Protein 5FSR (pdb70)

GO terms:
  GO:0008658 penicillin binding (F, IDA)
  GO:0008800 beta-lactamase activity (F, IDA)
  GO:0004180 carboxypeptidase activity (F, IDA)
  GO:0000270 peptidoglycan metabolic process (P, IDA)
  GO:0008360 regulation of cell shape (P, EXP)
  GO:0008360 regulation of cell shape (P, IGI)
  GO:0004180 carboxypeptidase activity (F, IMP)
  GO:0000270 peptidoglycan metabolic process (P, IMP)

CATH classification: 3.40.710.10

B-factor: mean 36.07, std 12.61, range [6.52, 103.17]

Organism: Escherichia coli (strain K12) (NCBI:txid83333)

Sequence (635 aa):
HHSENIPFSPQPPEIHAGSWVLMDYTTGQILTAGNEHQQRNPASLTKLMTGYVVDRAIDSHRITPDDIVTVGRDAWAKDNPVFVGSSLMFLKEGDRVSVRDLSRGLIVDSGNDACVALADYIAGGQRQFVEMMNNYAEKLHLKDTHFETVHGLDAPGQHSSAYDLAVLSRAIIHGEPEFYHMYSEKSLTWNGITQQNRNGLLWDKTMNVDGLKTGHTSGAGFNLIASAVDGQRRLIAVVMGADSAKGREEEARKLLRWGQQNFTTVQILHRGKKTEQEFWMVLPKAEIPHIKAKAHQRVGEIELYDRDKQVAHWPLVTHHSENIPFSPQPPEIHAGSWVLMDYTTGQILTAGNEHQQRNPASLTKLMTGYVVDRAIDSHRITPDDIVTVGRDAWAKDNPVFVGSSLMFLKEGDRVSVRDLSRGLIVDSGNDACVALADYIAGGQRQFVEMMNNYAEKLHLKDTHFETVHGLDAPGQHSSAYDLAVLSRAIIHGEPEFYHMYSEKSLTWNGITQQNRNGLLWDKTMNVDGLKTGHTSGAGFNLIASAVDGQRRLIAVVMGADSAKGREEEARKLLRWGQQNFTTVQILHGTEQEFWMVLPKAEIPHIKAKYTLDQRVGEIELYDRDKQVAHWPLVT

Solvent-accessible surface area: 28169 Å² total; per-residue (Å²): 118,54,97,220,125,12,25,72,47,56,159,66,36,133,13,98,24,24,0,47,0,0,5,0,33,6,27,22,39,53,12,17,34,12,77,41,97,80,103,38,48,0,20,30,0,0,6,0,0,0,1,13,0,0,3,50,0,17,68,54,162,126,14,61,35,94,37,88,4,78,3,36,164,58,0,42,18,99,99,36,120,55,2,85,64,29,36,12,0,32,4,31,89,47,44,162,3,20,0,79,26,0,1,72,0,1,11,2,6,9,0,2,1,0,0,1,4,0,0,44,90,27,27,61,10,65,195,84,0,15,110,37,0,37,73,25,3,138,134,41,132,8,182,21,17,79,2,74,26,0,6,11,48,121,7,121,34,4,48,0,0,0,66,2,2,0,35,0,0,37,15,6,17,94,16,48,101,124,13,16,113,12,5,28,49,102,51,11,80,57,53,51,26,38,37,17,10,119,2,24,2,19,80,21,111,82,31,86,10,27,0,5,18,17,8,86,13,108,88,43,19,54,2,1,0,0,0,0,33,56,76,161,21,30,1,0,0,0,0,0,17,0,131,43,12,94,15,21,28,90,10,0,46,71,0,0,87,25,0,18,104,53,0,39,15,39,82,44,13,105,200,43,220,58,23,108,78,70,63,36,14,2,1,5,96,71,3,72,99,75,35,121,60,135,154,92,74,54,108,38,73,3,55,2,49,0,117,112,106,91,27,37,107,27,62,68,33,147,120,52,96,152,138,16,21,70,45,55,159,64,38,132,12,101,24,23,0,47,0,0,5,0,34,9,20,22,39,57,11,18,34,12,76,40,100,80,101,35,50,0,20,29,0,0,5,0,0,0,1,13,0,0,2,49,3,23,63,61,162,164,14,60,35,94,36,89,4,78,3,37,182,61,0,68,21,85,33,46,76,66,2,51,28,18,14,11,1,38,4,118,86,48,30,160,3,20,0,83,32,0,0,64,0,0,10,1,1,6,0,2,1,0,0,2,4,0,0,44,90,24,27,60,11,71,210,80,0,15,108,23,0,37,72,29,2,137,135,40,133,7,180,22,17,79,2,81,31,0,5,11,46,118,7,121,33,4,47,0,0,0,64,2,2,0,35,0,0,38,16,5,18,93,14,47,100,129,8,15,111,11,4,35,41,85,56,17,82,51,88,74,60,94,23,109,13,62,2,43,7,31,70,38,130,73,31,85,11,27,0,6,17,20,10,48,9,77,52,42,20,17,2,2,0,0,0,0,32,55,64,174,21,32,2,0,0,0,0,0,17,0,66,16,6,142,11,10,76,88,1,0,90,67,0,0,94,25,0,29,105,53,0,25,16,40,87,43,20,172,67,34,114,88,77,60,52,16,2,0,5,99,72,4,72,99,77,33,119,72,108,139,62,77,120,143,168,63,8,42,12,26,2,50,0,114,112,101,87,24,42,106,26,42,19,8,158

Structure (mmCIF, N/CA/C/O backbone):
data_5FSR
#
_entry.id   5FSR
#
_cell.length_a   35.252
_cell.length_b   55.996
_cell.length_c   108.137
_cell.angle_alpha   104.88
_cell.angle_beta   95.24
_cell.angle_gamma   90.60
#
_symmetry.space_group_name_H-M   'P 1'
#
loop_
_entity.id
_entity.type
_entity.pdbx_description
1 polymer 'D-ALANYL-D-ALANINE CARBOXYPEPTIDASE DACD'
2 water water
#
loop_
_atom_site.group_PDB
_atom_site.id
_atom_site.type_symbol
_atom_site.label_atom_id
_atom_site.label_alt_id
_atom_site.label_comp_id
_atom_site.label_asym_id
_atom_site.label_entity_id
_atom_site.label_seq_id
_atom_site.pdbx_PDB_ins_code
_atom_site.Cartn_x
_atom_site.Cartn_y
_atom_site.Cartn_z
_atom_site.occupancy
_atom_site.B_iso_or_equiv
_atom_site.auth_seq_id
_atom_site.auth_comp_id
_atom_site.auth_asym_id
_atom_site.auth_atom_id
_atom_site.pdbx_PDB_model_num
ATOM 1 N N . HIS A 1 9 ? 5.590 55.842 77.563 1.00 47.13 -14 HIS A N 1
ATOM 2 C CA . HIS A 1 9 ? 4.597 55.609 78.657 1.00 46.95 -14 HIS A CA 1
ATOM 3 C C . HIS A 1 9 ? 3.268 55.172 78.047 1.00 44.69 -14 HIS A C 1
ATOM 4 O O . HIS A 1 9 ? 3.028 55.365 76.850 1.00 43.19 -14 HIS A O 1
ATOM 11 N N . HIS A 1 10 ? 2.437 54.557 78.883 1.00 44.09 -13 HIS A N 1
ATOM 12 C CA . HIS A 1 10 ? 1.069 54.215 78.545 1.00 42.22 -13 HIS A CA 1
ATOM 13 C C . HIS A 1 10 ? 0.190 54.515 79.759 1.00 43.20 -13 HIS A C 1
ATOM 14 O O . HIS A 1 10 ? 0.483 54.044 80.851 1.00 43.71 -13 HIS A O 1
ATOM 21 N N . SER A 1 11 ? -0.893 55.271 79.551 1.00 43.21 -12 SER A N 1
ATOM 22 C CA . SER A 1 11 ? -1.857 55.578 80.611 1.00 44.24 -12 SER A CA 1
ATOM 23 C C . SER A 1 11 ? -2.855 54.448 80.786 1.00 43.27 -12 SER A C 1
ATOM 24 O O . SER A 1 11 ? -3.208 54.091 81.911 1.00 44.81 -12 SER A O 1
ATOM 27 N N . GLU A 1 24 ? -10.643 64.965 79.129 1.00 51.16 2 GLU A N 1
ATOM 28 C CA . GLU A 1 24 ? -11.964 65.242 78.546 1.00 52.24 2 GLU A CA 1
ATOM 29 C C . GLU A 1 24 ? -11.905 66.017 77.221 1.00 51.61 2 GLU A C 1
ATOM 30 O O . GLU A 1 24 ? -12.575 65.661 76.238 1.00 50.58 2 GLU A O 1
ATOM 36 N N . ASN A 1 25 ? -11.112 67.090 77.220 1.00 52.12 3 ASN A N 1
ATOM 37 C CA . ASN A 1 25 ? -11.065 68.043 76.097 1.00 51.47 3 ASN A CA 1
ATOM 38 C C . ASN A 1 25 ? -9.786 68.901 76.083 1.00 49.64 3 ASN A C 1
ATOM 39 O O . ASN A 1 25 ? -9.314 69.345 77.138 1.00 50.66 3 ASN A O 1
ATOM 44 N N . ILE A 1 26 ? -9.257 69.141 74.880 1.00 47.10 4 ILE A N 1
ATOM 45 C CA . ILE A 1 26 ? -7.956 69.789 74.692 1.00 45.61 4 ILE A CA 1
ATOM 46 C C . ILE A 1 26 ? -8.146 71.298 74.600 1.00 46.42 4 ILE A C 1
ATOM 47 O O . ILE A 1 26 ? -8.846 71.784 73.698 1.00 46.63 4 ILE A O 1
ATOM 52 N N . PRO A 1 27 ? -7.495 72.057 75.510 1.00 46.86 5 PRO A N 1
ATOM 53 C CA . PRO A 1 27 ? -7.751 73.487 75.560 1.00 47.32 5 PRO A CA 1
ATOM 54 C C . PRO A 1 27 ? -7.050 74.175 74.407 1.00 46.58 5 PRO A C 1
ATOM 55 O O . PRO A 1 27 ? -5.955 73.741 74.004 1.00 45.55 5 PRO A O 1
ATOM 59 N N . PHE A 1 28 ? -7.670 75.232 73.872 1.00 46.40 6 PHE A N 1
ATOM 60 C CA . PHE A 1 28 ? -7.082 75.985 72.769 1.00 46.22 6 PHE A CA 1
ATOM 61 C C . PHE A 1 28 ? -6.669 75.112 71.544 1.00 44.24 6 PHE A C 1
ATOM 62 O O . PHE A 1 28 ? -5.678 75.383 70.852 1.00 44.27 6 PHE A O 1
ATOM 70 N N . SER A 1 29 ? -7.438 74.064 71.285 1.00 42.27 7 SER A N 1
ATOM 71 C CA . SER A 1 29 ? -7.144 73.182 70.166 1.00 40.79 7 SER A CA 1
ATOM 72 C C . SER A 1 29 ? -7.504 73.899 68.882 1.00 41.34 7 SER A C 1
ATOM 73 O O . SER A 1 29 ? -8.626 74.354 68.747 1.00 42.21 7 SER A O 1
ATOM 76 N N . PRO A 1 30 ? -6.569 73.987 67.925 1.00 41.11 8 PRO A N 1
ATOM 77 C CA . PRO A 1 30 ? -6.944 74.601 66.632 1.00 42.07 8 PRO A CA 1
ATOM 78 C C . PRO A 1 30 ? -8.105 73.863 65.906 1.00 41.26 8 PRO A C 1
ATOM 79 O O . PRO A 1 30 ? -8.511 72.776 66.305 1.00 39.64 8 PRO A O 1
ATOM 83 N N . GLN A 1 31 ? -8.645 74.492 64.875 1.00 42.51 9 GLN A N 1
ATOM 84 C CA . GLN A 1 31 ? -9.810 73.978 64.165 1.00 42.42 9 GLN A CA 1
ATOM 85 C C . GLN A 1 31 ? -9.441 72.711 63.419 1.00 40.95 9 GLN A C 1
ATOM 86 O O . GLN A 1 31 ? -8.417 72.707 62.758 1.00 41.06 9 GLN A O 1
ATOM 92 N N . PRO A 1 32 ? -10.274 71.654 63.502 1.00 39.91 10 PRO A N 1
ATOM 93 C CA . PRO A 1 32 ? -9.959 70.383 62.770 1.00 38.79 10 PRO A CA 1
ATOM 94 C C . PRO A 1 32 ? -10.153 70.522 61.276 1.00 40.11 10 PRO A C 1
ATOM 95 O O . PRO A 1 32 ? -10.979 71.324 60.849 1.00 41.78 10 PRO A O 1
ATOM 99 N N . PRO A 1 33 ? -9.374 69.785 60.481 1.00 39.83 11 PRO A N 1
ATOM 100 C CA . PRO A 1 33 ? -9.662 69.779 59.041 1.00 41.55 11 PRO A CA 1
ATOM 101 C C . PRO A 1 33 ? -10.983 69.054 58.751 1.00 41.75 11 PRO A C 1
ATOM 102 O O . PRO A 1 33 ? -11.409 68.210 59.539 1.00 40.27 11 PRO A O 1
ATOM 106 N N . GLU A 1 34 ? -11.650 69.438 57.668 1.00 44.15 12 GLU A N 1
ATOM 107 C CA . GLU A 1 34 ? -12.866 68.758 57.228 1.00 44.76 12 GLU A CA 1
ATOM 108 C C . GLU A 1 34 ? -12.444 67.367 56.775 1.00 43.23 12 GLU A C 1
ATOM 109 O O . GLU A 1 34 ? -11.377 67.206 56.175 1.00 43.57 12 GLU A O 1
ATOM 115 N N . ILE A 1 35 ? -13.254 66.363 57.087 1.00 41.95 13 ILE A N 1
ATOM 116 C CA . ILE A 1 35 ? -12.897 64.953 56.827 1.00 40.13 13 ILE A CA 1
ATOM 117 C C . ILE A 1 35 ? -13.985 64.328 55.982 1.00 40.99 13 ILE A C 1
ATOM 118 O O . ILE A 1 35 ? -15.146 64.267 56.408 1.00 41.11 13 ILE A O 1
ATOM 123 N N . HIS A 1 36 ? -13.601 63.877 54.786 1.00 41.65 14 HIS A N 1
ATOM 124 C CA . HIS A 1 36 ? -14.518 63.191 53.876 1.00 42.86 14 HIS A CA 1
ATOM 125 C C . HIS A 1 36 ? -14.566 61.702 54.209 1.00 40.65 14 HIS A C 1
ATOM 126 O O . HIS A 1 36 ? -13.806 60.903 53.654 1.00 40.41 14 HIS A O 1
ATOM 133 N N . ALA A 1 37 ? -15.443 61.340 55.144 1.00 39.50 15 ALA A N 1
ATOM 134 C CA . ALA A 1 37 ? -15.725 59.912 55.486 1.00 37.77 15 ALA A CA 1
ATOM 135 C C . ALA A 1 37 ? -16.945 59.799 56.391 1.00 37.50 15 ALA A C 1
ATOM 136 O O . ALA A 1 37 ? -17.444 60.781 56.909 1.00 38.10 15 ALA A O 1
ATOM 138 N N . GLY A 1 38 ? -17.439 58.587 56.561 1.00 36.77 16 GLY A N 1
ATOM 139 C CA . GLY A 1 38 ? -18.536 58.339 57.478 1.00 36.65 16 GLY A CA 1
ATOM 140 C C . GLY A 1 38 ? -18.184 58.683 58.928 1.00 34.91 16 GLY A C 1
ATOM 141 O O . GLY A 1 38 ? -18.955 59.319 59.602 1.00 35.71 16 GLY A O 1
ATOM 142 N N . SER A 1 39 ? -17.014 58.256 59.383 1.00 32.78 17 SER A N 1
ATOM 143 C CA . SER A 1 39 ? -16.593 58.334 60.770 1.00 31.21 17 SER A CA 1
ATOM 144 C C . SER A 1 39 ? -15.092 58.422 60.864 1.00 29.62 17 SER A C 1
ATOM 145 O O . SER A 1 39 ? -14.391 57.982 59.944 1.00 29.30 17 SER A O 1
ATOM 148 N N . TRP A 1 40 ? -14.599 59.021 61.961 1.00 28.69 18 TRP A N 1
ATOM 149 C CA . TRP A 1 40 ? -13.148 59.131 62.210 1.00 27.41 18 TRP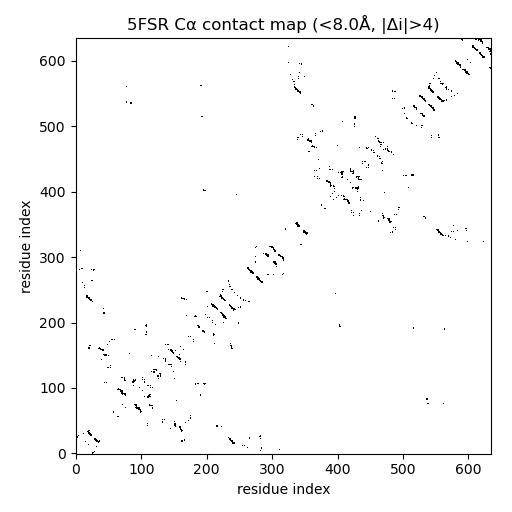 A CA 1
ATOM 150 C C . TRP A 1 40 ? -12.765 59.412 63.672 1.00 26.66 18 TRP A C 1
ATOM 151 O O . TRP A 1 40 ? -13.530 59.990 64.441 1.00 27.14 18 TRP A O 1
ATOM 162 N N . VAL A 1 41 ? -11.572 58.950 64.022 1.00 25.68 19 VAL A N 1
ATOM 163 C CA . VAL A 1 41 ? -10.961 59.134 65.311 1.00 25.17 19 VAL A CA 1
ATOM 164 C C . VAL A 1 41 ? -9.445 59.304 65.071 1.00 24.78 19 VAL A C 1
ATOM 165 O O . VAL A 1 41 ? -8.833 58.490 64.374 1.00 24.49 19 VAL A O 1
ATOM 169 N N . LEU A 1 42 ? -8.867 60.372 65.603 1.00 24.97 20 LEU A N 1
ATOM 170 C CA . LEU A 1 42 ? -7.412 60.511 65.706 1.00 24.53 20 LEU A CA 1
ATOM 171 C C . LEU A 1 42 ? -7.108 60.501 67.189 1.00 23.88 20 LEU A C 1
ATOM 172 O O . LEU A 1 42 ? -7.608 61.336 67.917 1.00 24.53 20 LEU A O 1
ATOM 177 N N . MET A 1 43 ? -6.330 59.524 67.642 1.00 22.84 21 MET A N 1
ATOM 178 C CA . MET A 1 43 ? -6.130 59.285 69.054 1.00 22.26 21 MET A CA 1
ATOM 179 C C . MET A 1 43 ? -4.647 59.304 69.393 1.00 22.09 21 MET A C 1
ATOM 180 O O . MET A 1 43 ? -3.826 58.869 68.606 1.00 21.87 21 MET A O 1
ATOM 185 N N . ASP A 1 44 ? -4.325 59.782 70.589 1.00 22.27 22 ASP A N 1
ATOM 186 C CA . ASP A 1 44 ? -2.961 59.704 71.105 1.00 22.49 22 ASP A CA 1
ATOM 187 C C . ASP A 1 44 ? -2.689 58.376 71.813 1.00 21.85 22 ASP A C 1
ATOM 188 O O . ASP A 1 44 ? -3.533 57.854 72.548 1.00 21.79 22 ASP A O 1
ATOM 193 N N . TYR A 1 45 ? -1.500 57.841 71.629 1.00 21.82 23 TYR A N 1
ATOM 194 C CA . TYR A 1 45 ? -1.217 56.492 72.113 1.00 21.37 23 TYR A CA 1
ATOM 195 C C . TYR A 1 45 ? -0.965 56.516 73.596 1.00 22.08 23 TYR A C 1
ATOM 196 O O . TYR A 1 45 ? -1.644 55.784 74.357 1.00 21.95 23 TYR A O 1
ATOM 205 N N . THR A 1 46 ? 0.018 57.326 73.993 1.00 23.03 24 THR A N 1
ATOM 206 C CA . THR A 1 46 ? 0.438 57.430 75.391 1.00 24.09 24 THR A CA 1
ATOM 207 C C . THR A 1 46 ? -0.759 57.593 76.335 1.00 24.20 24 THR A C 1
ATOM 208 O O . THR A 1 46 ? -0.786 56.952 77.361 1.00 24.68 24 THR A O 1
ATOM 212 N N . THR A 1 47 ? -1.738 58.423 75.961 1.00 24.04 25 THR A N 1
ATOM 213 C CA . THR A 1 47 ? -2.816 58.872 76.853 1.00 24.59 25 THR A CA 1
ATOM 214 C C . THR A 1 47 ? -4.199 58.356 76.516 1.00 23.90 25 THR A C 1
ATOM 215 O O . THR A 1 47 ? -5.098 58.413 77.363 1.00 24.42 25 THR A O 1
ATOM 219 N N . GLY A 1 48 ? -4.396 57.959 75.262 1.00 22.95 26 GLY A N 1
ATOM 220 C CA . GLY A 1 48 ? -5.716 57.608 74.782 1.00 22.52 26 GLY A CA 1
ATOM 221 C C . GLY A 1 48 ? -6.641 58.770 74.494 1.00 23.12 26 GLY A C 1
ATOM 222 O O . GLY A 1 48 ? -7.838 58.559 74.241 1.00 23.06 26 GLY A O 1
ATOM 223 N N . GLN A 1 49 ? -6.094 59.987 74.508 1.00 23.76 27 GLN A N 1
ATOM 224 C CA . GLN A 1 49 ? -6.839 61.191 74.250 1.00 24.59 27 GLN A CA 1
ATOM 225 C C . GLN A 1 49 ? -7.226 61.375 72.764 1.00 24.01 27 GLN A C 1
ATOM 226 O O . GLN A 1 49 ? -6.379 61.345 71.866 1.00 23.60 27 GLN A O 1
ATOM 232 N N . ILE A 1 50 ? -8.506 61.577 72.514 1.00 24.23 28 ILE A N 1
ATOM 233 C CA . ILE A 1 50 ? -9.003 61.923 71.189 1.00 24.38 28 ILE A CA 1
ATOM 234 C C . ILE A 1 50 ? -8.676 63.376 70.824 1.00 25.28 28 ILE A C 1
ATOM 235 O O . ILE A 1 50 ? -9.191 64.297 71.446 1.00 26.20 28 ILE A O 1
ATOM 240 N N . LEU A 1 51 ? -7.823 63.548 69.805 1.00 25.10 29 LEU A N 1
ATOM 241 C CA . LEU A 1 51 ? -7.480 64.842 69.234 1.00 26.04 29 LEU A CA 1
ATOM 242 C C . LEU A 1 51 ? -8.577 65.433 68.337 1.00 26.88 29 LEU A C 1
ATOM 243 O O . LEU A 1 51 ? -8.750 66.644 68.311 1.00 27.99 29 LEU A O 1
ATOM 248 N N . THR A 1 52 ? -9.248 64.599 67.537 1.00 26.51 30 THR A N 1
ATOM 249 C CA . THR A 1 52 ? -10.482 64.984 66.819 1.00 27.45 30 THR A CA 1
ATOM 250 C C . THR A 1 52 ? -11.271 63.730 66.417 1.00 27.00 30 THR A C 1
ATOM 251 O O . THR A 1 52 ? -10.728 62.618 66.412 1.00 25.89 30 THR A O 1
ATOM 255 N N . ALA A 1 53 ? -12.549 63.903 66.095 1.00 28.10 31 ALA A N 1
ATOM 256 C CA . ALA A 1 53 ? -13.435 62.773 65.846 1.00 28.04 31 ALA A CA 1
ATOM 257 C C . ALA A 1 53 ? -14.798 63.185 65.313 1.00 29.72 31 ALA A C 1
ATOM 258 O O . ALA A 1 53 ? -15.349 64.146 65.785 1.00 30.93 31 ALA A O 1
ATOM 260 N N . GLY A 1 54 ? -15.321 62.444 64.326 1.00 30.18 32 GLY A N 1
ATOM 261 C CA . GLY A 1 54 ? -16.678 62.632 63.803 1.00 31.90 32 GLY A CA 1
ATOM 262 C C . GLY A 1 54 ? -17.424 61.311 63.814 1.00 31.82 32 GLY A C 1
ATOM 263 O O . GLY A 1 54 ? -16.853 60.308 63.419 1.00 30.78 32 GLY A O 1
ATOM 264 N N . ASN A 1 55 ? -18.667 61.306 64.307 1.00 33.23 33 ASN A N 1
ATOM 265 C CA . ASN A 1 55 ? -19.573 60.157 64.236 1.00 33.87 33 ASN A CA 1
ATOM 266 C C . ASN A 1 55 ? -18.885 58.856 64.728 1.00 32.05 33 ASN A C 1
ATOM 267 O O . ASN A 1 55 ? -19.028 57.769 64.149 1.00 31.67 33 ASN A O 1
ATOM 272 N N . GLU A 1 56 ? -18.118 58.993 65.804 1.00 30.91 34 GLU A N 1
ATOM 273 C CA . GLU A 1 56 ? -17.182 57.951 66.200 1.00 29.30 34 GLU A CA 1
ATOM 274 C C . GLU A 1 56 ? -17.803 56.703 66.833 1.00 29.40 34 GLU A C 1
ATOM 275 O O . GLU A 1 56 ? -17.109 55.663 66.934 1.00 28.13 34 GLU A O 1
ATOM 281 N N . HIS A 1 57 ? -19.048 56.816 67.302 1.00 30.82 35 HIS A N 1
ATOM 282 C CA . HIS A 1 57 ? -19.728 55.734 67.996 1.00 31.33 35 HIS A CA 1
ATOM 283 C C . HIS A 1 57 ? -20.771 55.049 67.102 1.00 32.64 35 HIS A C 1
ATOM 284 O O . HIS A 1 57 ? -21.369 54.039 67.512 1.00 33.24 35 HIS A O 1
ATOM 291 N N . GLN A 1 58 ? -20.999 55.552 65.886 1.00 33.44 36 GLN A N 1
ATOM 292 C CA . GLN A 1 58 ? -21.927 54.884 64.987 1.00 34.67 36 GLN A CA 1
ATOM 293 C C . GLN A 1 58 ? -21.473 53.433 64.744 1.00 33.41 36 GLN A C 1
ATOM 294 O O . GLN A 1 58 ? -20.293 53.178 64.475 1.00 31.97 36 GLN A O 1
ATOM 300 N N . GLN A 1 59 ? -22.428 52.501 64.864 1.00 34.23 37 GLN A N 1
ATOM 301 C CA . GLN A 1 59 ? -22.210 51.088 64.588 1.00 33.28 37 GLN A CA 1
ATOM 302 C C . GLN A 1 59 ? -22.120 50.900 63.084 1.00 33.42 37 GLN A C 1
ATOM 303 O O . GLN A 1 59 ? -23.028 51.260 62.344 1.00 35.24 37 GLN A O 1
ATOM 309 N N . ARG A 1 60 ? -20.995 50.333 62.661 1.00 31.66 38 ARG A N 1
ATOM 310 C CA . ARG A 1 60 ? -20.667 50.084 61.259 1.00 31.67 38 ARG A CA 1
ATOM 311 C C . ARG A 1 60 ? -20.026 48.714 61.200 1.00 30.11 38 ARG A C 1
ATOM 312 O O . ARG A 1 60 ? -19.221 48.349 62.059 1.00 28.72 38 ARG A O 1
ATOM 320 N N . ASN A 1 61 ? -20.359 47.953 60.176 1.00 30.55 39 ASN A N 1
ATOM 321 C CA . ASN A 1 61 ? -19.709 46.674 59.943 1.00 29.24 39 ASN A CA 1
ATOM 322 C C . ASN A 1 61 ? -18.221 46.867 59.656 1.00 27.25 39 ASN A C 1
ATOM 323 O O . ASN A 1 61 ? -17.914 47.488 58.666 1.00 27.62 39 ASN A O 1
ATOM 328 N N . PRO A 1 62 ? -17.315 46.308 60.508 1.00 25.34 40 PRO A N 1
ATOM 329 C CA . PRO A 1 62 ? -15.868 46.429 60.291 1.00 23.94 40 PRO A CA 1
ATOM 330 C C . PRO A 1 62 ? -15.255 45.609 59.124 1.00 24.00 40 PRO A C 1
ATOM 331 O O . PRO A 1 62 ? -14.117 45.914 58.709 1.00 23.52 40 PRO A O 1
ATOM 335 N N . ALA A 1 63 ? -15.971 44.605 58.612 1.00 24.86 41 ALA A N 1
ATOM 336 C CA . ALA A 1 63 ? -15.462 43.672 57.580 1.00 25.20 41 ALA A CA 1
ATOM 337 C C . ALA A 1 63 ? -14.150 43.022 58.060 1.00 23.71 41 ALA A C 1
ATOM 338 O O . ALA A 1 63 ? -14.126 42.532 59.195 1.00 22.88 41 ALA A O 1
ATOM 340 N N . SER A 1 64 ? -13.082 43.008 57.250 1.00 23.60 42 SER A N 1
ATOM 341 C CA . SER A 1 64 ? -11.806 42.340 57.637 1.00 22.60 42 SER A CA 1
ATOM 342 C C . SER A 1 64 ? -11.156 42.886 58.919 1.00 21.30 42 SER A C 1
ATOM 343 O O . SER A 1 64 ? -10.369 42.174 59.557 1.00 20.73 42 SER A O 1
ATOM 346 N N . LEU A 1 65 ? -11.483 44.118 59.295 1.00 21.15 43 LEU A N 1
ATOM 347 C CA . LEU A 1 65 ? -10.951 44.731 60.509 1.00 20.06 43 LEU A CA 1
ATOM 348 C C . LEU A 1 65 ? -11.241 43.949 61.782 1.00 19.46 43 LEU A C 1
ATOM 349 O O . LEU A 1 65 ? -10.500 44.064 62.764 1.00 18.70 43 LEU A O 1
ATOM 354 N N . THR A 1 66 ? -12.297 43.161 61.779 1.00 19.94 44 THR A N 1
ATOM 355 C CA . THR A 1 66 ? -12.459 42.121 62.784 1.00 19.84 44 THR A CA 1
ATOM 356 C C . THR A 1 66 ? -11.137 41.338 63.079 1.00 19.17 44 THR A C 1
ATOM 357 O O . THR A 1 66 ? -10.882 40.973 64.210 1.00 18.85 44 THR A O 1
ATOM 361 N N . LYS A 1 67 ? -10.282 41.150 62.089 1.00 19.44 45 LYS A N 1
ATOM 362 C CA . LYS A 1 67 ? -8.981 40.473 62.285 1.00 19.34 45 LYS A CA 1
ATOM 363 C C . LYS A 1 67 ? -8.012 41.138 63.204 1.00 18.82 45 LYS A C 1
ATOM 364 O O . LYS A 1 67 ? -7.063 40.458 63.624 1.00 18.78 45 LYS A O 1
ATOM 370 N N . LEU A 1 68 ? -8.215 42.425 63.520 1.00 18.76 46 LEU A N 1
ATOM 371 C CA . LEU A 1 68 ? -7.418 43.048 64.583 1.00 18.41 46 LEU A CA 1
ATOM 372 C C . LEU A 1 68 ? -7.688 42.370 65.884 1.00 18.13 46 LEU A C 1
ATOM 373 O O . LEU A 1 68 ? -6.749 42.066 66.612 1.00 17.85 46 LEU A O 1
ATOM 378 N N . MET A 1 69 ? -8.972 42.152 66.183 1.00 18.64 47 MET A N 1
ATOM 379 C CA . MET A 1 69 ? -9.364 41.409 67.404 1.00 19.07 47 MET A CA 1
ATOM 380 C C . MET A 1 69 ? -8.843 39.988 67.414 1.00 19.28 47 MET A C 1
ATOM 381 O O . MET A 1 69 ? -8.391 39.486 68.448 1.00 19.43 47 MET A O 1
ATOM 386 N N . THR A 1 70 ? -8.850 39.351 66.244 1.00 19.74 48 THR A N 1
ATOM 387 C CA . THR A 1 70 ? -8.423 37.956 66.112 1.00 20.16 48 THR A CA 1
ATOM 388 C C . THR A 1 70 ? -6.950 37.905 66.506 1.00 19.94 48 THR A C 1
ATOM 389 O O . THR A 1 70 ? -6.563 37.079 67.346 1.00 20.34 48 THR A O 1
ATOM 393 N N . GLY A 1 71 ? -6.138 38.794 65.939 1.00 19.60 49 GLY A N 1
ATOM 394 C CA . GLY A 1 71 ? -4.718 38.884 66.353 1.00 19.75 49 GLY A CA 1
ATOM 395 C C . GLY A 1 71 ? -4.525 39.189 67.842 1.00 19.85 49 GLY A C 1
ATOM 396 O O . GLY A 1 71 ? -3.520 38.783 68.458 1.00 20.43 49 GLY A O 1
ATOM 397 N N . TYR A 1 72 ? -5.464 39.945 68.406 1.00 19.65 50 TYR A N 1
ATOM 398 C CA . TYR A 1 72 ? -5.373 40.373 69.788 1.00 19.64 50 TYR A CA 1
ATOM 399 C C . TYR A 1 72 ? -5.567 39.184 70.681 1.00 19.98 50 TYR A C 1
ATOM 400 O O . TYR A 1 72 ? -4.786 39.012 71.604 1.00 20.41 50 TYR A O 1
ATOM 409 N N . VAL A 1 73 ? -6.583 38.358 70.417 1.00 20.03 51 VAL A N 1
ATOM 410 C CA . VAL A 1 73 ? -6.719 37.081 71.183 1.00 20.77 51 VAL A CA 1
ATOM 411 C C . VAL A 1 73 ? -5.421 36.243 71.120 1.00 20.80 51 VAL A C 1
ATOM 412 O O . VAL A 1 73 ? -4.987 35.715 72.136 1.00 21.54 51 VAL A O 1
ATOM 416 N N . VAL A 1 74 ? -4.779 36.185 69.950 1.00 20.22 52 VAL A N 1
ATOM 417 C CA . VAL A 1 74 ? -3.513 35.444 69.793 1.00 20.67 52 VAL A CA 1
ATOM 418 C C . VAL A 1 74 ? -2.416 36.025 70.653 1.00 21.05 52 VAL A C 1
ATOM 419 O O . VAL A 1 74 ? -1.718 35.278 71.336 1.00 21.78 52 VAL A O 1
ATOM 423 N N . ASP A 1 75 ? -2.263 37.353 70.581 1.00 20.81 53 ASP A N 1
ATOM 424 C CA . ASP A 1 75 ? -1.358 38.099 71.465 1.00 21.35 53 ASP A CA 1
ATOM 425 C C . ASP A 1 75 ? -1.592 37.771 72.936 1.00 22.20 53 ASP A C 1
ATOM 426 O O . ASP A 1 75 ? -0.642 37.517 73.676 1.00 23.03 53 ASP A O 1
ATOM 431 N N . ARG A 1 76 ? -2.844 37.801 73.363 1.00 22.36 54 ARG A N 1
ATOM 432 C CA . ARG A 1 76 ? -3.172 37.587 74.794 1.00 23.79 54 ARG A CA 1
ATOM 433 C C . ARG A 1 76 ? -2.961 36.141 75.193 1.00 24.91 54 ARG A C 1
ATOM 434 O O . ARG A 1 76 ? -2.608 35.861 76.330 1.00 25.99 54 ARG A O 1
ATOM 442 N N . ALA A 1 77 ? -3.149 35.214 74.235 1.00 24.85 55 ALA A N 1
ATOM 443 C CA . ALA A 1 77 ? -2.818 33.805 74.467 1.00 25.83 55 ALA A CA 1
ATOM 444 C C . ALA A 1 77 ? -1.329 33.607 74.680 1.00 26.54 55 ALA A C 1
ATOM 445 O O . ALA A 1 77 ? -0.934 32.861 75.544 1.00 27.74 55 ALA A O 1
ATOM 447 N N . ILE A 1 78 ? -0.496 34.332 73.939 1.00 26.32 56 ILE A N 1
ATOM 448 C CA . ILE A 1 78 ? 0.975 34.301 74.173 1.00 27.49 56 ILE A CA 1
ATOM 449 C C . ILE A 1 78 ? 1.376 34.961 75.511 1.00 28.96 56 ILE A C 1
ATOM 450 O O . ILE A 1 78 ? 2.218 34.471 76.241 1.00 30.01 56 ILE A O 1
ATOM 455 N N . ASP A 1 79 ? 0.747 36.091 75.812 1.00 29.17 57 ASP A N 1
ATOM 456 C CA . ASP A 1 79 ? 1.085 36.892 76.972 1.00 30.67 57 ASP A CA 1
ATOM 457 C C . ASP A 1 79 ? 0.810 36.158 78.315 1.00 32.79 57 ASP A C 1
ATOM 458 O O . ASP A 1 79 ? 1.584 36.296 79.255 1.00 34.12 57 ASP A O 1
ATOM 463 N N . SER A 1 80 ? -0.260 35.357 78.363 1.00 33.39 58 SER A N 1
ATOM 464 C CA . SER A 1 80 ? -0.598 34.492 79.521 1.00 35.63 58 SER A CA 1
ATOM 465 C C . SER A 1 80 ? 0.060 33.074 79.525 1.00 37.29 58 SER A C 1
ATOM 466 O O . SER A 1 80 ? -0.197 32.278 80.432 1.00 38.81 58 SER A O 1
ATOM 469 N N . HIS A 1 81 ? 0.872 32.770 78.504 1.00 37.09 59 HIS A N 1
ATOM 470 C CA . HIS A 1 81 ? 1.722 31.560 78.421 1.00 38.71 59 HIS A CA 1
ATOM 471 C C . HIS A 1 81 ? 0.927 30.281 78.122 1.00 39.28 59 HIS A C 1
ATOM 472 O O . HIS A 1 81 ? 1.437 29.186 78.286 1.00 40.23 59 HIS A O 1
ATOM 479 N N . ARG A 1 82 ? -0.317 30.453 77.679 1.00 38.98 60 ARG A N 1
ATOM 480 C CA . ARG A 1 82 ? -1.189 29.362 77.263 1.00 39.58 60 ARG A CA 1
ATOM 481 C C . ARG A 1 82 ? -0.704 28.818 75.909 1.00 38.71 60 ARG A C 1
ATOM 482 O O . ARG A 1 82 ? -0.833 27.615 75.657 1.00 39.03 60 ARG A O 1
ATOM 490 N N . ILE A 1 83 ? -0.185 29.712 75.048 1.00 36.86 61 ILE A N 1
ATOM 491 C CA . ILE A 1 83 ? 0.599 29.328 73.858 1.00 36.34 61 ILE A CA 1
ATOM 492 C C . ILE A 1 83 ? 1.941 30.075 73.794 1.00 36.01 61 ILE A C 1
ATOM 493 O O . ILE A 1 83 ? 2.237 30.922 74.638 1.00 36.61 61 ILE A O 1
ATOM 498 N N . THR A 1 84 ? 2.738 29.721 72.789 1.00 35.51 62 THR A N 1
ATOM 499 C CA . THR A 1 84 ? 4.080 30.254 72.538 1.00 35.30 62 THR A CA 1
ATOM 500 C C . THR A 1 84 ? 4.143 30.400 71.022 1.00 33.53 62 THR A C 1
ATOM 501 O O . THR A 1 84 ? 3.440 29.660 70.347 1.00 32.83 62 THR A O 1
ATOM 505 N N . PRO A 1 85 ? 4.923 31.383 70.490 1.00 32.55 63 PRO A N 1
ATOM 506 C CA . PRO A 1 85 ? 4.958 31.566 69.028 1.00 31.26 63 PRO A CA 1
ATOM 507 C C . PRO A 1 85 ? 5.664 30.425 68.274 1.00 31.99 63 PRO A C 1
ATOM 508 O O . PRO A 1 85 ? 5.423 30.226 67.070 1.00 31.48 63 PRO A O 1
ATOM 512 N N . ASP A 1 86 ? 6.555 29.713 68.963 1.00 33.34 64 ASP A N 1
ATOM 513 C CA . ASP A 1 86 ? 7.205 28.471 68.435 1.00 34.34 64 ASP A CA 1
ATOM 514 C C . ASP A 1 86 ? 6.357 27.203 68.359 1.00 34.16 64 ASP A C 1
ATOM 515 O O . ASP A 1 86 ? 6.780 26.213 67.731 1.00 35.28 64 ASP A O 1
ATOM 520 N N . ASP A 1 87 ? 5.182 27.218 68.990 1.00 32.75 65 ASP A N 1
ATOM 521 C CA . ASP A 1 87 ? 4.288 26.078 68.977 1.00 32.52 65 ASP A CA 1
ATOM 522 C C . ASP A 1 87 ? 3.923 25.685 67.542 1.00 31.75 65 ASP A C 1
ATOM 523 O O . ASP A 1 87 ? 3.567 26.556 66.732 1.00 30.32 65 ASP A O 1
ATOM 528 N N . ILE A 1 88 ? 3.995 24.373 67.267 1.00 32.55 66 ILE A N 1
ATOM 529 C CA . ILE A 1 88 ? 3.784 23.776 65.934 1.00 32.34 66 ILE A CA 1
ATOM 530 C C . ILE A 1 88 ? 2.344 23.298 65.824 1.00 31.37 66 ILE A C 1
ATOM 531 O O . ILE A 1 88 ? 1.934 22.355 66.474 1.00 32.49 66 ILE A O 1
ATOM 536 N N . VAL A 1 89 ? 1.593 23.935 64.955 1.00 29.79 67 VAL A N 1
ATOM 537 C CA . VAL A 1 89 ? 0.178 23.758 64.857 1.00 29.02 67 VAL A CA 1
ATOM 538 C C . VAL A 1 89 ? -0.098 22.956 63.607 1.00 29.79 67 VAL A C 1
ATOM 539 O O . VAL A 1 89 ? 0.563 23.129 62.566 1.00 29.90 67 VAL A O 1
ATOM 543 N N . THR A 1 90 ? -1.093 22.086 63.690 1.00 30.47 68 THR A N 1
ATOM 544 C CA . THR A 1 90 ? -1.432 21.266 62.555 1.00 31.49 68 THR A CA 1
ATOM 545 C C . THR A 1 90 ? -2.724 21.798 61.981 1.00 31.03 68 THR A C 1
ATOM 546 O O . THR A 1 90 ? -3.663 22.090 62.721 1.00 30.63 68 THR A O 1
ATOM 550 N N . VAL A 1 91 ? -2.747 21.939 60.659 1.00 31.42 69 VAL A N 1
ATOM 551 C CA . VAL A 1 91 ? -3.837 22.576 59.943 1.00 31.19 69 VAL A CA 1
ATOM 552 C C . VAL A 1 91 ? -4.875 21.476 59.734 1.00 32.49 69 VAL A C 1
ATOM 553 O O . VAL A 1 91 ? -4.562 20.495 59.098 1.00 33.97 69 VAL A O 1
ATOM 557 N N . GLY A 1 92 ? -6.078 21.630 60.292 1.00 32.51 70 GLY A N 1
ATOM 558 C CA . GLY A 1 92 ? -7.237 20.792 59.982 1.00 33.74 70 GLY A CA 1
ATOM 559 C C . GLY A 1 92 ? -7.846 21.183 58.641 1.00 34.43 70 GLY A C 1
ATOM 560 O O . GLY A 1 92 ? -7.424 22.163 58.024 1.00 33.58 70 GLY A O 1
ATOM 561 N N . ARG A 1 93 ? -8.814 20.398 58.166 1.00 36.29 71 ARG A N 1
ATOM 562 C CA . ARG A 1 93 ? -9.501 20.685 56.893 1.00 37.34 71 ARG A CA 1
ATOM 563 C C . ARG A 1 93 ? -10.364 21.932 56.990 1.00 36.40 71 ARG A C 1
ATOM 564 O O . ARG A 1 93 ? -10.671 22.542 55.978 1.00 36.62 71 ARG A O 1
ATOM 572 N N . ASP A 1 94 ? -10.836 22.222 58.199 1.00 35.77 72 ASP A N 1
ATOM 573 C CA . ASP A 1 94 ? -11.245 23.584 58.641 1.00 34.68 72 ASP A CA 1
ATOM 574 C C . ASP A 1 94 ? -10.502 24.788 58.022 1.00 33.40 72 ASP A C 1
ATOM 575 O O . ASP A 1 94 ? -11.110 25.753 57.597 1.00 33.34 72 ASP A O 1
ATOM 580 N N . ALA A 1 95 ? -9.186 24.729 58.049 1.00 32.89 73 ALA A N 1
ATOM 581 C CA . ALA A 1 95 ? -8.318 25.843 57.670 1.00 32.17 73 ALA A CA 1
ATOM 582 C C . ALA A 1 95 ? -7.810 25.759 56.228 1.00 33.49 73 ALA A C 1
ATOM 583 O O . ALA A 1 95 ? -6.808 26.392 55.888 1.00 32.57 73 ALA A O 1
ATOM 585 N N . TRP A 1 96 ? -8.514 24.980 55.392 1.00 35.75 74 TRP A N 1
ATOM 586 C CA . TRP A 1 96 ? -8.113 24.696 54.024 1.00 37.54 74 TRP A CA 1
ATOM 587 C C . TRP A 1 96 ? -9.192 25.248 53.075 1.00 39.24 74 TRP A C 1
ATOM 588 O O . TRP A 1 96 ? -10.354 24.855 53.173 1.00 39.93 74 TRP A O 1
ATOM 599 N N . ALA A 1 97 ? -8.810 26.137 52.148 1.00 40.42 75 ALA A N 1
ATOM 600 C CA . ALA A 1 97 ? -9.790 26.854 51.287 1.00 42.10 75 ALA A CA 1
ATOM 601 C C . ALA A 1 97 ? -10.460 25.970 50.245 1.00 45.25 75 ALA A C 1
ATOM 602 O O . ALA A 1 97 ? -11.604 26.223 49.851 1.00 46.52 75 ALA A O 1
ATOM 604 N N . LYS A 1 98 ? -9.752 24.955 49.775 1.00 47.58 76 LYS A N 1
ATOM 605 C CA . LYS A 1 98 ? -10.379 23.919 48.945 1.00 51.13 76 LYS A CA 1
ATOM 606 C C . LYS A 1 98 ? -11.588 23.344 49.708 1.00 52.02 76 LYS A C 1
ATOM 607 O O . LYS A 1 98 ? -11.476 23.012 50.888 1.00 50.50 76 LYS A O 1
ATOM 613 N N . ASP A 1 99 ? -12.751 23.312 49.059 1.00 55.04 77 ASP A N 1
ATOM 614 C CA . ASP A 1 99 ? -13.985 22.721 49.634 1.00 57.19 77 ASP A CA 1
ATOM 615 C C . ASP A 1 99 ? -14.767 23.633 50.596 1.00 56.53 77 ASP A C 1
ATOM 616 O O . ASP A 1 99 ? -15.899 23.274 50.938 1.00 57.97 77 ASP A O 1
ATOM 621 N N . ASN A 1 100 ? -14.187 24.767 51.040 1.00 54.42 78 ASN A N 1
ATOM 622 C CA . ASN A 1 100 ? -14.873 25.732 51.915 1.00 53.12 78 ASN A CA 1
ATOM 623 C C . ASN A 1 100 ? -15.377 26.970 51.127 1.00 53.45 78 ASN A C 1
ATOM 624 O O . ASN A 1 100 ? -14.603 27.899 50.885 1.00 53.01 78 ASN A O 1
ATOM 629 N N . PRO A 1 101 ? -16.665 26.990 50.712 1.00 54.83 79 PRO A N 1
ATOM 630 C CA . PRO A 1 101 ? -17.189 28.181 50.034 1.00 54.90 79 PRO A CA 1
ATOM 631 C C . PRO A 1 101 ? -17.064 29.480 50.833 1.00 52.54 79 PRO A C 1
ATOM 632 O O . PRO A 1 101 ? -16.997 30.551 50.227 1.00 53.05 79 PRO A O 1
ATOM 636 N N . VAL A 1 102 ? -17.047 29.383 52.163 1.00 50.08 80 VAL A N 1
ATOM 637 C CA . VAL A 1 102 ? -16.800 30.544 53.028 1.00 47.91 80 VAL A CA 1
ATOM 638 C C . VAL A 1 102 ? -15.575 31.323 52.524 1.00 46.62 80 VAL A C 1
ATOM 639 O O . VAL A 1 102 ? -15.616 32.554 52.501 1.00 46.90 80 VAL A O 1
ATOM 643 N N . PHE A 1 103 ? -14.525 30.620 52.074 1.00 45.81 81 PHE A N 1
ATOM 644 C CA . PHE A 1 103 ? -13.233 31.257 51.722 1.00 44.23 81 PHE A CA 1
ATOM 645 C C . PHE A 1 103 ? -13.042 31.822 50.294 1.00 45.46 81 PHE A C 1
ATOM 646 O O . PHE A 1 103 ? -12.282 32.776 50.127 1.00 43.91 81 PHE A O 1
ATOM 654 N N . VAL A 1 104 ? -13.685 31.253 49.267 1.00 47.78 82 VAL A N 1
ATOM 655 C CA . VAL A 1 104 ? -13.268 31.558 47.871 1.00 49.25 82 VAL A CA 1
ATOM 656 C C . VAL A 1 104 ? -13.449 33.060 47.565 1.00 48.96 82 VAL A C 1
ATOM 657 O O . VAL A 1 104 ? -14.486 33.661 47.894 1.00 49.51 82 VAL A O 1
ATOM 661 N N . GLY A 1 105 ? -12.419 33.668 46.972 1.00 48.19 83 GLY A N 1
ATOM 662 C CA . GLY A 1 105 ? -12.413 35.117 46.712 1.00 47.60 83 GLY A CA 1
ATOM 663 C C . GLY A 1 105 ? -11.669 35.899 47.772 1.00 44.69 83 GLY A C 1
ATOM 664 O O . GLY A 1 105 ? -11.101 36.957 47.486 1.00 45.23 83 GLY A O 1
ATOM 665 N N . SER A 1 106 ? -11.652 35.362 48.992 1.00 41.95 84 SER A N 1
ATOM 666 C CA . SER A 1 106 ? -11.038 36.002 50.140 1.00 38.68 84 SER A CA 1
ATOM 667 C C . SER A 1 106 ? -9.538 35.787 50.131 1.00 37.24 84 SER A C 1
ATOM 668 O O . SER A 1 106 ? -9.012 34.986 49.341 1.00 38.15 84 SER A O 1
ATOM 671 N N . SER A 1 107 ? -8.869 36.499 51.039 1.00 34.66 85 SER A N 1
ATOM 672 C CA . SER A 1 107 ? -7.416 36.487 51.163 1.00 33.55 85 SER A CA 1
ATOM 673 C C . SER A 1 107 ? -6.957 35.297 52.008 1.00 32.04 85 SER A C 1
ATOM 674 O O . SER A 1 107 ? -7.584 34.959 53.021 1.00 30.86 85 SER A O 1
ATOM 677 N N . LEU A 1 108 ? -5.844 34.678 51.597 1.00 31.78 86 LEU A N 1
ATOM 678 C CA . LEU A 1 108 ? -5.407 33.402 52.164 1.00 30.78 86 LEU A CA 1
ATOM 679 C C . LEU A 1 108 ? -3.888 33.344 52.385 1.00 30.12 86 LEU A C 1
ATOM 680 O O . LEU A 1 108 ? -3.111 34.029 51.703 1.00 31.05 86 LEU A O 1
ATOM 685 N N . MET A 1 109 ? -3.476 32.558 53.375 1.00 28.57 87 MET A N 1
ATOM 686 C CA . MET A 1 109 ? -2.088 32.136 53.524 1.00 28.35 87 MET A CA 1
ATOM 687 C C . MET A 1 109 ? -1.783 30.933 52.622 1.00 29.72 87 MET A C 1
ATOM 688 O O . MET A 1 109 ? -0.609 30.626 52.357 1.00 30.38 87 MET A O 1
ATOM 693 N N . PHE A 1 110 ? -2.847 30.234 52.206 1.00 30.13 88 PHE A N 1
ATOM 694 C CA . PHE A 1 110 ? -2.781 29.036 51.347 1.00 31.66 88 PHE A CA 1
ATOM 695 C C . PHE A 1 110 ? -2.128 27.889 52.114 1.00 31.47 88 PHE A C 1
ATOM 696 O O . PHE A 1 110 ? -1.122 27.307 51.692 1.00 32.61 88 PHE A O 1
ATOM 704 N N . LEU A 1 111 ? -2.743 27.586 53.252 1.00 30.21 89 LEU A N 1
ATOM 705 C CA . LEU A 1 111 ? -2.393 26.437 54.072 1.00 30.19 89 LEU A CA 1
ATOM 706 C C . LEU A 1 111 ? -3.091 25.197 53.516 1.00 31.44 89 LEU A C 1
ATOM 707 O O . LEU A 1 111 ? -4.177 25.288 52.975 1.00 31.71 89 LEU A O 1
ATOM 712 N N . LYS A 1 112 ? -2.479 24.040 53.697 1.00 32.39 90 LYS A N 1
ATOM 713 C CA . LYS A 1 112 ? -3.078 22.763 53.300 1.00 33.80 90 LYS A CA 1
ATOM 714 C C . LYS A 1 112 ? -3.258 21.893 54.537 1.00 33.56 90 LYS A C 1
ATOM 715 O O . LYS A 1 112 ? -2.461 21.952 55.452 1.00 32.77 90 LYS A O 1
ATOM 718 N N . GLU A 1 113 ? -4.347 21.124 54.580 1.00 34.44 91 GLU A N 1
ATOM 719 C CA . GLU A 1 113 ? -4.528 20.107 55.624 1.00 34.86 91 GLU A CA 1
ATOM 720 C C . GLU A 1 113 ? -3.281 19.231 55.792 1.00 35.60 91 GLU A C 1
ATOM 721 O O . GLU A 1 113 ? -2.698 18.763 54.815 1.00 36.66 91 GLU A O 1
ATOM 727 N N . GLY A 1 114 ? -2.877 19.048 57.054 1.00 35.07 92 GLY A N 1
ATOM 728 C CA . GLY A 1 114 ? -1.656 18.315 57.397 1.00 35.84 92 GLY A CA 1
ATOM 729 C C . GLY A 1 114 ? -0.393 19.150 57.469 1.00 35.26 92 GLY A C 1
ATOM 730 O O . GLY A 1 114 ? 0.639 18.650 57.941 1.00 35.91 92 GLY A O 1
ATOM 731 N N . ASP A 1 115 ? -0.451 20.399 57.001 1.00 34.17 93 ASP A N 1
ATOM 732 C CA . ASP A 1 115 ? 0.649 21.329 57.211 1.00 33.72 93 ASP A CA 1
ATOM 733 C C . ASP A 1 115 ? 0.852 21.592 58.709 1.00 32.84 93 ASP A C 1
ATOM 734 O O . ASP A 1 115 ? -0.100 21.840 59.451 1.00 31.66 93 ASP A O 1
ATOM 739 N N . ARG A 1 116 ? 2.116 21.548 59.104 1.00 33.59 94 ARG A N 1
ATOM 740 C CA . ARG A 1 116 ? 2.550 21.797 60.449 1.00 33.33 94 ARG A CA 1
ATOM 741 C C . ARG A 1 116 ? 3.286 23.152 60.443 1.00 32.39 94 ARG A C 1
ATOM 742 O O . ARG A 1 116 ? 4.353 23.290 59.823 1.00 33.21 94 ARG A O 1
ATOM 750 N N . VAL A 1 117 ? 2.704 24.136 61.134 1.00 30.60 95 VAL A N 1
ATOM 751 C CA . VAL A 1 117 ? 3.112 25.553 61.030 1.00 29.49 95 VAL A CA 1
ATOM 752 C C . VAL A 1 117 ? 3.222 26.178 62.436 1.00 28.46 95 VAL A C 1
ATOM 753 O O . VAL A 1 117 ? 2.430 25.846 63.337 1.00 27.69 95 VAL A O 1
ATOM 757 N N . SER A 1 118 ? 4.200 27.077 62.613 1.00 28.24 96 SER A N 1
ATOM 758 C CA . SER A 1 118 ? 4.368 27.794 63.886 1.00 27.51 96 SER A CA 1
ATOM 759 C C . SER A 1 118 ? 3.181 28.725 64.123 1.00 25.66 96 SER A C 1
ATOM 760 O O . SER A 1 118 ? 2.502 29.109 63.167 1.00 25.01 96 SER A O 1
ATOM 763 N N . VAL A 1 119 ? 2.886 28.997 65.399 1.00 25.05 97 VAL A N 1
ATOM 764 C CA . VAL A 1 119 ? 2.035 30.123 65.803 1.00 23.68 97 VAL A CA 1
ATOM 765 C C . VAL A 1 119 ? 2.556 31.424 65.176 1.00 23.07 97 VAL A C 1
ATOM 766 O O . VAL A 1 119 ? 1.781 32.168 64.618 1.00 22.11 97 VAL A O 1
ATOM 770 N N . ARG A 1 120 ? 3.863 31.659 65.233 1.00 23.82 98 ARG A N 1
ATOM 771 C CA . ARG A 1 120 ? 4.485 32.813 64.586 1.00 23.86 98 ARG A CA 1
ATOM 772 C C . ARG A 1 120 ? 4.164 32.970 63.109 1.00 23.70 98 ARG A C 1
ATOM 773 O O . ARG A 1 120 ? 3.763 34.073 62.680 1.00 22.72 98 ARG A O 1
ATOM 781 N N . ASP A 1 121 ? 4.369 31.889 62.324 1.00 24.57 99 ASP A N 1
ATOM 782 C CA . ASP A 1 121 ? 4.087 31.946 60.881 1.00 24.87 99 ASP A CA 1
ATOM 783 C C . ASP A 1 121 ? 2.596 32.019 60.580 1.00 23.80 99 ASP A C 1
ATOM 784 O O . ASP A 1 121 ? 2.231 32.597 59.569 1.00 23.63 99 ASP A O 1
ATOM 789 N N . LEU A 1 122 ? 1.748 31.470 61.450 1.00 23.18 100 LEU A N 1
ATOM 790 C CA . LEU A 1 122 ? 0.309 31.665 61.321 1.00 22.52 100 LEU A CA 1
ATOM 791 C C . LEU A 1 122 ? -0.118 33.162 61.627 1.00 21.55 100 LEU A C 1
ATOM 792 O O . LEU A 1 122 ? -1.004 33.714 60.972 1.00 21.05 100 LEU A O 1
ATOM 797 N N . SER A 1 123 ? 0.489 33.753 62.656 1.00 21.39 101 SER A N 1
ATOM 798 C CA . SER A 1 123 ? 0.337 35.180 62.993 1.00 20.87 101 SER A CA 1
ATOM 799 C C . SER A 1 123 ? 0.781 36.075 61.826 1.00 21.50 101 SER A C 1
ATOM 800 O O . SER A 1 123 ? 0.135 37.033 61.504 1.00 20.83 101 SER A O 1
ATOM 803 N N . ARG A 1 124 ? 1.852 35.708 61.135 1.00 23.29 102 ARG A N 1
ATOM 804 C CA . ARG A 1 124 ? 2.240 36.466 59.927 1.00 24.42 102 ARG A CA 1
ATOM 805 C C . ARG A 1 124 ? 1.213 36.330 58.790 1.00 24.40 102 ARG A C 1
ATOM 806 O O . ARG A 1 124 ? 0.846 37.310 58.178 1.00 24.43 102 ARG A O 1
ATOM 814 N N . GLY A 1 125 ? 0.738 35.119 58.545 1.00 24.78 103 GLY A N 1
ATOM 815 C CA . GLY A 1 125 ? -0.336 34.904 57.566 1.00 24.98 103 GLY A CA 1
ATOM 816 C C . GLY A 1 125 ? -1.608 35.702 57.839 1.00 23.88 103 GLY A C 1
ATOM 817 O O . GLY A 1 125 ? -2.236 36.221 56.929 1.00 23.83 103 GLY A O 1
ATOM 818 N N . LEU A 1 126 ? -2.010 35.740 59.100 1.00 23.16 104 LEU A N 1
ATOM 819 C CA . LEU A 1 126 ? -3.123 36.597 59.589 1.00 22.65 104 LEU A CA 1
ATOM 820 C C . LEU A 1 126 ? -2.880 38.072 59.263 1.00 22.78 104 LEU A C 1
ATOM 821 O O . LEU A 1 126 ? -3.713 38.742 58.682 1.00 22.93 104 LEU A O 1
ATOM 826 N N . ILE A 1 127 ? -1.699 38.554 59.602 1.00 23.34 105 ILE A N 1
ATOM 827 C CA . ILE A 1 127 ? -1.427 39.982 59.634 1.00 23.70 105 ILE A CA 1
ATOM 828 C C . ILE A 1 127 ? -1.043 40.444 58.232 1.00 25.21 105 ILE A C 1
ATOM 829 O O . ILE A 1 127 ? -1.719 41.321 57.632 1.00 25.21 105 ILE A O 1
ATOM 834 N N . VAL A 1 128 ? 0.000 39.812 57.692 1.00 26.24 106 VAL A N 1
ATOM 835 C CA . VAL A 1 128 ? 0.567 40.246 56.427 1.00 27.56 106 VAL A CA 1
ATOM 836 C C . VAL A 1 128 ? -0.332 39.855 55.245 1.00 28.25 106 VAL A C 1
ATOM 837 O O . VAL A 1 128 ? -0.573 40.682 54.343 1.00 29.60 106 VAL A O 1
ATOM 841 N N . ASP A 1 129 ? -0.830 38.620 55.242 1.00 27.96 107 ASP A N 1
ATOM 842 C CA . ASP A 1 129 ? -1.745 38.170 54.163 1.00 28.64 107 ASP A CA 1
ATOM 843 C C . ASP A 1 129 ? -3.207 38.457 54.443 1.00 27.52 107 ASP A C 1
ATOM 844 O O . ASP A 1 129 ? -4.008 38.343 53.527 1.00 28.44 107 ASP A O 1
ATOM 849 N N . SER A 1 130 ? -3.558 38.759 55.689 1.00 25.76 108 SER A N 1
ATOM 850 C CA . SER A 1 130 ? -4.960 38.836 56.114 1.00 25.23 108 SER A CA 1
ATOM 851 C C . SER A 1 130 ? -5.646 37.489 55.874 1.00 25.15 108 SER A C 1
ATOM 852 O O . SER A 1 130 ? -6.737 37.438 55.332 1.00 25.73 108 SER A O 1
ATOM 855 N N . GLY A 1 131 ? -4.981 36.410 56.294 1.00 24.43 109 GLY A N 1
ATOM 856 C CA . GLY A 1 131 ? -5.326 35.043 55.879 1.00 24.67 109 GLY A CA 1
ATOM 857 C C . GLY A 1 131 ? -6.480 34.527 56.675 1.00 23.97 109 GLY A C 1
ATOM 858 O O . GLY A 1 131 ? -6.397 34.407 57.921 1.00 23.12 109 GLY A O 1
ATOM 859 N N . ASN A 1 132 ? -7.578 34.250 55.981 1.00 24.34 110 ASN A N 1
ATOM 860 C CA . ASN A 1 132 ? -8.783 33.751 56.635 1.00 24.11 110 ASN A CA 1
ATOM 861 C C . ASN A 1 132 ? -8.606 32.309 57.121 1.00 24.12 110 ASN A C 1
ATOM 862 O O . ASN A 1 132 ? -9.064 31.956 58.206 1.00 23.75 110 ASN A O 1
ATOM 867 N N . ASP A 1 133 ? -7.933 31.500 56.314 1.00 24.65 111 ASP A N 1
ATOM 868 C CA . ASP A 1 133 ? -7.489 30.172 56.705 1.00 24.80 111 ASP A CA 1
ATOM 869 C C . ASP A 1 133 ? -6.654 30.173 57.978 1.00 23.59 111 ASP A C 1
ATOM 870 O O . ASP A 1 133 ? -6.882 29.352 58.875 1.00 23.50 111 ASP A O 1
ATOM 875 N N . ALA A 1 134 ? -5.714 31.115 58.065 1.00 22.83 112 ALA A N 1
ATOM 876 C CA . ALA A 1 134 ? -4.862 31.261 59.250 1.00 21.96 112 ALA A CA 1
ATOM 877 C C . ALA A 1 134 ? -5.646 31.552 60.539 1.00 21.26 112 ALA A C 1
ATOM 878 O O . ALA A 1 134 ? -5.281 31.089 61.620 1.00 21.05 112 ALA A O 1
ATOM 880 N N . CYS A 1 135 ? -6.737 32.307 60.415 1.00 21.24 113 CYS A N 1
ATOM 881 C CA . CYS A 1 135 ? -7.619 32.640 61.550 1.00 20.93 113 CYS A CA 1
ATOM 882 C C . CYS A 1 135 ? -8.243 31.359 62.087 1.00 21.48 113 CYS A C 1
ATOM 883 O O . CYS A 1 135 ? -8.234 31.093 63.282 1.00 21.01 113 CYS A O 1
ATOM 886 N N . VAL A 1 136 ? -8.787 30.569 61.178 1.00 22.48 114 VAL A N 1
ATOM 887 C CA . VAL A 1 136 ? -9.420 29.314 61.598 1.00 23.47 114 VAL A CA 1
ATOM 888 C C . VAL A 1 136 ? -8.424 28.393 62.329 1.00 23.45 114 VAL A C 1
ATOM 889 O O . VAL A 1 136 ? -8.766 27.825 63.365 1.00 23.76 114 VAL A O 1
ATOM 893 N N . ALA A 1 137 ? -7.206 28.285 61.801 1.00 23.24 115 ALA A N 1
ATOM 894 C CA . ALA A 1 137 ? -6.213 27.371 62.362 1.00 23.62 115 ALA A CA 1
ATOM 895 C C . ALA A 1 137 ? -5.735 27.840 63.732 1.00 23.08 115 ALA A C 1
ATOM 896 O O . ALA A 1 137 ? -5.529 27.004 64.645 1.00 23.62 115 ALA A O 1
ATOM 898 N N . LEU A 1 138 ? -5.561 29.162 63.876 1.00 22.05 116 LEU A N 1
ATOM 899 C CA . LEU A 1 138 ? -5.219 29.737 65.153 1.00 21.72 116 LEU A CA 1
ATOM 900 C C . LEU A 1 138 ? -6.383 29.575 66.139 1.00 22.00 116 LEU A C 1
ATOM 901 O O . LEU A 1 138 ? -6.173 29.272 67.298 1.00 22.32 116 LEU A O 1
ATOM 906 N N . ALA A 1 139 ? -7.603 29.819 65.679 1.00 22.20 117 ALA A N 1
ATOM 907 C CA . ALA A 1 139 ? -8.790 29.647 66.514 1.00 22.92 117 ALA A CA 1
ATOM 908 C C . ALA A 1 139 ? -8.901 28.238 67.071 1.00 24.23 117 ALA A C 1
ATOM 909 O O . ALA A 1 139 ? -8.987 28.058 68.304 1.00 24.75 117 ALA A O 1
ATOM 911 N N . ASP A 1 140 ? -8.858 27.233 66.198 1.00 25.08 118 ASP A N 1
ATOM 912 C CA . ASP A 1 140 ? -8.915 25.810 66.674 1.00 26.58 118 ASP A CA 1
ATOM 913 C C . ASP A 1 140 ? -7.814 25.529 67.658 1.00 26.58 118 ASP A C 1
ATOM 914 O O . ASP A 1 140 ? -8.062 24.936 68.698 1.00 27.53 118 ASP A O 1
ATOM 919 N N . TYR A 1 141 ? -6.603 25.990 67.368 1.00 25.86 119 TYR A N 1
ATOM 920 C CA . TYR A 1 141 ? -5.502 25.747 68.312 1.00 26.40 119 TYR A CA 1
ATOM 921 C C . TYR A 1 141 ? -5.748 26.437 69.671 1.00 26.41 119 TYR A C 1
ATOM 922 O O . TYR A 1 141 ? -5.563 25.799 70.718 1.00 27.59 119 TYR A O 1
ATOM 931 N N . ILE A 1 142 ? -6.199 27.694 69.642 1.00 25.34 120 ILE A N 1
ATOM 932 C CA . ILE A 1 142 ? -6.328 28.511 70.866 1.00 25.37 120 ILE A CA 1
ATOM 933 C C . ILE A 1 142 ? -7.536 28.177 71.760 1.00 26.37 120 ILE A C 1
ATOM 934 O O . ILE A 1 142 ? -7.397 28.047 72.963 1.00 27.28 120 ILE A O 1
ATOM 939 N N . ALA A 1 143 ? -8.712 28.055 71.178 1.00 26.56 121 ALA A N 1
ATOM 940 C CA . ALA A 1 143 ? -9.917 27.766 71.954 1.00 27.89 121 ALA A CA 1
ATOM 941 C C . ALA A 1 143 ? -10.480 26.341 71.808 1.00 29.37 121 ALA A C 1
ATOM 942 O O . ALA A 1 143 ? -11.396 25.965 72.511 1.00 30.64 121 ALA A O 1
ATOM 944 N N . GLY A 1 144 ? -9.936 25.547 70.891 1.00 29.53 122 GLY A N 1
ATOM 945 C CA . GLY A 1 144 ? -10.499 24.238 70.576 1.00 31.03 122 GLY A CA 1
ATOM 946 C C . GLY A 1 144 ? -11.516 24.322 69.451 1.00 31.04 122 GLY A C 1
ATOM 947 O O . GLY A 1 144 ? -11.911 23.283 68.916 1.00 32.22 122 GLY A O 1
ATOM 948 N N . GLY A 1 145 ? -11.931 25.536 69.077 1.00 30.06 123 GLY A N 1
ATOM 949 C CA . GLY A 1 145 ? -12.919 25.724 68.030 1.00 30.37 123 GLY A CA 1
ATOM 950 C C . GLY A 1 145 ? -13.350 27.154 67.704 1.00 29.62 123 GLY A C 1
ATOM 951 O O . GLY A 1 145 ? -13.149 28.105 68.496 1.00 28.75 123 GLY A O 1
ATOM 952 N N . GLN A 1 146 ? -13.978 27.289 66.535 1.00 30.05 124 GLN A N 1
ATOM 953 C CA . GLN A 1 146 ? -14.390 28.587 66.012 1.00 29.58 124 GLN A CA 1
ATOM 954 C C . GLN A 1 146 ? -15.280 29.361 66.997 1.00 30.52 124 GLN A C 1
ATOM 955 O O . GLN A 1 146 ? -14.917 30.459 67.416 1.00 29.48 124 GLN A O 1
ATOM 961 N N . ARG A 1 147 ? -16.387 28.766 67.428 1.00 32.68 125 ARG A N 1
ATOM 962 C CA . ARG A 1 147 ? -17.350 29.479 68.290 1.00 33.79 125 ARG A CA 1
ATOM 963 C C . ARG A 1 147 ? -16.825 29.868 69.689 1.00 33.22 125 ARG A C 1
ATOM 964 O O . ARG A 1 147 ? -17.350 30.803 70.289 1.00 33.15 125 ARG A O 1
ATOM 972 N N . GLN A 1 148 ? -15.839 29.125 70.206 1.00 32.79 126 GLN A N 1
ATOM 973 C CA . GLN A 1 148 ? -15.250 29.398 71.518 1.00 32.43 126 GLN A CA 1
ATOM 974 C C . GLN A 1 148 ? -14.260 30.519 71.385 1.00 30.39 126 GLN A C 1
ATOM 975 O O . GLN A 1 148 ? -13.924 31.140 72.354 1.00 30.09 126 GLN A O 1
ATOM 981 N N . PHE A 1 149 ? -13.727 30.692 70.188 1.00 29.11 127 PHE A N 1
ATOM 982 C CA . PHE A 1 149 ? -12.779 31.746 69.903 1.00 27.38 127 PHE A CA 1
ATOM 983 C C . PHE A 1 149 ? -13.518 33.087 69.839 1.00 27.33 127 PHE A C 1
ATOM 984 O O . PHE A 1 149 ? -13.022 34.096 70.328 1.00 26.44 127 PHE A O 1
ATOM 992 N N . VAL A 1 150 ? -14.719 33.050 69.260 1.00 28.49 128 VAL A N 1
ATOM 993 C CA . VAL A 1 150 ? -15.618 34.201 69.161 1.00 28.92 128 VAL A CA 1
ATOM 994 C C . VAL A 1 150 ? -16.127 34.569 70.569 1.00 30.27 128 VAL A C 1
ATOM 995 O O . VAL A 1 150 ? -16.458 35.742 70.849 1.00 30.16 128 VAL A O 1
ATOM 999 N N . GLU A 1 151 ? -16.202 33.570 71.441 1.00 31.64 129 GLU A N 1
ATOM 1000 C CA . GLU A 1 151 ? -16.552 33.809 72.826 1.00 33.17 129 GLU A CA 1
ATOM 1001 C C . GLU A 1 151 ? -15.442 34.629 73.452 1.00 32.13 129 GLU A C 1
ATOM 1002 O O . GLU A 1 151 ? -15.748 35.590 74.130 1.00 32.54 129 GLU A O 1
ATOM 1008 N N . MET A 1 152 ? -14.187 34.245 73.201 1.00 30.80 130 MET A N 1
ATOM 1009 C CA . MET A 1 152 ? -13.016 34.991 73.660 1.00 30.03 130 MET A CA 1
ATOM 1010 C C . MET A 1 152 ? -12.886 36.364 73.018 1.00 28.38 130 MET A C 1
ATOM 1011 O O . MET A 1 152 ? -12.443 37.295 73.667 1.00 28.43 130 MET A O 1
ATOM 1016 N N . MET A 1 153 ? -13.214 36.478 71.732 1.00 27.25 131 MET A N 1
ATOM 1017 C CA . MET A 1 153 ? -13.218 37.770 71.044 1.00 25.79 131 MET A CA 1
ATOM 1018 C C . MET A 1 153 ? -14.204 38.768 71.666 1.00 26.14 131 MET A C 1
ATOM 1019 O O . MET A 1 153 ? -13.954 39.956 71.689 1.00 25.05 131 MET A O 1
ATOM 1024 N N . ASN A 1 154 ? -15.348 38.254 72.104 1.00 27.74 132 ASN A N 1
ATOM 1025 C CA . ASN A 1 154 ? -16.395 39.035 72.759 1.00 28.75 132 ASN A CA 1
ATOM 1026 C C . ASN A 1 154 ? -16.068 39.329 74.201 1.00 29.20 132 ASN A C 1
ATOM 1027 O O . ASN A 1 154 ? -16.382 40.437 74.677 1.00 29.76 132 ASN A O 1
ATOM 1032 N N . ASN A 1 155 ? -15.392 38.400 74.872 1.00 29.30 133 ASN A N 1
ATOM 1033 C CA . ASN A 1 155 ? -14.846 38.660 76.212 1.00 29.95 133 ASN A CA 1
ATOM 1034 C C . ASN A 1 155 ? -13.766 39.774 76.229 1.00 28.81 133 ASN A C 1
ATOM 1035 O O . ASN A 1 155 ? -13.678 40.526 77.195 1.00 29.29 133 ASN A O 1
ATOM 1044 N N . TYR A 1 156 ? -12.984 39.898 75.163 1.00 27.44 134 TYR A N 1
ATOM 1045 C CA . TYR A 1 156 ? -11.904 40.888 75.125 1.00 26.45 134 TYR A CA 1
ATOM 1046 C C . TYR A 1 156 ? -12.429 42.221 74.604 1.00 26.27 134 TYR A C 1
ATOM 1047 O O . TYR A 1 156 ? -11.883 43.247 74.941 1.00 26.01 134 TYR A O 1
ATOM 1056 N N . ALA A 1 157 ? -13.487 42.223 73.810 1.00 26.60 135 ALA A N 1
ATOM 1057 C CA . ALA A 1 157 ? -14.187 43.478 73.545 1.00 26.92 135 ALA A CA 1
ATOM 1058 C C . ALA A 1 157 ? -14.839 44.003 74.834 1.00 28.43 135 ALA A C 1
ATOM 1059 O O . ALA A 1 157 ? -14.795 45.180 75.088 1.00 28.49 135 ALA A O 1
ATOM 1061 N N . GLU A 1 158 ? -15.415 43.122 75.644 1.00 30.17 136 GLU A N 1
ATOM 1062 C CA . GLU A 1 158 ? -16.080 43.539 76.889 1.00 32.29 136 GLU A CA 1
ATOM 1063 C C . GLU A 1 158 ? -15.081 44.019 77.957 1.00 32.32 136 GLU A C 1
ATOM 1064 O O . GLU A 1 158 ? -15.331 45.041 78.577 1.00 32.73 136 GLU A O 1
ATOM 1070 N N . LYS A 1 159 ? -13.951 43.326 78.135 1.00 32.04 137 LYS A N 1
ATOM 1071 C CA . LYS A 1 159 ? -12.875 43.797 79.047 1.00 32.32 137 LYS A CA 1
ATOM 1072 C C . LYS A 1 159 ? -12.320 45.180 78.673 1.00 31.26 137 LYS A C 1
ATOM 1073 O O . LYS A 1 159 ? -12.039 45.990 79.537 1.00 31.92 137 LYS A O 1
ATOM 1079 N N . LEU A 1 160 ? -12.158 45.408 77.369 1.00 29.87 138 LEU A N 1
ATOM 1080 C CA . LEU A 1 160 ? -11.594 46.621 76.826 1.00 28.82 138 LEU A CA 1
ATOM 1081 C C . LEU A 1 160 ? -12.636 47.744 76.704 1.00 29.49 138 LEU A C 1
ATOM 1082 O O . LEU A 1 160 ? -12.286 48.850 76.271 1.00 28.71 138 LEU A O 1
ATOM 1087 N N . HIS A 1 161 ? -13.898 47.454 77.074 1.00 30.61 139 HIS A N 1
ATOM 1088 C CA . HIS A 1 161 ? -15.023 48.380 77.016 1.00 31.30 139 HIS A CA 1
ATOM 1089 C C . HIS A 1 161 ? -15.343 48.823 75.596 1.00 30.08 139 HIS A C 1
ATOM 1090 O O . HIS A 1 161 ? -15.547 50.005 75.335 1.00 29.83 139 HIS A O 1
ATOM 1097 N N . LEU A 1 162 ? -15.391 47.855 74.678 1.00 29.35 140 LEU A N 1
ATOM 1098 C CA . LEU A 1 162 ? -15.809 48.112 73.298 1.00 28.73 140 LEU A CA 1
ATOM 1099 C C . LEU A 1 162 ? -17.351 47.965 73.248 1.00 30.42 140 LEU A C 1
ATOM 1100 O O . LEU A 1 162 ? -17.927 46.945 72.802 1.00 30.86 140 LEU A O 1
ATOM 1105 N N . LYS A 1 163 ? -18.015 49.037 73.709 1.00 31.34 141 LYS A N 1
ATOM 1106 C CA . LYS A 1 163 ? -19.455 49.042 73.982 1.00 33.01 141 LYS A CA 1
ATOM 1107 C C . LYS A 1 163 ? -20.316 48.967 72.725 1.00 32.87 141 LYS A C 1
ATOM 1108 O O . LYS A 1 163 ? -21.470 48.586 72.806 1.00 34.24 141 LYS A O 1
ATOM 1114 N N . ASP A 1 164 ? -19.746 49.320 71.580 1.00 31.33 142 ASP A N 1
ATOM 1115 C CA . ASP A 1 164 ? -20.433 49.289 70.298 1.00 31.69 142 ASP A CA 1
ATOM 1116 C C . ASP A 1 164 ? -20.085 48.043 69.498 1.00 30.73 142 ASP A C 1
ATOM 1117 O O . ASP A 1 164 ? -20.437 47.968 68.334 1.00 30.76 142 ASP A O 1
ATOM 1122 N N . THR A 1 165 ? -19.392 47.076 70.108 1.00 29.98 143 THR A N 1
ATOM 1123 C CA . THR A 1 165 ? -18.699 46.005 69.354 1.00 29.04 143 THR A CA 1
ATOM 1124 C C . THR A 1 165 ? -19.242 44.582 69.654 1.00 29.54 143 THR A C 1
ATOM 1125 O O . THR A 1 165 ? -19.455 44.184 70.797 1.00 29.74 143 THR A O 1
ATOM 1129 N N . HIS A 1 166 ? -19.469 43.825 68.595 1.00 29.82 144 HIS A N 1
ATOM 1130 C CA . HIS A 1 166 ? -19.862 42.405 68.708 1.00 30.46 144 HIS A CA 1
ATOM 1131 C C . HIS A 1 166 ? -19.364 41.618 67.499 1.00 29.73 144 HIS A C 1
ATOM 1132 O O . HIS A 1 166 ? -19.434 42.074 66.359 1.00 29.55 144 HIS A O 1
ATOM 1139 N N . PHE A 1 167 ? -18.838 40.428 67.759 1.00 29.37 145 PHE A N 1
ATOM 1140 C CA . PHE A 1 167 ? -18.293 39.579 66.704 1.00 28.60 145 PHE A CA 1
ATOM 1141 C C . PHE A 1 167 ? -19.167 38.331 66.564 1.00 30.04 145 PHE A C 1
ATOM 1142 O O . PHE A 1 167 ? -19.862 37.959 67.500 1.00 31.07 145 PHE A O 1
ATOM 1150 N N . GLU A 1 168 ? -19.161 37.746 65.368 1.00 30.28 146 GLU A N 1
ATOM 1151 C CA . GLU A 1 168 ? -19.756 36.420 65.100 1.00 31.61 146 GLU A CA 1
ATOM 1152 C C . GLU A 1 168 ? -18.789 35.377 64.546 1.00 30.53 146 GLU A C 1
ATOM 1153 O O . GLU A 1 168 ? -18.946 34.225 64.850 1.00 31.28 146 GLU A O 1
ATOM 1159 N N . THR A 1 169 ? -17.812 35.756 63.723 1.00 29.08 147 THR A N 1
ATOM 1160 C CA . THR A 1 169 ? -16.906 34.768 63.102 1.00 28.37 147 THR A CA 1
ATOM 1161 C C . THR A 1 169 ? -15.477 35.169 63.353 1.00 26.53 147 THR A C 1
ATOM 1162 O O . THR A 1 169 ? -15.247 36.323 63.619 1.00 25.51 147 THR A O 1
ATOM 1166 N N . VAL A 1 170 ? -14.538 34.212 63.221 1.00 26.02 148 VAL A N 1
ATOM 1167 C CA . VAL A 1 170 ? -13.094 34.427 63.544 1.00 24.57 148 VAL A CA 1
ATOM 116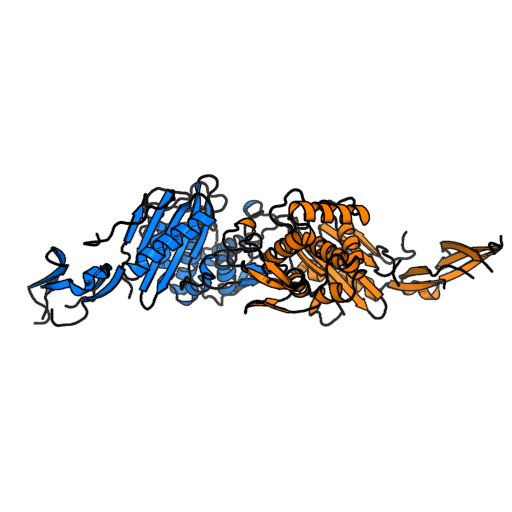8 C C . VAL A 1 170 ? -12.291 35.273 62.524 1.00 23.78 148 VAL A C 1
ATOM 1169 O O . VAL A 1 170 ? -11.122 35.571 62.750 1.00 23.11 148 VAL A O 1
ATOM 1173 N N . HIS A 1 171 ? -12.890 35.565 61.385 1.00 24.06 149 HIS A N 1
ATOM 1174 C CA . HIS A 1 171 ? -12.248 36.274 60.297 1.00 23.63 149 HIS A CA 1
ATOM 1175 C C . HIS A 1 171 ? -13.084 37.436 59.708 1.00 24.09 149 HIS A C 1
ATOM 1176 O O . HIS A 1 171 ? -12.610 38.102 58.804 1.00 23.95 149 HIS A O 1
ATOM 1183 N N . GLY A 1 172 ? -14.326 37.635 60.164 1.00 24.82 150 GLY A N 1
ATOM 1184 C CA . GLY A 1 172 ? -15.201 38.697 59.659 1.00 25.68 150 GLY A CA 1
ATOM 1185 C C . GLY A 1 172 ? -16.033 38.346 58.450 1.00 27.51 150 GLY A C 1
ATOM 1186 O O . GLY A 1 172 ? -16.997 39.048 58.108 1.00 28.68 150 GLY A O 1
ATOM 1187 N N . LEU A 1 173 ? -15.655 37.282 57.759 1.00 28.10 151 LEU A N 1
ATOM 1188 C CA . LEU A 1 173 ? -16.497 36.700 56.710 1.00 30.09 151 LEU A CA 1
ATOM 1189 C C . LEU A 1 173 ? -17.809 36.116 57.240 1.00 31.39 151 LEU A C 1
ATOM 1190 O O . LEU A 1 173 ? -17.903 35.767 58.418 1.00 30.98 151 LEU A O 1
ATOM 1195 N N . ASP A 1 174 ? -18.803 36.025 56.357 1.00 33.42 152 ASP A N 1
ATOM 1196 C CA . ASP A 1 174 ? -20.130 35.478 56.661 1.00 35.37 152 ASP A CA 1
ATOM 1197 C C . ASP A 1 174 ? -20.577 35.811 58.076 1.00 34.86 152 ASP A C 1
ATOM 1198 O O . ASP A 1 174 ? -20.922 34.905 58.871 1.00 35.25 152 ASP A O 1
ATOM 1203 N N . ALA A 1 175 ? -20.568 37.123 58.374 1.00 34.07 153 ALA A N 1
ATOM 1204 C CA . ALA A 1 175 ? -20.917 37.659 59.684 1.00 33.26 153 ALA A CA 1
ATOM 1205 C C . ALA A 1 175 ? -21.710 38.995 59.588 1.00 33.91 153 ALA A C 1
ATOM 1206 O O . ALA A 1 175 ? -21.197 40.063 59.924 1.00 32.48 153 ALA A O 1
ATOM 1208 N N . PRO A 1 176 ? -22.990 38.923 59.173 1.00 35.84 154 PRO A N 1
ATOM 1209 C CA . PRO A 1 176 ? -23.824 40.138 59.084 1.00 36.83 154 PRO A CA 1
ATOM 1210 C C . PRO A 1 176 ? -24.224 40.754 60.442 1.00 36.35 154 PRO A C 1
ATOM 1211 O O . PRO A 1 176 ? -24.619 41.924 60.504 1.00 36.79 154 PRO A O 1
ATOM 1215 N N . GLY A 1 177 ? -24.121 39.972 61.512 1.00 35.53 155 GLY A N 1
ATOM 1216 C CA . GLY A 1 177 ? -24.367 40.468 62.849 1.00 35.12 155 GLY A CA 1
ATOM 1217 C C . GLY A 1 177 ? -23.231 41.289 63.406 1.00 32.68 155 GLY A C 1
ATOM 1218 O O . GLY A 1 177 ? -23.468 42.160 64.216 1.00 32.64 155 GLY A O 1
ATOM 1219 N N . GLN A 1 178 ? -21.989 41.000 63.021 1.00 30.68 156 GLN A N 1
ATOM 1220 C CA . GLN A 1 178 ? -20.849 41.721 63.608 1.00 28.67 156 GLN A CA 1
ATOM 1221 C C . GLN A 1 178 ? -20.932 43.255 63.419 1.00 28.61 156 GLN A C 1
ATOM 1222 O O . GLN A 1 178 ? -21.459 43.743 62.430 1.00 29.71 156 GLN A O 1
ATOM 1228 N N . HIS A 1 179 ? -20.382 43.997 64.367 1.00 27.54 157 HIS A N 1
ATOM 1229 C CA . HIS A 1 179 ? -20.352 45.464 64.296 1.00 27.42 157 HIS A CA 1
ATOM 1230 C C . HIS A 1 179 ? -19.275 46.033 65.217 1.00 25.84 157 HIS A C 1
ATOM 1231 O O . HIS A 1 179 ? -18.868 45.379 66.172 1.00 25.26 157 HIS A O 1
ATOM 1238 N N . SER A 1 180 ? -18.802 47.234 64.880 1.00 25.36 158 SER A N 1
ATOM 1239 C CA . SER A 1 180 ? -17.943 48.027 65.743 1.00 24.29 158 SER A CA 1
ATOM 1240 C C . SER A 1 180 ? -18.160 49.509 65.445 1.00 24.80 158 SER A C 1
ATOM 1241 O O . SER A 1 180 ? -19.149 49.874 64.794 1.00 26.11 158 SER A O 1
ATOM 1244 N N . SER A 1 181 ? -17.239 50.334 65.944 1.00 23.80 159 SER A N 1
ATOM 1245 C CA . SER A 1 181 ? -17.286 51.797 65.793 1.00 24.23 159 SER A CA 1
ATOM 1246 C C . SER A 1 181 ? -15.868 52.279 65.575 1.00 23.10 159 SER A C 1
ATOM 1247 O O . SER A 1 181 ? -14.902 51.583 65.964 1.00 22.00 159 SER A O 1
ATOM 1250 N N . ALA A 1 182 ? -15.740 53.443 64.958 1.00 23.55 160 ALA A N 1
ATOM 1251 C CA . ALA A 1 182 ? -14.437 54.068 64.776 1.00 22.92 160 ALA A CA 1
ATOM 1252 C C . ALA A 1 182 ? -13.703 54.164 66.098 1.00 22.23 160 ALA A C 1
ATOM 1253 O O . ALA A 1 182 ? -12.581 53.721 66.211 1.00 21.34 160 ALA A O 1
ATOM 1255 N N . TYR A 1 183 ? -14.376 54.707 67.108 1.00 23.16 161 TYR A N 1
ATOM 1256 C CA . TYR A 1 183 ? -13.849 54.784 68.467 1.00 22.95 161 TYR A CA 1
ATOM 1257 C C . TYR A 1 183 ? -13.410 53.457 69.057 1.00 22.19 161 TYR A C 1
ATOM 1258 O O . TYR A 1 183 ? -12.286 53.351 69.524 1.00 21.45 161 TYR A O 1
ATOM 1267 N N . ASP A 1 184 ? -14.293 52.457 69.068 1.00 22.80 162 ASP A N 1
ATOM 1268 C CA . ASP A 1 184 ? -13.914 51.100 69.555 1.00 22.36 162 ASP A CA 1
ATOM 1269 C C . ASP A 1 184 ? -12.674 50.510 68.884 1.00 21.19 162 ASP A C 1
ATOM 1270 O O . ASP A 1 184 ? -11.893 49.878 69.535 1.00 20.54 162 ASP A O 1
ATOM 1275 N N . LEU A 1 185 ? -12.474 50.779 67.603 1.00 21.31 163 LEU A N 1
ATOM 1276 C CA . LEU A 1 185 ? -11.334 50.222 66.842 1.00 20.67 163 LEU A CA 1
ATOM 1277 C C . LEU A 1 185 ? -10.064 51.018 67.148 1.00 20.39 163 LEU A C 1
ATOM 1278 O O . LEU A 1 185 ? -8.941 50.462 67.133 1.00 20.13 163 LEU A O 1
ATOM 1283 N N . ALA A 1 186 ? -10.223 52.316 67.369 1.00 20.76 164 ALA A N 1
ATOM 1284 C CA . ALA A 1 186 ? -9.134 53.126 67.958 1.00 20.65 164 ALA A CA 1
ATOM 1285 C C . ALA A 1 186 ? -8.665 52.560 69.302 1.00 20.26 164 ALA A C 1
ATOM 1286 O O . ALA A 1 186 ? -7.459 52.370 69.518 1.00 19.95 164 ALA A O 1
ATOM 1288 N N . VAL A 1 187 ? -9.620 52.236 70.169 1.00 20.48 165 VAL A N 1
ATOM 1289 C CA . VAL A 1 187 ? -9.302 51.663 71.475 1.00 20.55 165 VAL A CA 1
ATOM 1290 C C . VAL A 1 187 ? -8.663 50.264 71.367 1.00 19.83 165 VAL A C 1
ATOM 1291 O O . VAL A 1 187 ? -7.691 49.941 72.100 1.00 19.75 165 VAL A O 1
ATOM 1295 N N . LEU A 1 188 ? -9.164 49.462 70.425 1.00 19.45 166 LEU A N 1
ATOM 1296 C CA . LEU A 1 188 ? -8.658 48.118 70.243 1.00 18.85 166 LEU A CA 1
ATOM 1297 C C . LEU A 1 188 ? -7.281 48.255 69.658 1.00 18.30 166 LEU A C 1
ATOM 1298 O O . LEU A 1 188 ? -6.374 47.481 70.026 1.00 18.25 166 LEU A O 1
ATOM 1303 N N . SER A 1 189 ? -7.099 49.204 68.749 1.00 18.16 167 SER A N 1
ATOM 1304 C CA . SER A 1 189 ? -5.762 49.368 68.146 1.00 18.05 167 SER A CA 1
ATOM 1305 C C . SER A 1 189 ? -4.724 49.791 69.178 1.00 18.26 167 SER A C 1
ATOM 1306 O O . SER A 1 189 ? -3.603 49.274 69.168 1.00 18.28 167 SER A O 1
ATOM 1309 N N . ARG A 1 190 ? -5.092 50.708 70.086 1.00 18.68 168 ARG A N 1
ATOM 1310 C CA . ARG A 1 190 ? -4.184 51.090 71.168 1.00 19.07 168 ARG A CA 1
ATOM 1311 C C . ARG A 1 190 ? -3.809 49.904 72.054 1.00 19.05 168 ARG A C 1
ATOM 1312 O O . ARG A 1 190 ? -2.673 49.808 72.487 1.00 19.58 168 ARG A O 1
ATOM 1320 N N . ALA A 1 191 ? -4.735 48.986 72.300 1.00 18.77 169 ALA A N 1
ATOM 1321 C CA . ALA A 1 191 ? -4.460 47.782 73.121 1.00 18.93 169 ALA A CA 1
ATOM 1322 C C . ALA A 1 191 ? -3.491 46.794 72.428 1.00 18.69 169 ALA A C 1
ATOM 1323 O O . ALA A 1 191 ? -2.583 46.293 73.061 1.00 19.17 169 ALA A O 1
ATOM 1325 N N . ILE A 1 192 ? -3.706 46.569 71.123 1.00 18.09 170 ILE A N 1
ATOM 1326 C CA . ILE A 1 192 ? -2.782 45.887 70.209 1.00 17.87 170 ILE A CA 1
ATOM 1327 C C . ILE A 1 192 ? -1.363 46.462 70.199 1.00 18.26 170 ILE A C 1
ATOM 1328 O O . ILE A 1 192 ? -0.402 45.704 70.401 1.00 18.47 170 ILE A O 1
ATOM 1333 N N . ILE A 1 193 ? -1.206 47.777 69.947 1.00 18.49 171 ILE A N 1
ATOM 1334 C CA . ILE A 1 193 ? 0.114 48.396 70.022 1.00 19.18 171 ILE A CA 1
ATOM 1335 C C . ILE A 1 193 ? 0.733 48.171 71.409 1.00 19.95 171 ILE A C 1
ATOM 1336 O O . ILE A 1 193 ? 1.938 48.027 71.516 1.00 20.72 171 ILE A O 1
ATOM 1341 N N . HIS A 1 194 ? -0.078 48.148 72.470 1.00 20.23 172 HIS A N 1
ATOM 1342 C CA . HIS A 1 194 ? 0.409 48.005 73.869 1.00 21.56 172 HIS A CA 1
ATOM 1343 C C . HIS A 1 194 ? 0.603 46.550 74.392 1.00 22.61 172 HIS A C 1
ATOM 1344 O O . HIS A 1 194 ? 0.919 46.327 75.577 1.00 23.62 172 HIS A O 1
ATOM 1351 N N . GLY A 1 195 ? 0.452 45.560 73.523 1.00 22.66 173 GLY A N 1
ATOM 1352 C CA . GLY A 1 195 ? 0.533 44.188 73.952 1.00 23.76 173 GLY A CA 1
ATOM 1353 C C . GLY A 1 195 ? 1.941 43.706 73.745 1.00 24.99 173 GLY A C 1
ATOM 1354 O O . GLY A 1 195 ? 2.887 44.455 73.924 1.00 25.39 173 GLY A O 1
ATOM 1355 N N . GLU A 1 196 ? 2.062 42.464 73.284 1.00 25.81 174 GLU A N 1
ATOM 1356 C CA . GLU A 1 196 ? 3.364 41.854 73.121 1.00 27.53 174 GLU A CA 1
ATOM 1357 C C . GLU A 1 196 ? 4.228 42.581 72.047 1.00 27.59 174 GLU A C 1
ATOM 1358 O O . GLU A 1 196 ? 3.779 42.809 70.922 1.00 26.55 174 GLU A O 1
ATOM 1364 N N . PRO A 1 197 ? 5.463 42.953 72.387 1.00 28.98 175 PRO A N 1
ATOM 1365 C CA . PRO A 1 197 ? 6.180 43.859 71.446 1.00 29.41 175 PRO A CA 1
ATOM 1366 C C . PRO A 1 197 ? 6.383 43.313 70.021 1.00 29.02 175 PRO A C 1
ATOM 1367 O O . PRO A 1 197 ? 6.126 44.036 69.036 1.00 28.84 175 PRO A O 1
ATOM 1371 N N . GLU A 1 198 ? 6.802 42.047 69.930 1.00 29.40 176 GLU A N 1
ATOM 1372 C CA . GLU A 1 198 ? 7.080 41.404 68.645 1.00 29.03 176 GLU A CA 1
ATOM 1373 C C . GLU A 1 198 ? 5.826 40.964 67.936 1.00 27.12 176 GLU A C 1
ATOM 1374 O O . GLU A 1 198 ? 5.893 40.537 66.793 1.00 27.19 176 GLU A O 1
ATOM 1380 N N . PHE A 1 199 ? 4.675 41.035 68.585 1.00 25.51 177 PHE A N 1
ATOM 1381 C CA . PHE A 1 199 ? 3.466 40.758 67.866 1.00 23.89 177 PHE A CA 1
ATOM 1382 C C . PHE A 1 199 ? 3.161 41.969 67.014 1.00 23.31 177 PHE A C 1
ATOM 1383 O O . PHE A 1 199 ? 3.071 41.851 65.767 1.00 23.55 177 PHE A O 1
ATOM 1391 N N . TYR A 1 200 ? 3.083 43.135 67.653 1.00 22.47 178 TYR A N 1
ATOM 1392 C CA . TYR A 1 200 ? 2.705 44.348 66.945 1.00 21.65 178 TYR A CA 1
ATOM 1393 C C . TYR A 1 200 ? 3.633 44.562 65.749 1.00 22.17 178 TYR A C 1
ATOM 1394 O O . TYR A 1 200 ? 3.153 44.975 64.704 1.00 21.92 178 TYR A O 1
ATOM 1403 N N . HIS A 1 201 ? 4.942 44.303 65.915 1.00 22.99 179 HIS A N 1
ATOM 1404 C CA . HIS A 1 201 ? 5.936 44.500 64.843 1.00 23.93 179 HIS A CA 1
ATOM 1405 C C . HIS A 1 201 ? 5.581 43.809 63.517 1.00 23.69 179 HIS A C 1
ATOM 1406 O O . HIS A 1 201 ? 5.892 44.327 62.457 1.00 24.37 179 HIS A O 1
ATOM 1413 N N . MET A 1 202 ? 4.870 42.688 63.577 1.00 22.78 180 MET A N 1
ATOM 1414 C CA . MET A 1 202 ? 4.430 41.982 62.373 1.00 22.57 180 MET A CA 1
ATOM 1415 C C . MET A 1 202 ? 3.485 42.810 61.509 1.00 21.84 180 MET A C 1
ATOM 1416 O O . MET A 1 202 ? 3.309 42.479 60.317 1.00 22.18 180 MET A O 1
ATOM 1421 N N . TYR A 1 203 ? 2.872 43.872 62.068 1.00 20.73 181 TYR A N 1
ATOM 1422 C CA . TYR A 1 203 ? 2.060 44.793 61.252 1.00 20.41 181 TYR A CA 1
ATOM 1423 C C . TYR A 1 203 ? 2.891 45.600 60.307 1.00 21.41 181 TYR A C 1
ATOM 1424 O O . TYR A 1 203 ? 2.393 45.991 59.283 1.00 21.83 181 TYR A O 1
ATOM 1433 N N . SER A 1 204 ? 4.162 45.786 60.612 1.00 22.22 182 SER A N 1
ATOM 1434 C CA . SER A 1 204 ? 5.070 46.464 59.714 1.00 23.88 182 SER A CA 1
ATOM 1435 C C . SER A 1 204 ? 5.794 45.583 58.674 1.00 25.46 182 SER A C 1
ATOM 1436 O O . SER A 1 204 ? 6.524 46.135 57.840 1.00 26.99 182 SER A O 1
ATOM 1439 N N . GLU A 1 205 ? 5.665 44.253 58.713 1.00 25.53 183 GLU A N 1
ATOM 1440 C CA . GLU A 1 205 ? 6.411 43.417 57.732 1.00 27.40 183 GLU A CA 1
ATOM 1441 C C . GLU A 1 205 ? 5.773 43.572 56.364 1.00 28.16 183 GLU A C 1
ATOM 1442 O O . GLU A 1 205 ? 4.570 43.499 56.216 1.00 27.04 183 GLU A O 1
ATOM 1448 N N . LYS A 1 206 ? 6.576 43.823 55.359 1.00 30.72 184 LYS A N 1
ATOM 1449 C CA . LYS A 1 206 ? 6.024 44.146 54.028 1.00 32.30 184 LYS A CA 1
ATOM 1450 C C . LYS A 1 206 ? 5.586 42.946 53.198 1.00 33.12 184 LYS A C 1
ATOM 1451 O O . LYS A 1 206 ? 4.722 43.121 52.342 1.00 33.71 184 LYS A O 1
ATOM 1457 N N . SER A 1 207 ? 6.119 41.744 53.482 1.00 33.52 185 SER A N 1
ATOM 1458 C CA . SER A 1 207 ? 5.821 40.536 52.693 1.00 34.43 185 SER A CA 1
ATOM 1459 C C . SER A 1 207 ? 5.896 39.235 53.479 1.00 33.79 185 SER A C 1
ATOM 1460 O O . SER A 1 207 ? 6.614 39.134 54.489 1.00 33.67 185 SER A O 1
ATOM 1463 N N . LEU A 1 208 ? 5.157 38.240 53.001 1.00 33.78 186 LEU A N 1
ATOM 1464 C CA . LEU A 1 208 ? 5.289 36.896 53.507 1.00 33.77 186 LEU A CA 1
ATOM 1465 C C . LEU A 1 208 ? 5.337 35.899 52.327 1.00 36.11 186 LEU A C 1
ATOM 1466 O O . LEU A 1 208 ? 4.512 35.952 51.408 1.00 36.47 186 LEU A 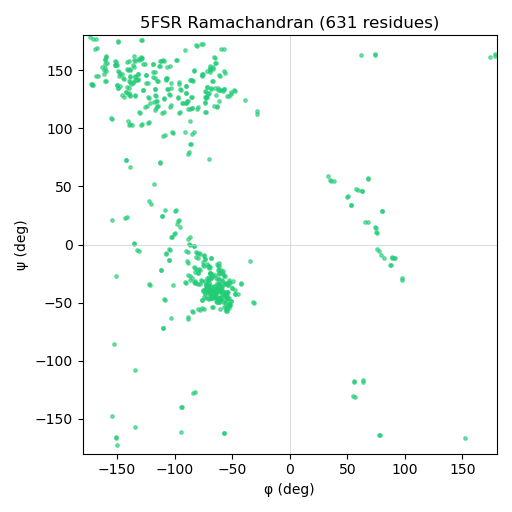O 1
ATOM 1471 N N . THR A 1 209 ? 6.357 35.044 52.342 1.00 37.95 187 THR A N 1
ATOM 1472 C CA . THR A 1 209 ? 6.402 33.873 51.493 1.00 40.04 187 THR A CA 1
ATOM 1473 C C . THR A 1 209 ? 5.904 32.710 52.336 1.00 39.27 187 THR A C 1
ATOM 1474 O O . THR A 1 209 ? 6.398 32.510 53.444 1.00 38.93 187 THR A O 1
ATOM 1478 N N . TRP A 1 210 ? 4.890 32.001 51.833 1.00 39.49 188 TRP A N 1
ATOM 1479 C CA . TRP A 1 210 ? 4.450 30.747 52.422 1.00 39.04 188 TRP A CA 1
ATOM 1480 C C . TRP A 1 210 ? 4.097 29.711 51.365 1.00 40.59 188 TRP A C 1
ATOM 1481 O O . TRP A 1 210 ? 3.375 30.013 50.412 1.00 40.96 188 TRP A O 1
ATOM 1492 N N . ASN A 1 211 ? 4.579 28.479 51.579 1.00 41.80 189 ASN A N 1
ATOM 1493 C CA . ASN A 1 211 ? 4.425 27.362 50.648 1.00 43.53 189 ASN A CA 1
ATOM 1494 C C . ASN A 1 211 ? 4.566 27.827 49.184 1.00 44.71 189 ASN A C 1
ATOM 1495 O O . ASN A 1 211 ? 3.672 27.662 48.346 1.00 44.96 189 ASN A O 1
ATOM 1500 N N . GLY A 1 212 ? 5.699 28.484 48.915 1.00 45.26 190 GLY A N 1
ATOM 1501 C CA . GLY A 1 212 ? 6.056 28.940 47.554 1.00 46.79 190 GLY A CA 1
ATOM 1502 C C . GLY A 1 212 ? 5.355 30.193 47.028 1.00 45.82 190 GLY A C 1
ATOM 1503 O O . GLY A 1 212 ? 5.681 30.647 45.940 1.00 47.69 190 GLY A O 1
ATOM 1504 N N . ILE A 1 213 ? 4.387 30.737 47.764 1.00 42.88 191 ILE A N 1
ATOM 1505 C CA . ILE A 1 213 ? 3.639 31.929 47.326 1.00 42.23 191 ILE A CA 1
ATOM 1506 C C . ILE A 1 213 ? 4.020 33.136 48.183 1.00 40.36 191 ILE A C 1
ATOM 1507 O O . ILE A 1 213 ? 3.928 33.065 49.402 1.00 38.20 191 ILE A O 1
ATOM 1512 N N . THR A 1 214 ? 4.421 34.219 47.525 1.00 41.12 192 THR A N 1
ATOM 1513 C CA . THR A 1 214 ? 4.731 35.495 48.162 1.00 40.02 192 THR A CA 1
ATOM 1514 C C . THR A 1 214 ? 3.578 36.467 47.939 1.00 39.27 192 THR A C 1
ATOM 1515 O O . THR A 1 214 ? 3.084 36.589 46.824 1.00 40.42 192 THR A O 1
ATOM 1519 N N . GLN A 1 215 ? 3.186 37.167 49.013 1.00 37.17 193 GLN A N 1
ATOM 1520 C CA . GLN A 1 215 ? 2.107 38.151 48.990 1.00 36.44 193 GLN A CA 1
ATOM 1521 C C . GLN A 1 215 ? 2.496 39.446 49.739 1.00 35.63 193 GLN A C 1
ATOM 1522 O O . GLN A 1 215 ? 3.329 39.435 50.633 1.00 34.71 193 GLN A O 1
ATOM 1528 N N . GLN A 1 216 ? 1.891 40.558 49.338 1.00 36.25 194 GLN A N 1
ATOM 1529 C CA . GLN A 1 216 ? 2.216 41.888 49.905 1.00 35.98 194 GLN A CA 1
ATOM 1530 C C . GLN A 1 216 ? 1.263 42.300 51.005 1.00 34.17 194 GLN A C 1
ATOM 1531 O O . GLN A 1 216 ? 0.047 42.137 50.869 1.00 33.50 194 GLN A O 1
ATOM 1537 N N . ASN A 1 217 ? 1.812 42.876 52.076 1.00 33.79 195 ASN A N 1
ATOM 1538 C CA . ASN A 1 217 ? 0.986 43.578 53.065 1.00 32.72 195 ASN A CA 1
ATOM 1539 C C . ASN A 1 217 ? 0.093 44.582 52.317 1.00 34.10 195 ASN A C 1
ATOM 1540 O O . ASN A 1 217 ? 0.567 45.314 51.458 1.00 35.51 195 ASN A O 1
ATOM 1545 N N . ARG A 1 218 ? -1.203 44.545 52.611 1.00 34.38 196 ARG A N 1
ATOM 1546 C CA . ARG A 1 218 ? -2.209 45.338 51.889 1.00 36.26 196 ARG A CA 1
ATOM 1547 C C . ARG A 1 218 ? -2.276 46.791 52.396 1.00 35.86 196 ARG A C 1
ATOM 1548 O O . ARG A 1 218 ? -2.981 47.608 51.806 1.00 36.62 196 ARG A O 1
ATOM 1556 N N . ASN A 1 219 ? -1.543 47.107 53.463 1.00 34.50 197 ASN A N 1
ATOM 1557 C CA . ASN A 1 219 ? -1.502 48.470 53.986 1.00 34.32 197 ASN A CA 1
ATOM 1558 C C . ASN A 1 219 ? -0.505 49.316 53.217 1.00 35.83 197 ASN A C 1
ATOM 1559 O O . ASN A 1 219 ? 0.691 49.319 53.532 1.00 36.04 197 ASN A O 1
ATOM 1564 N N . GLY A 1 220 ? -1.016 50.062 52.238 1.00 37.07 198 GLY A N 1
ATOM 1565 C CA . GLY A 1 220 ? -0.201 50.954 51.428 1.00 38.88 198 GLY A CA 1
ATOM 1566 C C . GLY A 1 220 ? 0.608 51.991 52.184 1.00 38.77 198 GLY A C 1
ATOM 1567 O O . GLY A 1 220 ? 1.704 52.338 51.765 1.00 40.14 198 GLY A O 1
ATOM 1568 N N . LEU A 1 221 ? 0.080 52.494 53.295 1.00 37.28 199 LEU A N 1
ATOM 1569 C CA . LEU A 1 221 ? 0.760 53.547 54.039 1.00 37.40 199 LEU A CA 1
ATOM 1570 C C . LEU A 1 221 ? 2.144 53.162 54.597 1.00 37.28 199 LEU A C 1
ATOM 1571 O O . LEU A 1 221 ? 2.961 54.055 54.865 1.00 38.57 199 LEU A O 1
ATOM 1576 N N . LEU A 1 222 ? 2.413 51.869 54.756 1.00 36.26 200 LEU A N 1
ATOM 1577 C CA . LEU A 1 222 ? 3.751 51.376 55.155 1.00 36.56 200 LEU A CA 1
ATOM 1578 C C . LEU A 1 222 ? 4.928 51.885 54.294 1.00 39.33 200 LEU A C 1
ATOM 1579 O O . LEU A 1 222 ? 6.039 52.014 54.819 1.00 39.60 200 LEU A O 1
ATOM 1584 N N . TRP A 1 223 ? 4.682 52.122 52.992 1.00 41.45 201 TRP A N 1
ATOM 1585 C CA . TRP A 1 223 ? 5.693 52.600 52.035 1.00 44.90 201 TRP A CA 1
ATOM 1586 C C . TRP A 1 223 ? 5.677 54.121 51.856 1.00 46.67 201 TRP A C 1
ATOM 1587 O O . TRP A 1 223 ? 6.256 54.617 50.907 1.00 48.69 201 TRP A O 1
ATOM 1598 N N . ASP A 1 224 ? 5.023 54.851 52.756 1.00 46.66 202 ASP A N 1
ATOM 1599 C CA . ASP A 1 224 ? 4.966 56.310 52.671 1.00 48.55 202 ASP A CA 1
ATOM 1600 C C . ASP A 1 224 ? 6.336 56.863 52.993 1.00 50.07 202 ASP A C 1
ATOM 1601 O O . ASP A 1 224 ? 6.923 56.514 54.006 1.00 48.96 202 ASP A O 1
ATOM 1606 N N . LYS A 1 225 ? 6.831 57.735 52.120 1.00 53.33 203 LYS A N 1
ATOM 1607 C CA . LYS A 1 225 ? 8.173 58.316 52.243 1.00 55.65 203 LYS A CA 1
ATOM 1608 C C . LYS A 1 225 ? 8.121 59.728 52.863 1.00 56.09 203 LYS A C 1
ATOM 1609 O O . LYS A 1 225 ? 8.973 60.587 52.548 1.00 59.82 203 LYS A O 1
ATOM 1611 N N . THR A 1 226 ? 7.124 59.982 53.705 1.00 53.42 204 THR A N 1
ATOM 1612 C CA . THR A 1 226 ? 7.043 61.220 54.461 1.00 53.64 204 THR A CA 1
ATOM 1613 C C . THR A 1 226 ? 6.681 61.054 55.955 1.00 51.27 204 THR A C 1
ATOM 1614 O O . THR A 1 226 ? 6.574 62.064 56.661 1.00 51.70 204 THR A O 1
ATOM 1618 N N . MET A 1 227 ? 6.504 59.809 56.425 1.00 48.95 205 MET A N 1
ATOM 1619 C CA . MET A 1 227 ? 6.185 59.486 57.839 1.00 46.46 205 MET A CA 1
ATOM 1620 C C . MET A 1 227 ? 6.781 58.111 58.228 1.00 44.42 205 MET A C 1
ATOM 1621 O O . MET A 1 227 ? 7.344 57.402 57.374 1.00 45.30 205 MET A O 1
ATOM 1626 N N . ASN A 1 228 ? 6.646 57.761 59.505 1.00 41.04 206 ASN A N 1
ATOM 1627 C CA . ASN A 1 228 ? 7.062 56.476 60.062 1.00 39.38 206 ASN A CA 1
ATOM 1628 C C . ASN A 1 228 ? 5.790 55.744 60.459 1.00 36.17 206 ASN A C 1
ATOM 1629 O O . ASN A 1 228 ? 5.485 55.628 61.662 1.00 34.91 206 ASN A O 1
ATOM 1634 N N . VAL A 1 229 ? 5.026 55.307 59.450 1.00 34.57 207 VAL A N 1
ATOM 1635 C CA . VAL A 1 229 ? 3.773 54.560 59.654 1.00 32.05 207 VAL A CA 1
ATOM 1636 C C . VAL A 1 229 ? 4.096 53.064 59.724 1.00 31.06 207 VAL A C 1
ATOM 1637 O O . VAL A 1 229 ? 4.704 52.516 58.807 1.00 32.20 207 VAL A O 1
ATOM 1641 N N . ASP A 1 230 ? 3.711 52.418 60.819 1.00 28.94 208 ASP A N 1
ATOM 1642 C CA . ASP A 1 230 ? 3.939 50.993 60.986 1.00 27.92 208 ASP A CA 1
ATOM 1643 C C . ASP A 1 230 ? 2.554 50.332 61.166 1.00 26.37 208 ASP A C 1
ATOM 1644 O O . ASP A 1 230 ? 2.432 49.298 61.819 1.00 25.09 208 ASP A O 1
ATOM 1649 N N . GLY A 1 231 ? 1.589 50.925 60.433 1.00 26.50 209 GLY A N 1
ATOM 1650 C CA . GLY A 1 231 ? 0.145 51.047 60.699 1.00 25.62 209 GLY A CA 1
ATOM 1651 C C . GLY A 1 231 ? -0.525 49.740 60.892 1.00 25.35 209 GLY A C 1
ATOM 1652 O O . GLY A 1 231 ? 0.163 48.768 61.211 1.00 25.41 209 GLY A O 1
ATOM 1653 N N . LEU A 1 232 ? -1.861 49.692 60.780 1.00 25.07 210 LEU A N 1
ATOM 1654 C CA . LEU A 1 232 ? -2.562 48.448 61.080 1.00 24.44 210 LEU A CA 1
ATOM 1655 C C . LEU A 1 232 ? -3.175 47.748 59.837 1.00 25.43 210 LEU A C 1
ATOM 1656 O O . LEU A 1 232 ? -2.678 46.728 59.425 1.00 25.27 210 LEU A O 1
ATOM 1661 N N . LYS A 1 233 ? -4.240 48.289 59.266 1.00 26.09 211 LYS A N 1
ATOM 1662 C CA . LYS A 1 233 ? -5.030 47.554 58.319 1.00 26.94 211 LYS A CA 1
ATOM 1663 C C . LYS A 1 233 ? -6.031 48.451 57.566 1.00 27.72 211 LYS A C 1
ATOM 1664 O O . LYS A 1 233 ? -6.597 49.408 58.118 1.00 27.34 211 LYS A O 1
ATOM 1670 N N . THR A 1 234 ? -6.234 48.099 56.295 1.00 28.55 212 THR A N 1
ATOM 1671 C CA . THR A 1 234 ? -7.181 48.736 55.412 1.00 29.66 212 THR A CA 1
ATOM 1672 C C . THR A 1 234 ? -8.314 47.746 55.088 1.00 29.90 212 THR A C 1
ATOM 1673 O O . THR A 1 234 ? -8.174 46.551 55.255 1.00 29.31 212 THR A O 1
ATOM 1677 N N . GLY A 1 235 ? -9.468 48.249 54.677 1.00 30.81 213 GLY A N 1
ATOM 1678 C CA . GLY A 1 235 ? -10.569 47.367 54.389 1.00 31.18 213 GLY A CA 1
ATOM 1679 C C . GLY A 1 235 ? -11.755 48.031 53.729 1.00 33.02 213 GLY A C 1
ATOM 1680 O O . GLY A 1 235 ? -11.780 49.255 53.462 1.00 33.25 213 GLY A O 1
ATOM 1681 N N . HIS A 1 236 ? -12.724 47.176 53.410 1.00 33.68 214 HIS A N 1
ATOM 1682 C CA . HIS A 1 236 ? -13.919 47.592 52.738 1.00 35.70 214 HIS A CA 1
ATOM 1683 C C . HIS A 1 236 ? -15.138 46.793 53.211 1.00 35.96 214 HIS A C 1
ATOM 1684 O O . HIS A 1 236 ? -15.065 45.579 53.451 1.00 35.45 214 HIS A O 1
ATOM 1691 N N . THR A 1 237 ? -16.260 47.506 53.286 1.00 36.96 215 THR A N 1
ATOM 1692 C CA . THR A 1 237 ? -17.509 47.012 53.808 1.00 37.23 215 THR A CA 1
ATOM 1693 C C . THR A 1 237 ? -18.493 47.196 52.676 1.00 39.45 215 THR A C 1
ATOM 1694 O O . THR A 1 237 ? -18.897 48.329 52.401 1.00 40.39 215 THR A O 1
ATOM 1698 N N . SER A 1 238 ? -18.858 46.097 52.014 1.00 40.35 216 SER A N 1
ATOM 1699 C CA . SER A 1 238 ? -19.923 46.058 51.008 1.00 42.81 216 SER A CA 1
ATOM 1700 C C . SER A 1 238 ? -21.017 47.121 51.245 1.00 44.11 216 SER A C 1
ATOM 1701 O O . SER A 1 238 ? -21.724 47.087 52.263 1.00 43.85 216 SER A O 1
ATOM 1704 N N . GLY A 1 239 ? -21.085 48.107 50.342 1.00 45.61 217 GLY A N 1
ATOM 1705 C CA . GLY A 1 239 ? -22.103 49.178 50.371 1.00 47.20 217 GLY A CA 1
ATOM 1706 C C . GLY A 1 239 ? -22.054 50.190 51.508 1.00 45.61 217 GLY A C 1
ATOM 1707 O O . GLY A 1 239 ? -23.052 50.848 51.795 1.00 46.79 217 GLY A O 1
ATOM 1708 N N . ALA A 1 240 ? -20.904 50.290 52.167 1.00 42.93 218 ALA A N 1
ATOM 1709 C CA . ALA A 1 240 ? -20.685 51.229 53.275 1.00 41.32 218 ALA A CA 1
ATOM 1710 C C . ALA A 1 240 ? -19.268 51.813 53.259 1.00 39.50 218 ALA A C 1
ATOM 1711 O O . ALA A 1 240 ? -18.768 52.245 54.294 1.00 37.74 218 ALA A O 1
ATOM 1713 N N . GLY A 1 241 ? -18.624 51.808 52.092 1.00 40.09 219 GLY A N 1
ATOM 1714 C CA . GLY A 1 241 ? -17.343 52.469 51.904 1.00 39.11 219 GLY A CA 1
ATOM 1715 C C . GLY A 1 241 ? -16.094 51.770 52.409 1.00 36.74 219 GLY A C 1
ATOM 1716 O O . GLY A 1 241 ? -16.095 50.551 52.712 1.00 35.80 219 GLY A O 1
ATOM 1717 N N . PHE A 1 242 ? -15.035 52.581 52.495 1.00 35.85 220 PHE A N 1
ATOM 1718 C CA . PHE A 1 242 ? -13.676 52.142 52.643 1.00 34.30 220 PHE A CA 1
ATOM 1719 C C . PHE A 1 242 ? -13.141 52.612 54.006 1.00 32.49 220 PHE A C 1
ATOM 1720 O O . PHE A 1 242 ? -13.433 53.710 54.471 1.00 32.52 220 PHE A O 1
ATOM 1728 N N . ASN A 1 243 ? -12.361 51.748 54.644 1.00 30.89 221 ASN A N 1
ATOM 1729 C CA . ASN A 1 243 ? -11.972 51.890 56.023 1.00 29.17 221 ASN A CA 1
ATOM 1730 C C . ASN A 1 243 ? -10.459 51.752 56.166 1.00 28.38 221 ASN A C 1
ATOM 1731 O O . ASN A 1 243 ? -9.801 51.201 55.299 1.00 28.75 221 ASN A O 1
ATOM 1736 N N . LEU A 1 244 ? -9.923 52.257 57.285 1.00 27.54 222 LEU A N 1
ATOM 1737 C CA . LEU A 1 244 ? -8.478 52.239 57.538 1.00 26.95 222 LEU A CA 1
ATOM 1738 C C . LEU A 1 244 ? -8.138 52.399 59.029 1.00 25.57 222 LEU A C 1
ATOM 1739 O O . LEU A 1 244 ? -8.893 52.993 59.783 1.00 25.18 222 LEU A O 1
ATOM 1744 N N . ILE A 1 245 ? -7.014 51.786 59.434 1.00 24.91 223 ILE A N 1
ATOM 1745 C CA . ILE A 1 245 ? -6.405 51.965 60.748 1.00 23.76 223 ILE A CA 1
ATOM 1746 C C . ILE A 1 245 ? -4.893 52.102 60.515 1.00 23.95 223 ILE A C 1
ATOM 1747 O O . ILE A 1 245 ? -4.220 51.117 60.228 1.00 23.33 223 ILE A O 1
ATOM 1752 N N . ALA A 1 246 ? -4.395 53.358 60.591 1.00 24.26 224 ALA A N 1
ATOM 1753 C CA . ALA A 1 246 ? -2.984 53.660 60.569 1.00 24.64 224 ALA A CA 1
ATOM 1754 C C . ALA A 1 246 ? -2.476 54.157 61.937 1.00 24.42 224 ALA A C 1
ATOM 1755 O O . ALA A 1 246 ? -3.235 54.616 62.808 1.00 24.70 224 ALA A O 1
ATOM 1757 N N . SER A 1 247 ? -1.178 54.040 62.140 1.00 24.71 225 SER A N 1
ATOM 1758 C CA . SER A 1 247 ? -0.546 54.522 63.350 1.00 24.76 225 SER A CA 1
ATOM 1759 C C . SER A 1 247 ? 0.872 54.938 62.969 1.00 25.85 225 SER A C 1
ATOM 1760 O O . SER A 1 247 ? 1.533 54.245 62.202 1.00 26.51 225 SER A O 1
ATOM 1763 N N . ALA A 1 248 ? 1.278 56.099 63.454 1.00 26.26 226 ALA A N 1
ATOM 1764 C CA . ALA A 1 248 ? 2.523 56.744 63.041 1.00 27.48 226 ALA A CA 1
ATOM 1765 C C . ALA A 1 248 ? 3.289 57.189 64.271 1.00 27.41 226 ALA A C 1
ATOM 1766 O O . ALA A 1 248 ? 2.695 57.579 65.270 1.00 26.60 226 ALA A O 1
ATOM 1768 N N . VAL A 1 249 ? 4.602 57.037 64.198 1.00 28.27 227 VAL A N 1
ATOM 1769 C CA . VAL A 1 249 ? 5.499 57.484 65.214 1.00 29.27 227 VAL A CA 1
ATOM 1770 C C . VAL A 1 249 ? 6.160 58.769 64.699 1.00 30.83 227 VAL A C 1
ATOM 1771 O O . VAL A 1 249 ? 6.277 59.001 63.502 1.00 31.98 227 VAL A O 1
ATOM 1775 N N . ASP A 1 250 ? 6.573 59.607 65.618 1.00 31.43 228 ASP A N 1
ATOM 1776 C CA . ASP A 1 250 ? 7.484 60.722 65.323 1.00 33.21 228 ASP A CA 1
ATOM 1777 C C . ASP A 1 250 ? 8.170 61.001 66.656 1.00 34.03 228 ASP A C 1
ATOM 1778 O O . ASP A 1 250 ? 7.539 61.457 67.618 1.00 33.17 228 ASP A O 1
ATOM 1783 N N . GLY A 1 251 ? 9.444 60.645 66.725 1.00 35.81 229 GLY A N 1
ATOM 1784 C CA . GLY A 1 251 ? 10.201 60.723 67.967 1.00 37.21 229 GLY A CA 1
ATOM 1785 C C . GLY A 1 251 ? 9.613 59.778 68.986 1.00 36.12 229 GLY A C 1
ATOM 1786 O O . GLY A 1 251 ? 9.541 58.572 68.741 1.00 35.24 229 GLY A O 1
ATOM 1787 N N . GLN A 1 252 ? 9.139 60.345 70.097 1.00 36.46 230 GLN A N 1
ATOM 1788 C CA . GLN A 1 252 ? 8.749 59.590 71.293 1.00 35.91 230 GLN A CA 1
ATOM 1789 C C . GLN A 1 252 ? 7.200 59.571 71.484 1.00 33.96 230 GLN A C 1
ATOM 1790 O O . GLN A 1 252 ? 6.684 59.502 72.636 1.00 33.96 230 GLN A O 1
ATOM 1796 N N . ARG A 1 253 ? 6.468 59.634 70.366 1.00 32.36 231 ARG A N 1
ATOM 1797 C CA . ARG A 1 253 ? 5.019 59.868 70.360 1.00 30.65 231 ARG A CA 1
ATOM 1798 C C . ARG A 1 253 ? 4.363 59.144 69.167 1.00 28.62 231 ARG A C 1
ATOM 1799 O O . ARG A 1 253 ? 4.900 59.118 68.054 1.00 28.83 231 ARG A O 1
ATOM 1807 N N . ARG A 1 254 ? 3.153 58.666 69.406 1.00 26.60 232 ARG A N 1
ATOM 1808 C CA . ARG A 1 254 ? 2.442 57.849 68.473 1.00 25.30 232 ARG A CA 1
ATOM 1809 C C . ARG A 1 254 ? 0.996 58.271 68.412 1.00 24.58 232 ARG A C 1
ATOM 1810 O O . ARG A 1 254 ? 0.377 58.481 69.449 1.00 24.36 232 ARG A O 1
ATOM 1818 N N . LEU A 1 255 ? 0.467 58.316 67.182 1.00 24.51 233 LEU A N 1
ATOM 1819 C CA . LEU A 1 255 ? -0.930 58.623 66.893 1.00 24.09 233 LEU A CA 1
ATOM 1820 C C . LEU A 1 255 ? -1.596 57.460 66.206 1.00 23.39 233 LEU A C 1
ATOM 1821 O O . LEU A 1 255 ? -0.955 56.648 65.571 1.00 23.74 233 LEU A O 1
ATOM 1826 N N . ILE A 1 256 ? -2.904 57.387 66.342 1.00 22.98 234 ILE A N 1
ATOM 1827 C CA . ILE A 1 256 ? -3.684 56.346 65.784 1.00 22.41 234 ILE A CA 1
ATOM 1828 C C . ILE A 1 256 ? -4.833 57.036 65.042 1.00 23.03 234 ILE A C 1
ATOM 1829 O O . ILE A 1 256 ? -5.650 57.665 65.679 1.00 23.08 234 ILE A O 1
ATOM 1834 N N . ALA A 1 257 ? -4.861 56.926 63.705 1.00 23.66 235 ALA A N 1
ATOM 1835 C CA . ALA A 1 257 ? -5.963 57.411 62.890 1.00 24.57 235 ALA A CA 1
ATOM 1836 C C . ALA A 1 257 ? -6.871 56.274 62.395 1.00 24.69 235 ALA A C 1
ATOM 1837 O O . ALA A 1 257 ? -6.412 55.376 61.696 1.00 24.59 235 ALA A O 1
ATOM 1839 N N . VAL A 1 258 ? -8.148 56.300 62.788 1.00 25.20 236 VAL A N 1
ATOM 1840 C CA . VAL A 1 258 ? -9.168 55.415 62.243 1.00 25.53 236 VAL A CA 1
ATOM 1841 C C . VAL A 1 258 ? -10.001 56.230 61.284 1.00 27.26 236 VAL A C 1
ATOM 1842 O O . VAL A 1 258 ? -10.466 57.332 61.650 1.00 27.73 236 VAL A O 1
ATOM 1846 N N . VAL A 1 259 ? -10.173 55.724 60.056 1.00 28.05 237 VAL A N 1
ATOM 1847 C CA . VAL A 1 259 ? -11.094 56.324 59.100 1.00 30.09 237 VAL A CA 1
ATOM 1848 C C . VAL A 1 259 ? -12.087 55.247 58.684 1.00 30.82 237 VAL A C 1
ATOM 1849 O O . VAL A 1 259 ? -11.696 54.116 58.488 1.00 30.69 237 VAL A O 1
ATOM 1853 N N . MET A 1 260 ? -13.367 55.593 58.557 1.00 32.51 238 MET A N 1
ATOM 1854 C CA . MET A 1 260 ? -14.407 54.641 58.167 1.00 33.42 238 MET A CA 1
ATOM 1855 C C . MET A 1 260 ? -15.458 55.256 57.239 1.00 35.59 238 MET A C 1
ATOM 1856 O O . MET A 1 260 ? -16.006 56.327 57.517 1.00 35.92 238 MET A O 1
ATOM 1861 N N . GLY A 1 261 ? -15.742 54.557 56.140 1.00 36.41 239 GLY A N 1
ATOM 1862 C CA . GLY A 1 261 ? -16.729 55.006 55.170 1.00 38.45 239 GLY A CA 1
ATOM 1863 C C . GLY A 1 261 ? -16.251 56.067 54.204 1.00 39.64 239 GLY A C 1
ATOM 1864 O O . GLY A 1 261 ? -17.065 56.852 53.730 1.00 41.42 239 GLY A O 1
ATOM 1865 N N . ALA A 1 262 ? -14.954 56.098 53.892 1.00 39.02 240 ALA A N 1
ATOM 1866 C CA . ALA A 1 262 ? -14.428 57.012 52.862 1.00 41.11 240 ALA A CA 1
ATOM 1867 C C . ALA A 1 262 ? -14.918 56.567 51.477 1.00 43.41 240 ALA A C 1
ATOM 1868 O O . ALA A 1 262 ? -15.170 55.372 51.285 1.00 42.80 240 ALA A O 1
ATOM 1870 N N . ASP A 1 263 ? -15.072 57.535 50.553 1.00 46.04 241 ASP A N 1
ATOM 1871 C CA . ASP A 1 263 ? -15.597 57.315 49.162 1.00 49.13 241 ASP A CA 1
ATOM 1872 C C . ASP A 1 263 ? -14.924 56.177 48.371 1.00 49.36 241 ASP A C 1
ATOM 1873 O O . ASP A 1 263 ? -15.550 55.486 47.554 1.00 51.00 241 ASP A O 1
ATOM 1878 N N . SER A 1 264 ? -13.621 56.071 48.580 1.00 48.17 242 SER A N 1
ATOM 1879 C CA . SER A 1 264 ? -12.728 55.394 47.683 1.00 49.01 242 SER A CA 1
ATOM 1880 C C . SER A 1 264 ? -11.486 55.063 48.461 1.00 46.93 242 SER A C 1
ATOM 1881 O O . SER A 1 264 ? -11.194 55.709 49.488 1.00 45.88 242 SER A O 1
ATOM 1884 N N . ALA A 1 265 ? -10.741 54.093 47.952 1.00 46.83 243 ALA A N 1
ATOM 1885 C CA . ALA A 1 265 ? -9.504 53.648 48.577 1.00 45.08 243 ALA A CA 1
ATOM 1886 C C . ALA A 1 265 ? -8.480 54.775 48.647 1.00 45.49 243 ALA A C 1
ATOM 1887 O O . ALA A 1 265 ? -7.695 54.833 49.589 1.00 43.58 243 ALA A O 1
ATOM 1889 N N . LYS A 1 266 ? -8.478 55.644 47.637 1.00 48.18 244 LYS A N 1
ATOM 1890 C CA . LYS A 1 266 ? -7.553 56.778 47.609 1.00 49.29 244 LYS A CA 1
ATOM 1891 C C . LYS A 1 266 ? -7.926 57.825 48.647 1.00 48.55 244 LYS A C 1
ATOM 1892 O O . LYS A 1 266 ? -7.044 58.453 49.233 1.00 47.78 244 LYS A O 1
ATOM 1898 N N . GLY A 1 267 ? -9.231 58.006 48.850 1.00 49.27 245 GLY A N 1
ATOM 1899 C CA . GLY A 1 267 ? -9.762 58.889 49.885 1.00 48.99 245 GLY A CA 1
ATOM 1900 C C . GLY A 1 267 ? -9.227 58.559 51.262 1.00 46.64 245 GLY A C 1
ATOM 1901 O O . GLY A 1 267 ? -8.595 59.395 51.882 1.00 46.58 245 GLY A O 1
ATOM 1902 N N . ARG A 1 268 ? -9.432 57.321 51.704 1.00 45.54 246 ARG A N 1
ATOM 1903 C CA . ARG A 1 268 ? -9.046 56.887 53.047 1.00 43.51 246 ARG A CA 1
ATOM 1904 C C . ARG A 1 268 ? -7.551 56.964 53.284 1.00 42.69 246 ARG A C 1
ATOM 1905 O O . ARG A 1 268 ? -7.131 57.106 54.423 1.00 40.83 246 ARG A O 1
ATOM 1913 N N . GLU A 1 269 ? -6.745 56.800 52.238 1.00 43.90 247 GLU A N 1
ATOM 1914 C CA . GLU A 1 269 ? -5.300 57.015 52.374 1.00 44.12 247 GLU A CA 1
ATOM 1915 C C . GLU A 1 269 ? -5.031 58.515 52.628 1.00 43.96 247 GLU A C 1
ATOM 1916 O O . GLU A 1 269 ? -4.268 58.874 53.526 1.00 42.49 247 GLU A O 1
ATOM 1922 N N . GLU A 1 270 ? -5.680 59.378 51.849 1.00 45.17 248 GLU A N 1
ATOM 1923 C CA . GLU A 1 270 ? -5.476 60.838 51.950 1.00 46.14 248 GLU A CA 1
ATOM 1924 C C . GLU A 1 270 ? -6.118 61.451 53.209 1.00 44.72 248 GLU A C 1
ATOM 1925 O O . GLU A 1 270 ? -5.565 62.397 53.765 1.00 44.83 248 GLU A O 1
ATOM 1931 N N . GLU A 1 271 ? -7.271 60.912 53.632 1.00 43.20 249 GLU A N 1
ATOM 1932 C CA . GLU A 1 271 ? -7.962 61.383 54.815 1.00 41.88 249 GLU A CA 1
ATOM 1933 C C . GLU A 1 271 ? -7.218 60.933 56.058 1.00 39.84 249 GLU A C 1
ATOM 1934 O O . GLU A 1 271 ? -7.066 61.732 56.981 1.00 39.54 249 GLU A O 1
ATOM 1940 N N . ALA A 1 272 ? -6.729 59.680 56.067 1.00 38.37 250 ALA A N 1
ATOM 1941 C CA . ALA A 1 272 ? -5.944 59.143 57.192 1.00 36.44 250 ALA A CA 1
ATOM 1942 C C . ALA A 1 272 ? -4.607 59.836 57.423 1.00 36.81 250 ALA A C 1
ATOM 1943 O O . ALA A 1 272 ? -4.219 60.059 58.588 1.00 35.77 250 ALA A O 1
ATOM 1945 N N . ARG A 1 273 ? -3.901 60.126 56.327 1.00 38.22 251 ARG A N 1
ATOM 1946 C CA . ARG A 1 273 ? -2.648 60.890 56.359 1.00 39.27 251 ARG A CA 1
ATOM 1947 C C . ARG A 1 273 ? -2.881 62.414 56.502 1.00 39.79 251 ARG A C 1
ATOM 1948 O O . ARG A 1 273 ? -1.969 63.127 56.880 1.00 40.16 251 ARG A O 1
ATOM 1956 N N . LYS A 1 274 ? -4.067 62.917 56.161 1.00 39.72 252 LYS A N 1
ATOM 1957 C CA . LYS A 1 274 ? -4.459 64.302 56.500 1.00 40.11 252 LYS A CA 1
ATOM 1958 C C . LYS A 1 274 ? -4.687 64.424 58.026 1.00 38.12 252 LYS A C 1
ATOM 1959 O O . LYS A 1 274 ? -4.341 65.433 58.618 1.00 38.36 252 LYS A O 1
ATOM 1965 N N . LEU A 1 275 ? -5.274 63.399 58.642 1.00 35.63 253 LEU A N 1
ATOM 1966 C CA . LEU A 1 275 ? -5.526 63.408 60.077 1.00 34.00 253 LEU A CA 1
ATOM 1967 C C . LEU A 1 275 ? -4.234 63.352 60.876 1.00 33.28 253 LEU A C 1
ATOM 1968 O O . LEU A 1 275 ? -4.001 64.229 61.727 1.00 34.20 253 LEU A O 1
ATOM 1973 N N . LEU A 1 276 ? -3.410 62.351 60.572 1.00 32.24 254 LEU A N 1
ATOM 1974 C CA . LEU A 1 276 ? -2.088 62.144 61.177 1.00 31.54 254 LEU A CA 1
ATOM 1975 C C . LEU A 1 276 ? -1.085 63.276 60.948 1.00 32.65 254 LEU A C 1
ATOM 1976 O O . LEU A 1 276 ? -0.228 63.536 61.781 1.00 32.05 254 LEU A O 1
ATOM 1981 N N . ARG A 1 277 ? -1.148 63.894 59.788 1.00 34.08 255 ARG A N 1
ATOM 1982 C CA . ARG A 1 277 ? -0.308 65.054 59.547 1.00 36.19 255 ARG A CA 1
ATOM 1983 C C . ARG A 1 277 ? -0.724 66.250 60.419 1.00 36.09 255 ARG A C 1
ATOM 1984 O O . ARG A 1 277 ? 0.133 66.961 60.927 1.00 36.89 255 ARG A O 1
ATOM 1992 N N . TRP A 1 278 ? -2.033 66.462 60.567 1.00 35.28 256 TRP A N 1
ATOM 1993 C CA . TRP A 1 278 ? -2.576 67.559 61.391 1.00 35.33 256 TRP A CA 1
ATOM 1994 C C . TRP A 1 278 ? -2.297 67.250 62.856 1.00 33.83 256 TRP A C 1
ATOM 1995 O O . TRP A 1 278 ? -2.013 68.143 63.628 1.00 34.12 256 TRP A O 1
ATOM 2006 N N . GLY A 1 279 ? -2.347 65.972 63.219 1.00 32.06 257 GLY A N 1
ATOM 2007 C CA . GLY A 1 279 ? -1.943 65.566 64.539 1.00 30.94 257 GLY A CA 1
ATOM 2008 C C . GLY A 1 279 ? -0.497 65.898 64.812 1.00 31.65 257 GLY A C 1
ATOM 2009 O O . GLY A 1 279 ? -0.180 66.476 65.857 1.00 32.23 257 GLY A O 1
ATOM 2010 N N . GLN A 1 280 ? 0.371 65.565 63.859 1.00 32.18 258 GLN A N 1
ATOM 2011 C CA . GLN A 1 280 ? 1.836 65.592 64.059 1.00 32.92 258 GLN A CA 1
ATOM 2012 C C . GLN A 1 280 ? 2.412 66.992 64.151 1.00 34.40 258 GLN A C 1
ATOM 2013 O O . GLN A 1 280 ? 3.332 67.215 64.927 1.00 34.89 258 GLN A O 1
ATOM 2019 N N . GLN A 1 281 ? 1.872 67.906 63.346 1.00 35.19 259 GLN A N 1
ATOM 2020 C CA . GLN A 1 281 ? 2.379 69.267 63.228 1.00 37.01 259 GLN A CA 1
ATOM 2021 C C . GLN A 1 281 ? 1.881 70.238 64.308 1.00 36.78 259 GLN A C 1
ATOM 2022 O O . GLN A 1 281 ? 2.609 71.146 64.691 1.00 38.02 259 GLN A O 1
ATOM 2028 N N . ASN A 1 282 ? 0.652 70.016 64.782 1.00 35.07 260 ASN A N 1
ATOM 2029 C CA . ASN A 1 282 ? -0.072 70.958 65.639 1.00 35.18 260 ASN A CA 1
ATOM 2030 C C . ASN A 1 282 ? -0.182 70.633 67.145 1.00 33.88 260 ASN A C 1
ATOM 2031 O O . ASN A 1 282 ? -0.568 71.500 67.931 1.00 34.42 260 ASN A O 1
ATOM 2036 N N . PHE A 1 283 ? 0.149 69.398 67.513 1.00 32.28 261 PHE A N 1
ATOM 2037 C CA . PHE A 1 283 ? 0.093 68.902 68.872 1.00 31.28 261 PHE A CA 1
ATOM 2038 C C . PHE A 1 283 ? 1.400 68.187 69.261 1.00 31.39 261 PHE A C 1
ATOM 2039 O O . PHE A 1 283 ? 2.189 67.751 68.405 1.00 31.49 261 PHE A O 1
ATOM 2047 N N . THR A 1 284 ? 1.600 68.099 70.570 1.00 31.68 262 THR A N 1
ATOM 2048 C CA . THR A 1 284 ? 2.685 67.388 71.211 1.00 32.21 262 THR A CA 1
ATOM 2049 C C . THR A 1 284 ? 2.024 66.602 72.346 1.00 31.48 262 THR A C 1
ATOM 2050 O O . THR A 1 284 ? 0.929 66.951 72.766 1.00 31.39 262 THR A O 1
ATOM 2054 N N . THR A 1 285 ? 2.681 65.541 72.808 1.00 31.37 263 THR A N 1
ATOM 2055 C CA . THR A 1 285 ? 2.311 64.815 74.028 1.00 31.12 263 THR A CA 1
ATOM 2056 C C . THR A 1 285 ? 3.467 65.003 75.013 1.00 33.04 263 THR A C 1
ATOM 2057 O O . THR A 1 285 ? 4.599 64.621 74.702 1.00 33.82 263 THR A O 1
ATOM 2061 N N . VAL A 1 286 ? 3.188 65.534 76.199 1.00 34.46 264 VAL A N 1
ATOM 2062 C CA . VAL A 1 286 ? 4.254 65.966 77.130 1.00 36.91 264 VAL A CA 1
ATOM 2063 C C . VAL A 1 286 ? 4.093 65.337 78.482 1.00 37.81 264 VAL A C 1
ATOM 2064 O O . VAL A 1 286 ? 2.985 64.981 78.880 1.00 36.94 264 VAL A O 1
ATOM 2068 N N . GLN A 1 287 ? 5.208 65.231 79.193 1.00 40.08 265 GLN A N 1
ATOM 2069 C CA . GLN A 1 287 ? 5.179 64.829 80.581 1.00 41.93 265 GLN A CA 1
ATOM 2070 C C . GLN A 1 287 ? 4.963 66.102 81.417 1.00 44.01 265 GLN A C 1
ATOM 2071 O O . GLN A 1 287 ? 5.773 67.025 81.385 1.00 44.94 265 GLN A O 1
ATOM 2077 N N . ILE A 1 288 ? 3.838 66.144 82.122 1.00 44.79 266 ILE A N 1
ATOM 2078 C CA . ILE A 1 288 ? 3.515 67.254 82.996 1.00 47.43 266 ILE A CA 1
ATOM 2079 C C . ILE A 1 288 ? 4.146 66.883 84.338 1.00 49.99 266 ILE A C 1
ATOM 2080 O O . ILE A 1 288 ? 5.100 67.549 84.769 1.00 51.64 266 ILE A O 1
ATOM 2085 N N . LEU A 1 289 ? 3.664 65.789 84.952 1.00 50.46 267 LEU A N 1
ATOM 2086 C CA . LEU A 1 289 ? 4.121 65.363 86.299 1.00 53.26 267 LEU A CA 1
ATOM 2087 C C . LEU A 1 289 ? 5.203 64.249 86.283 1.00 54.09 267 LEU A C 1
ATOM 2088 O O . LEU A 1 289 ? 5.360 63.515 85.289 1.00 52.59 267 LEU A O 1
ATOM 2093 N N . HIS A 1 290 ? 5.950 64.157 87.392 1.00 56.97 268 HIS A N 1
ATOM 2094 C CA . HIS A 1 290 ? 6.976 63.122 87.606 1.00 57.80 268 HIS A CA 1
ATOM 2095 C C . HIS A 1 290 ? 7.194 62.801 89.115 1.00 59.92 268 HIS A C 1
ATOM 2096 O O . HIS A 1 290 ? 6.564 61.882 89.639 1.00 59.74 268 HIS A O 1
ATOM 2103 N N . ARG A 1 291 ? 8.054 63.564 89.800 1.00 61.76 269 ARG A N 1
ATOM 2104 C CA . ARG A 1 291 ? 8.553 63.223 91.152 1.00 64.17 269 ARG A CA 1
ATOM 2105 C C . ARG A 1 291 ? 8.992 64.462 91.970 1.00 66.29 269 ARG A C 1
ATOM 2106 O O . ARG A 1 291 ? 9.775 64.310 92.910 1.00 68.90 269 ARG A O 1
ATOM 2114 N N . GLY A 1 292 ? 8.532 65.671 91.640 1.00 64.98 270 GLY A N 1
ATOM 2115 C CA . GLY A 1 292 ? 9.222 66.852 92.151 1.00 67.38 270 GLY A CA 1
ATOM 2116 C C . GLY A 1 292 ? 8.466 68.142 92.408 1.00 67.43 270 GLY A C 1
ATOM 2117 O O . GLY A 1 292 ? 7.237 68.207 92.342 1.00 65.69 270 GLY A O 1
ATOM 2118 N N . LYS A 1 293 ? 9.263 69.165 92.710 1.00 69.49 271 LYS A N 1
ATOM 2119 C CA . LYS A 1 293 ? 8.814 70.528 93.063 1.00 70.47 271 LYS A CA 1
ATOM 2120 C C . LYS A 1 293 ? 7.614 70.958 92.217 1.00 67.69 271 LYS A C 1
ATOM 2121 O O . LYS A 1 293 ? 7.690 70.897 91.000 1.00 65.95 271 LYS A O 1
ATOM 2127 N N . LYS A 1 294 ? 6.507 71.357 92.840 1.00 67.85 272 LYS A N 1
ATOM 2128 C CA . LYS A 1 294 ? 5.222 71.498 92.125 1.00 65.08 272 LYS A CA 1
ATOM 2129 C C . LYS A 1 294 ? 4.461 72.783 92.441 1.00 66.29 272 LYS A C 1
ATOM 2130 O O . LYS A 1 294 ? 3.385 73.013 91.879 1.00 64.50 272 LYS A O 1
ATOM 2132 N N . THR A 1 312 ? 4.655 65.792 93.349 1.00 67.99 290 THR A N 1
ATOM 2133 C CA . THR A 1 312 ? 3.657 64.745 93.207 1.00 66.17 290 THR A CA 1
ATOM 2134 C C . THR A 1 312 ? 4.216 63.357 93.376 1.00 66.67 290 THR A C 1
ATOM 2135 O O . THR A 1 312 ? 5.423 63.121 93.270 1.00 67.35 290 THR A O 1
ATOM 2139 N N . GLU A 1 313 ? 3.278 62.449 93.632 1.00 66.66 291 GLU A N 1
ATOM 2140 C CA . GLU A 1 313 ? 3.479 61.009 93.598 1.00 66.56 291 GLU A CA 1
ATOM 2141 C C . GLU A 1 313 ? 3.188 60.466 92.184 1.00 62.20 291 GLU A C 1
ATOM 2142 O O . GLU A 1 313 ? 3.853 59.532 91.720 1.00 61.50 291 GLU A O 1
ATOM 2148 N N . GLN A 1 314 ? 2.236 61.091 91.484 1.00 59.51 292 GLN A N 1
ATOM 2149 C CA . GLN A 1 314 ? 1.849 60.673 90.116 1.00 55.57 292 GLN A CA 1
ATOM 2150 C C . GLN A 1 314 ? 2.845 61.097 89.023 1.00 53.93 292 GLN A C 1
ATOM 2151 O O . GLN A 1 314 ? 3.488 62.146 89.097 1.00 54.94 292 GLN A O 1
ATOM 2157 N N . GLU A 1 315 ? 2.972 60.260 88.006 1.00 51.52 293 GLU A N 1
ATOM 2158 C CA . GLU A 1 315 ? 3.480 60.682 86.699 1.00 49.66 293 GLU A CA 1
ATOM 2159 C C . GLU A 1 315 ? 2.234 61.015 85.863 1.00 46.89 293 GLU A C 1
ATOM 2160 O O . GLU A 1 315 ? 1.268 60.223 85.858 1.00 45.99 293 GLU A O 1
ATOM 2166 N N . PHE A 1 316 ? 2.236 62.165 85.177 1.00 45.33 294 PHE A N 1
ATOM 2167 C CA . PHE A 1 316 ? 1.085 62.551 84.330 1.00 43.15 294 PHE A CA 1
ATOM 2168 C C . PHE A 1 316 ? 1.449 63.197 82.986 1.00 41.05 294 PHE A C 1
ATOM 2169 O O . PHE A 1 316 ? 2.223 64.139 82.926 1.00 42.40 294 PHE A O 1
ATOM 2177 N N . TRP A 1 317 ? 0.833 62.677 81.927 1.00 38.38 295 TRP A N 1
ATOM 2178 C CA . TRP A 1 317 ? 1.089 63.047 80.535 1.00 36.36 295 TRP A CA 1
ATOM 2179 C C . TRP A 1 317 ? -0.158 63.608 79.923 1.00 34.95 295 TRP A C 1
ATOM 2180 O O . TRP A 1 317 ? -1.257 63.186 80.256 1.00 34.38 295 TRP A O 1
ATOM 2191 N N . MET A 1 318 ? 0.030 64.530 78.984 1.00 34.50 296 MET A N 1
ATOM 2192 C CA . MET A 1 318 ? -1.071 65.301 78.426 1.00 33.80 296 MET A CA 1
ATOM 2193 C C . MET A 1 318 ? -0.842 65.654 76.953 1.00 32.28 296 MET A C 1
ATOM 2194 O O . MET A 1 318 ? 0.294 65.827 76.517 1.00 32.63 296 MET A O 1
ATOM 2199 N N . VAL A 1 319 ? -1.925 65.710 76.187 1.00 30.67 297 VAL A N 1
ATOM 2200 C CA . VAL A 1 319 ? -1.866 66.167 74.800 1.00 29.94 297 VAL A CA 1
ATOM 2201 C C . VAL A 1 319 ? -2.170 67.681 74.766 1.00 30.75 297 VAL A C 1
ATOM 2202 O O . VAL A 1 319 ? -3.240 68.109 75.214 1.00 30.90 297 VAL A O 1
ATOM 2206 N N . LEU A 1 320 ? -1.226 68.464 74.241 1.00 31.30 298 LEU A N 1
ATOM 2207 C CA . LEU A 1 320 ? -1.362 69.944 74.138 1.00 32.57 298 LEU A CA 1
ATOM 2208 C C . LEU A 1 320 ? -1.004 70.448 72.748 1.00 32.84 298 LEU A C 1
ATOM 2209 O O . LEU A 1 320 ? -0.137 69.868 72.098 1.00 32.65 298 LEU A O 1
ATOM 2214 N N . PRO A 1 321 ? -1.670 71.525 72.271 1.00 33.60 299 PRO A N 1
ATOM 2215 C CA . PRO A 1 321 ? -1.152 72.181 71.069 1.00 34.42 299 PRO A CA 1
ATOM 2216 C C . PRO A 1 321 ? 0.246 72.723 71.294 1.00 35.63 299 PRO A C 1
ATOM 2217 O O . PRO A 1 321 ? 0.573 73.145 72.404 1.00 36.31 299 PRO A O 1
ATOM 2221 N N . LYS A 1 322 ? 1.063 72.688 70.250 1.00 36.02 300 LYS A N 1
ATOM 2222 C CA . LYS A 1 322 ? 2.449 73.130 70.350 1.00 37.45 300 LYS A CA 1
ATOM 2223 C C . LYS A 1 322 ? 2.541 74.616 70.714 1.00 39.38 300 LYS A C 1
ATOM 2224 O O . LYS A 1 322 ? 3.440 75.026 71.457 1.00 40.63 300 LYS A O 1
ATOM 2230 N N . ALA A 1 323 ? 1.624 75.419 70.171 1.00 39.71 301 ALA A N 1
ATOM 2231 C CA . ALA A 1 323 ? 1.576 76.823 70.498 1.00 41.56 301 ALA A CA 1
ATOM 2232 C C . ALA A 1 323 ? 1.315 77.054 71.987 1.00 41.61 301 ALA A C 1
ATOM 2233 O O . ALA A 1 323 ? 1.696 78.100 72.506 1.00 43.33 301 ALA A O 1
ATOM 2235 N N . GLU A 1 324 ? 0.680 76.081 72.660 1.00 39.80 302 GLU A N 1
ATOM 2236 C CA . GLU A 1 324 ? 0.411 76.169 74.099 1.00 40.05 302 GLU A CA 1
ATOM 2237 C C . GLU A 1 324 ? 1.559 75.804 75.092 1.00 40.60 302 GLU A C 1
ATOM 2238 O O . GLU A 1 324 ? 1.480 76.162 76.289 1.00 41.39 302 GLU A O 1
ATOM 2244 N N . ILE A 1 325 ? 2.649 75.220 74.592 1.00 40.43 303 ILE A N 1
ATOM 2245 C CA . ILE A 1 325 ? 3.747 74.788 75.448 1.00 41.11 303 ILE A CA 1
ATOM 2246 C C . ILE A 1 325 ? 4.365 75.942 76.241 1.00 43.44 303 ILE A C 1
ATOM 2247 O O . ILE A 1 325 ? 4.572 75.806 77.444 1.00 44.03 303 ILE A O 1
ATOM 2252 N N . PRO A 1 326 ? 4.649 77.085 75.590 1.00 45.02 304 PRO A N 1
ATOM 2253 C CA . PRO A 1 326 ? 5.160 78.210 76.387 1.00 47.43 304 PRO A CA 1
ATOM 2254 C C . PRO A 1 326 ? 4.162 78.850 77.379 1.00 47.89 304 PRO A C 1
ATOM 2255 O O . PRO A 1 326 ? 4.570 79.621 78.219 1.00 49.81 304 PRO A O 1
ATOM 2259 N N . HIS A 1 327 ? 2.881 78.521 77.278 1.00 46.43 305 HIS A N 1
ATOM 2260 C CA . HIS A 1 327 ? 1.838 79.061 78.138 1.00 47.01 305 HIS A CA 1
ATOM 2261 C C . HIS A 1 327 ? 1.333 78.154 79.264 1.00 46.27 305 HIS A C 1
ATOM 2262 O O . HIS A 1 327 ? 0.373 78.548 79.931 1.00 46.80 305 HIS A O 1
ATOM 2269 N N . ILE A 1 328 ? 1.948 76.979 79.486 1.00 45.40 306 ILE A N 1
ATOM 2270 C CA . ILE A 1 328 ? 1.523 76.044 80.543 1.00 44.88 306 ILE A CA 1
ATOM 2271 C C . ILE A 1 328 ? 2.254 76.348 81.838 1.00 47.04 306 ILE A C 1
ATOM 2272 O O . ILE A 1 328 ? 3.469 76.458 81.840 1.00 48.29 306 ILE A O 1
ATOM 2277 N N . LYS A 1 329 ? 1.520 76.463 82.936 1.00 47.92 307 LYS A N 1
ATOM 2278 C CA . LYS A 1 329 ? 2.099 76.801 84.238 1.00 50.34 307 LYS A CA 1
ATOM 2279 C C . LYS A 1 329 ? 1.441 75.958 85.300 1.00 50.15 307 LYS A C 1
ATOM 2280 O O . LYS A 1 329 ? 0.233 75.696 85.220 1.00 49.12 307 LYS A O 1
ATOM 2286 N N . ALA A 1 330 ? 2.218 75.563 86.304 1.00 51.57 308 ALA A N 1
ATOM 2287 C CA . ALA A 1 330 ? 1.740 74.708 87.391 1.00 51.85 308 ALA A CA 1
ATOM 2288 C C . ALA A 1 330 ? 1.624 75.515 88.692 1.00 54.66 308 ALA A C 1
ATOM 2289 O O . ALA A 1 330 ? 2.587 75.654 89.437 1.00 56.68 308 ALA A O 1
ATOM 2291 N N . LYS A 1 331 ? 0.431 76.036 88.955 1.00 55.04 309 LYS A N 1
ATOM 2292 C CA . LYS A 1 331 ? 0.149 76.740 90.215 1.00 57.94 309 LYS A CA 1
ATOM 2293 C C . LYS A 1 331 ? -0.373 75.741 91.246 1.00 58.41 309 LYS A C 1
ATOM 2294 O O . LYS A 1 331 ? -0.695 74.586 90.901 1.00 56.40 309 LYS A O 1
ATOM 2300 N N . ALA A 1 345 ? 5.884 63.243 108.129 1.00 103.17 323 ALA A N 1
ATOM 2301 C CA . ALA A 1 345 ? 4.855 62.592 107.320 1.00 99.30 323 ALA A CA 1
ATOM 2302 C C . ALA A 1 345 ? 5.315 62.345 105.861 1.00 94.94 323 ALA A C 1
ATOM 2303 O O . ALA A 1 345 ? 6.295 62.941 105.385 1.00 94.56 323 ALA A O 1
ATOM 2305 N N . HIS A 1 346 ? 4.601 61.455 105.169 1.00 92.02 324 HIS A N 1
ATOM 2306 C CA . HIS A 1 346 ? 4.911 61.063 103.775 1.00 87.88 324 HIS A CA 1
ATOM 2307 C C . HIS A 1 346 ? 4.016 61.740 102.731 1.00 84.44 324 HIS A C 1
ATOM 2308 O O . HIS A 1 346 ? 4.473 62.031 101.618 1.00 81.78 324 HIS A O 1
ATOM 2310 N N . GLN A 1 347 ? 2.745 61.967 103.073 1.00 84.89 325 GLN A N 1
ATOM 2311 C CA . GLN A 1 347 ? 1.776 62.601 102.174 1.00 82.04 325 GLN A CA 1
ATOM 2312 C C . GLN A 1 347 ? 1.688 64.112 102.402 1.00 83.44 325 GLN A C 1
ATOM 2313 O O . GLN A 1 347 ? 2.606 64.705 102.958 1.00 86.26 325 GLN A O 1
ATOM 2315 N N . ARG A 1 348 ? 0.601 64.737 101.946 1.00 81.94 326 ARG A N 1
ATOM 2316 C CA . ARG A 1 348 ? 0.385 66.168 102.178 1.00 83.37 326 ARG A CA 1
ATOM 2317 C C . ARG A 1 348 ? -0.994 66.651 101.710 1.00 81.74 326 ARG A C 1
ATOM 2318 O O . ARG A 1 348 ? -1.766 65.884 101.108 1.00 79.58 326 ARG A O 1
ATOM 2320 N N . VAL A 1 349 ? -1.240 67.945 101.935 1.00 83.06 327 VAL A N 1
ATOM 2321 C CA . VAL A 1 349 ? -2.543 68.571 101.865 1.00 82.77 327 VAL A CA 1
ATOM 2322 C C . VAL A 1 349 ? -2.532 69.950 101.186 1.00 81.73 327 VAL A C 1
ATOM 2323 O O . VAL A 1 349 ? -2.749 70.979 101.829 1.00 84.20 327 VAL A O 1
ATOM 2325 N N . GLY A 1 350 ? -2.243 69.970 99.889 1.00 78.15 328 GLY A N 1
ATOM 2326 C CA . GLY A 1 350 ? -2.757 71.031 99.007 1.00 76.38 328 GLY A CA 1
ATOM 2327 C C . GLY A 1 350 ? -3.295 70.416 97.731 1.00 72.49 328 GLY A C 1
ATOM 2328 O O . GLY A 1 350 ? -3.666 69.239 97.721 1.00 71.75 328 GLY A O 1
ATOM 2329 N N . GLU A 1 351 ? -3.350 71.207 96.660 1.00 70.36 329 GLU A N 1
ATOM 2330 C CA . GLU A 1 351 ? -3.493 70.661 95.301 1.00 66.69 329 GLU A CA 1
ATOM 2331 C C . GLU A 1 351 ? -2.813 71.532 94.227 1.00 65.08 329 GLU A C 1
ATOM 2332 O O . GLU A 1 351 ? -2.716 72.772 94.354 1.00 66.35 329 GLU A O 1
ATOM 2338 N N . ILE A 1 352 ? -2.359 70.839 93.179 1.00 62.22 330 ILE A N 1
ATOM 2339 C CA . ILE A 1 352 ? -1.697 71.423 92.016 1.00 60.47 330 ILE A CA 1
ATOM 2340 C C . ILE A 1 352 ? -2.766 71.754 90.984 1.00 58.63 330 ILE A C 1
ATOM 2341 O O . ILE A 1 352 ? -3.666 70.954 90.724 1.00 57.23 330 ILE A O 1
ATOM 2346 N N . GLU A 1 353 ? -2.640 72.940 90.390 1.00 58.73 331 GLU A N 1
ATOM 2347 C CA . GLU A 1 353 ? -3.656 73.492 89.497 1.00 57.21 331 GLU A CA 1
ATOM 2348 C C . GLU A 1 353 ? -2.934 73.905 88.212 1.00 55.20 331 GLU A C 1
ATOM 2349 O O . GLU A 1 353 ? -2.213 74.894 88.187 1.00 56.09 331 GLU A O 1
ATOM 2355 N N . LEU A 1 354 ? -3.079 73.097 87.160 1.00 52.28 332 LEU A N 1
ATOM 2356 C CA . LEU A 1 354 ? -2.319 73.312 85.933 1.00 50.56 332 LEU A CA 1
ATOM 2357 C C . LEU A 1 354 ? -3.033 74.321 85.066 1.00 50.01 332 LEU A C 1
ATOM 2358 O O . LEU A 1 354 ? -4.203 74.135 84.779 1.00 49.23 332 LEU A O 1
ATOM 2363 N N . TYR A 1 355 ? -2.319 75.373 84.657 1.00 50.68 333 TYR A N 1
ATOM 2364 C CA . TYR A 1 355 ? -2.850 76.434 83.797 1.00 50.65 333 TYR A CA 1
ATOM 2365 C C . TYR A 1 355 ? -2.280 76.349 82.378 1.00 48.95 333 TYR A C 1
ATOM 2366 O O . TYR A 1 355 ? -1.105 75.997 82.182 1.00 48.51 333 TYR A O 1
ATOM 2375 N N . ASP A 1 356 ? -3.153 76.624 81.404 1.00 47.86 334 ASP A N 1
ATOM 2376 C CA . ASP A 1 356 ? -2.779 76.978 80.046 1.00 47.02 334 ASP A CA 1
ATOM 2377 C C . ASP A 1 356 ? -3.288 78.420 79.811 1.00 48.75 334 ASP A C 1
ATOM 2378 O O . ASP A 1 356 ? -4.485 78.664 79.823 1.00 48.55 334 ASP A O 1
ATOM 2383 N N . ARG A 1 357 ? -2.360 79.351 79.602 1.00 50.56 335 ARG A N 1
ATOM 2384 C CA . ARG A 1 357 ? -2.636 80.803 79.619 1.00 53.25 335 ARG A CA 1
ATOM 2385 C C . ARG A 1 357 ? -3.282 81.170 80.982 1.00 55.33 335 ARG A C 1
ATOM 2386 O O . ARG A 1 357 ? -2.669 80.932 82.029 1.00 56.02 335 ARG A O 1
ATOM 2394 N N . ASP A 1 358 ? -4.526 81.653 80.956 1.00 56.73 336 ASP A N 1
ATOM 2395 C CA . ASP A 1 358 ? -5.287 82.033 82.143 1.00 59.05 336 ASP A CA 1
ATOM 2396 C C . ASP A 1 358 ? -6.466 81.062 82.372 1.00 58.22 336 ASP A C 1
ATOM 2397 O O . ASP A 1 358 ? -7.464 81.429 82.975 1.00 59.33 336 ASP A O 1
ATOM 2402 N N . LYS A 1 359 ? -6.367 79.832 81.869 1.00 56.83 337 LYS A N 1
ATOM 2403 C CA . LYS A 1 359 ? -7.423 78.834 82.060 1.00 56.32 337 LYS A CA 1
ATOM 2404 C C . LYS A 1 359 ? -6.848 77.586 82.720 1.00 55.71 337 LYS A C 1
ATOM 2405 O O . LYS A 1 359 ? -5.852 77.035 82.261 1.00 54.35 337 LYS A O 1
ATOM 2411 N N . GLN A 1 360 ? -7.474 77.182 83.824 1.00 57.09 338 GLN A N 1
ATOM 2412 C CA . GLN A 1 360 ? -7.109 75.974 84.548 1.00 56.69 338 GLN A CA 1
ATOM 2413 C C . GLN A 1 360 ? -7.552 74.783 83.721 1.00 55.05 338 GLN A C 1
ATOM 2414 O O . GLN A 1 360 ? -8.653 74.799 83.192 1.00 55.08 338 GLN A O 1
ATOM 2420 N N . VAL A 1 361 ? -6.687 73.780 83.596 1.00 54.12 339 VAL A N 1
ATOM 2421 C CA . VAL A 1 361 ? -7.028 72.528 82.907 1.00 52.81 339 VAL A CA 1
ATOM 2422 C C . VAL A 1 361 ? -6.399 71.370 83.712 1.00 53.04 339 VAL A C 1
ATOM 2423 O O . VAL A 1 361 ? -5.181 71.182 83.730 1.00 52.95 339 VAL A O 1
ATOM 2427 N N . ALA A 1 362 ? -7.248 70.631 84.417 1.00 53.57 340 ALA A N 1
ATOM 2428 C CA . ALA A 1 362 ? -6.815 69.575 85.329 1.00 53.89 340 ALA A CA 1
ATOM 2429 C C . ALA A 1 362 ? -6.202 70.079 86.626 1.00 56.11 340 ALA A C 1
ATOM 2430 O O . ALA A 1 362 ? -5.801 71.244 86.772 1.00 57.19 340 ALA A O 1
ATOM 2432 N N . HIS A 1 363 ? -6.133 69.152 87.570 1.00 57.34 341 HIS A N 1
ATOM 2433 C CA . HIS A 1 363 ? -5.877 69.455 88.977 1.00 60.09 341 HIS A CA 1
ATOM 2434 C C . HIS A 1 363 ? -5.657 68.118 89.732 1.00 60.09 341 HIS A C 1
ATOM 2435 O O . HIS A 1 363 ? -6.351 67.124 89.464 1.00 58.96 341 HIS A O 1
ATOM 2442 N N . TRP A 1 364 ? -4.660 68.082 90.620 1.00 61.15 342 TRP A N 1
ATOM 2443 C CA . TRP A 1 364 ? -4.267 66.845 91.334 1.00 61.08 342 TRP A CA 1
ATOM 2444 C C . TRP A 1 364 ? -3.688 67.240 92.683 1.00 63.20 342 TRP A C 1
ATOM 2445 O O . TRP A 1 364 ? -3.199 68.346 92.816 1.00 64.18 342 TRP A O 1
ATOM 2456 N N . PRO A 1 365 ? -3.692 66.327 93.665 1.00 63.88 343 PRO A N 1
ATOM 2457 C CA . PRO A 1 365 ? -3.228 66.689 95.004 1.00 66.82 343 PRO A CA 1
ATOM 2458 C C . PRO A 1 365 ? -1.741 67.062 95.108 1.00 67.56 343 PRO A C 1
ATOM 2459 O O . PRO A 1 365 ? -0.951 66.698 94.240 1.00 65.68 343 PRO A O 1
ATOM 2463 N N . LEU A 1 366 ? -1.395 67.774 96.187 1.00 70.39 344 LEU A N 1
ATOM 2464 C CA . LEU A 1 366 ? -0.043 68.273 96.451 1.00 71.89 344 LEU A CA 1
ATOM 2465 C C . LEU A 1 366 ? 0.544 67.619 97.724 1.00 74.97 344 LEU A C 1
ATOM 2466 O O . LEU A 1 366 ? -0.057 67.671 98.805 1.00 77.59 344 LEU A O 1
ATOM 2471 N N . VAL A 1 367 ? 1.747 67.063 97.582 1.00 74.82 345 VAL A N 1
ATOM 2472 C CA . VAL A 1 367 ? 2.326 66.086 98.511 1.00 76.64 345 VAL A CA 1
ATOM 2473 C C . VAL A 1 367 ? 3.781 66.483 98.825 1.00 78.27 345 VAL A C 1
ATOM 2474 O O . VAL A 1 367 ? 4.484 66.917 97.922 1.00 76.99 345 VAL A O 1
ATOM 2478 N N . THR A 1 368 ? 4.240 66.320 100.068 1.00 81.33 346 THR A N 1
ATOM 2479 C CA . THR A 1 368 ? 5.631 66.647 100.441 1.00 83.37 346 THR A CA 1
ATOM 2480 C C . THR A 1 368 ? 6.069 68.055 99.964 1.00 83.41 346 THR A C 1
ATOM 2481 O O . THR A 1 368 ? 7.033 68.652 100.467 1.00 85.85 346 THR A O 1
ATOM 2485 N N . HIS B 1 9 ? 16.328 22.733 16.467 1.00 51.06 -14 HIS B N 1
ATOM 2486 C CA . HIS B 1 9 ? 15.319 22.951 15.387 1.00 50.77 -14 HIS B CA 1
ATOM 2487 C C . HIS B 1 9 ? 13.984 23.357 16.005 1.00 48.70 -14 HIS B C 1
ATOM 2488 O O . HIS B 1 9 ? 13.758 23.161 17.205 1.00 46.72 -14 HIS B O 1
ATOM 2495 N N . HIS B 1 10 ? 13.136 23.966 15.177 1.00 48.31 -13 HIS B N 1
ATOM 2496 C CA . HIS B 1 10 ? 11.761 24.301 15.526 1.00 46.07 -13 HIS B CA 1
ATOM 2497 C C . HIS B 1 10 ? 10.861 24.005 14.328 1.00 46.60 -13 HIS B C 1
ATOM 2498 O O . HIS B 1 10 ? 11.146 24.468 13.220 1.00 47.01 -13 HIS B O 1
ATOM 2505 N N . SER B 1 11 ? 9.793 23.233 14.550 1.00 46.40 -12 SER B N 1
ATOM 2506 C CA . SER B 1 11 ? 8.829 22.899 13.488 1.00 47.28 -12 SER B CA 1
ATOM 2507 C C . SER B 1 11 ? 7.797 24.008 13.323 1.00 45.88 -12 SER B C 1
ATOM 2508 O O . SER B 1 11 ? 7.440 24.352 12.199 1.00 46.40 -12 SER B O 1
ATOM 2511 N N . GLU B 1 24 ? 0.879 13.189 14.663 1.00 43.18 2 GLU B N 1
ATOM 2512 C CA . GLU B 1 24 ? -0.458 13.196 15.300 1.00 43.39 2 GLU B CA 1
ATOM 2513 C C . GLU B 1 24 ? -0.484 12.529 16.680 1.00 42.77 2 GLU B C 1
ATOM 2514 O O . GLU B 1 24 ? -1.049 13.077 17.641 1.00 42.35 2 GLU B O 1
ATOM 2516 N N . ASN B 1 25 ? 0.127 11.349 16.767 1.00 42.77 3 ASN B N 1
ATOM 2517 C CA . ASN B 1 25 ? 0.037 10.501 17.968 1.00 42.70 3 ASN B CA 1
ATOM 2518 C C . ASN B 1 25 ? 1.181 9.463 18.037 1.00 42.11 3 ASN B C 1
ATOM 2519 O O . ASN B 1 25 ? 1.564 8.872 17.013 1.00 42.21 3 ASN B O 1
ATOM 2524 N N . ILE B 1 26 ? 1.700 9.239 19.245 1.00 40.36 4 ILE B N 1
ATOM 2525 C CA . ILE B 1 26 ? 3.002 8.594 19.419 1.00 39.61 4 ILE B CA 1
ATOM 2526 C C . ILE B 1 26 ? 2.845 7.075 19.519 1.00 40.43 4 ILE B C 1
ATOM 2527 O O . ILE B 1 26 ? 2.148 6.590 20.416 1.00 40.43 4 ILE B O 1
ATOM 2532 N N . PRO B 1 27 ? 3.501 6.320 18.606 1.00 40.66 5 PRO B N 1
ATOM 2533 C CA . PRO B 1 27 ? 3.266 4.884 18.554 1.00 41.82 5 PRO B CA 1
ATOM 2534 C C . PRO B 1 27 ? 3.989 4.207 19.705 1.00 41.59 5 PRO B C 1
ATOM 2535 O O . PRO B 1 27 ? 5.075 4.661 20.098 1.00 40.77 5 PRO B O 1
ATOM 2539 N N . PHE B 1 28 ? 3.389 3.153 20.246 1.00 42.02 6 PHE B N 1
ATOM 2540 C CA . PHE B 1 28 ? 4.003 2.406 21.341 1.00 42.52 6 PHE B CA 1
ATOM 2541 C C . PHE B 1 28 ? 4.412 3.304 22.541 1.00 40.90 6 PHE B C 1
ATOM 2542 O O . PHE B 1 28 ? 5.387 3.042 23.243 1.00 41.32 6 PHE B O 1
ATOM 2550 N N . SER B 1 29 ? 3.629 4.338 22.792 1.00 38.98 7 SER B N 1
ATOM 2551 C CA . SER B 1 29 ? 3.899 5.208 23.920 1.00 37.83 7 SER B CA 1
ATOM 2552 C C . SER B 1 29 ? 3.546 4.464 25.210 1.00 38.67 7 SER B C 1
ATOM 2553 O O . SER B 1 29 ? 2.415 4.028 25.356 1.00 39.10 7 SER B O 1
ATOM 2556 N N . PRO B 1 30 ? 4.484 4.384 26.168 1.00 38.78 8 PRO B N 1
ATOM 2557 C CA . PRO B 1 30 ? 4.101 3.827 27.458 1.00 40.00 8 PRO B CA 1
ATOM 2558 C C . PRO B 1 30 ? 2.934 4.548 28.169 1.00 39.63 8 PRO B C 1
ATOM 2559 O O . PRO B 1 30 ? 2.505 5.639 27.777 1.00 38.22 8 PRO B O 1
ATOM 2563 N N . GLN B 1 31 ? 2.411 3.922 29.204 1.00 41.34 9 GLN B N 1
ATOM 2564 C CA . GLN B 1 31 ? 1.244 4.425 29.917 1.00 41.57 9 GLN B CA 1
ATOM 2565 C C . GLN B 1 31 ? 1.607 5.697 30.654 1.00 40.18 9 GLN B C 1
ATOM 2566 O O . GLN B 1 31 ? 2.623 5.705 31.323 1.00 40.47 9 GLN B O 1
ATOM 2572 N N . PRO B 1 32 ? 0.767 6.758 30.571 1.00 39.06 10 PRO B N 1
ATOM 2573 C CA . PRO B 1 32 ? 1.048 7.992 31.333 1.00 38.00 10 PRO B CA 1
ATOM 2574 C C . PRO B 1 32 ? 0.875 7.830 32.842 1.00 39.64 10 PRO B C 1
ATOM 2575 O O . PRO B 1 32 ? 0.035 7.069 33.271 1.00 41.38 10 PRO B O 1
ATOM 2579 N N . PRO B 1 33 ? 1.646 8.559 33.651 1.00 39.65 11 PRO B N 1
ATOM 2580 C CA . PRO B 1 33 ? 1.309 8.625 35.089 1.00 41.34 11 PRO B CA 1
ATOM 2581 C C . PRO B 1 33 ? -0.028 9.351 35.373 1.00 41.34 11 PRO B C 1
ATOM 2582 O O . PRO B 1 33 ? -0.462 10.191 34.597 1.00 39.37 11 PRO B O 1
ATOM 2586 N N . GLU B 1 34 ? -0.689 8.967 36.462 1.00 43.88 12 GLU B N 1
ATOM 2587 C CA . GLU B 1 34 ? -1.898 9.649 36.932 1.00 44.41 12 GLU B CA 1
ATOM 2588 C C . GLU B 1 34 ? -1.485 11.048 37.388 1.00 42.96 12 GLU B C 1
ATOM 2589 O O . GL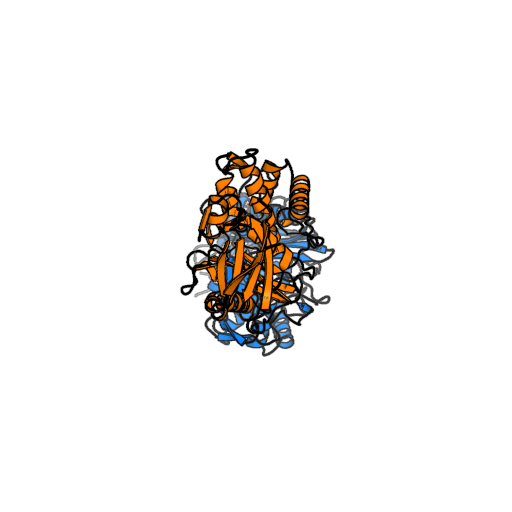U B 1 34 ? -0.414 11.214 37.969 1.00 43.09 12 GLU B O 1
ATOM 2595 N N . ILE B 1 35 ? -2.314 12.050 37.089 1.00 41.82 13 ILE B N 1
ATOM 2596 C CA . ILE B 1 35 ? -1.969 13.465 37.329 1.00 40.06 13 ILE B CA 1
ATOM 2597 C C . ILE B 1 35 ? -3.057 14.115 38.176 1.00 41.15 13 ILE B C 1
ATOM 2598 O O . ILE B 1 35 ? -4.231 14.141 37.765 1.00 41.56 13 ILE B O 1
ATOM 2603 N N . HIS B 1 36 ? -2.673 14.580 39.371 1.00 41.70 14 HIS B N 1
ATOM 2604 C CA . HIS B 1 36 ? -3.600 15.251 40.291 1.00 42.95 14 HIS B CA 1
ATOM 2605 C C . HIS B 1 36 ? -3.656 16.741 39.957 1.00 40.90 14 HIS B C 1
ATOM 2606 O O . HIS B 1 36 ? -2.909 17.540 40.523 1.00 40.17 14 HIS B O 1
ATOM 2613 N N . ALA B 1 37 ? -4.528 17.092 39.011 1.00 39.92 15 ALA B N 1
ATOM 2614 C CA . ALA B 1 37 ? -4.836 18.503 38.694 1.00 38.34 15 ALA B CA 1
ATOM 2615 C C . ALA B 1 37 ? -6.073 18.609 37.806 1.00 38.25 15 ALA B C 1
ATOM 2616 O O . ALA B 1 37 ? -6.564 17.622 37.284 1.00 39.12 15 ALA B O 1
ATOM 2618 N N . GLY B 1 38 ? -6.574 19.818 37.633 1.00 37.37 16 GLY B N 1
ATOM 2619 C CA . GLY B 1 38 ? -7.685 20.048 36.724 1.00 37.38 16 GLY B CA 1
ATOM 2620 C C . GLY B 1 38 ? -7.339 19.709 35.272 1.00 35.61 16 GLY B C 1
ATOM 2621 O O . GLY B 1 38 ? -8.109 19.079 34.603 1.00 36.29 16 GLY B O 1
ATOM 2622 N N . SER B 1 39 ? -6.172 20.155 34.812 1.00 33.52 17 SER B N 1
ATOM 2623 C CA . SER B 1 39 ? -5.766 20.085 33.417 1.00 31.95 17 SER B CA 1
ATOM 2624 C C . SER B 1 39 ? -4.265 20.007 33.313 1.00 30.32 17 SER B C 1
ATOM 2625 O O . SER B 1 39 ? -3.568 20.432 34.241 1.00 29.98 17 SER B O 1
ATOM 2628 N N . TRP B 1 40 ? -3.770 19.432 32.209 1.00 29.32 18 TRP B N 1
ATOM 2629 C CA . TRP B 1 40 ? -2.323 19.326 31.970 1.00 28.20 18 TRP B CA 1
ATOM 2630 C C . TRP B 1 40 ? -1.929 19.022 30.511 1.00 27.51 18 TRP B C 1
ATOM 2631 O O . TRP B 1 40 ? -2.697 18.419 29.735 1.00 28.24 18 TRP B O 1
ATOM 2642 N N . VAL B 1 41 ? -0.722 19.468 30.165 1.00 26.32 19 VAL B N 1
ATOM 2643 C CA . VAL B 1 41 ? -0.124 19.283 28.857 1.00 25.55 19 VAL B CA 1
ATOM 2644 C C . VAL B 1 41 ? 1.383 19.125 29.093 1.00 25.18 19 VAL B C 1
ATOM 2645 O O . VAL B 1 41 ? 1.982 19.950 29.786 1.00 24.74 19 VAL B O 1
ATOM 2649 N N . LEU B 1 42 ? 1.977 18.073 28.540 1.00 25.35 20 LEU B N 1
ATOM 2650 C CA . LEU B 1 42 ? 3.424 17.948 28.429 1.00 25.11 20 LEU B CA 1
ATOM 2651 C C . LEU B 1 42 ? 3.719 17.964 26.948 1.00 24.75 20 LEU B C 1
ATOM 2652 O O . LEU B 1 42 ? 3.235 17.104 26.213 1.00 25.17 20 LEU B O 1
ATOM 2657 N N . MET B 1 43 ? 4.496 18.948 26.498 1.00 24.05 21 MET B N 1
ATOM 2658 C CA . MET B 1 43 ? 4.687 19.182 25.076 1.00 23.75 21 MET B CA 1
ATOM 2659 C C . MET B 1 43 ? 6.172 19.168 24.725 1.00 23.79 21 MET B C 1
ATOM 2660 O O . MET B 1 43 ? 6.990 19.595 25.517 1.00 23.73 21 MET B O 1
ATOM 2665 N N . ASP B 1 44 ? 6.496 18.677 23.531 1.00 23.91 22 ASP B N 1
ATOM 2666 C CA . ASP B 1 44 ? 7.854 18.755 23.001 1.00 24.20 22 ASP B CA 1
ATOM 2667 C C . ASP B 1 44 ? 8.092 20.090 22.289 1.00 23.50 22 ASP B C 1
ATOM 2668 O O . ASP B 1 44 ? 7.248 20.593 21.566 1.00 23.17 22 ASP B O 1
ATOM 2673 N N . TYR B 1 45 ? 9.276 20.640 22.453 1.00 23.64 23 TYR B N 1
ATOM 2674 C CA . TYR B 1 45 ? 9.522 21.995 21.972 1.00 23.23 23 TYR B CA 1
ATOM 2675 C C . TYR B 1 45 ? 9.783 21.972 20.498 1.00 23.67 23 TYR B C 1
ATOM 2676 O O . TYR B 1 45 ? 9.094 22.690 19.737 1.00 23.28 23 TYR B O 1
ATOM 2685 N N . THR B 1 46 ? 10.784 21.166 20.104 1.00 24.49 24 THR B N 1
ATOM 2686 C CA . THR B 1 46 ? 11.216 21.063 18.689 1.00 25.34 24 THR B CA 1
ATOM 2687 C C . THR B 1 46 ? 10.026 20.880 17.758 1.00 25.37 24 THR B C 1
ATOM 2688 O O . THR B 1 46 ? 9.971 21.520 16.733 1.00 25.89 24 THR B O 1
ATOM 2692 N N . THR B 1 47 ? 9.067 20.032 18.138 1.00 25.36 25 THR B N 1
ATOM 2693 C CA . THR B 1 47 ? 7.990 19.559 17.248 1.00 25.96 25 THR B CA 1
ATOM 2694 C C . THR B 1 47 ? 6.610 20.057 17.604 1.00 25.49 25 THR B C 1
ATOM 2695 O O . THR B 1 47 ? 5.697 19.986 16.758 1.00 26.18 25 THR B O 1
ATOM 2699 N N . GLY B 1 48 ? 6.418 20.469 18.861 1.00 24.70 26 GLY B N 1
ATOM 2700 C CA . GLY B 1 48 ? 5.085 20.802 19.355 1.00 24.63 26 GLY B CA 1
ATOM 2701 C C . GLY B 1 48 ? 4.171 19.618 19.643 1.00 25.31 26 GLY B C 1
ATOM 2702 O O . GLY B 1 48 ? 2.981 19.837 19.903 1.00 24.95 26 GLY B O 1
ATOM 2703 N N . GLN B 1 49 ? 4.734 18.390 19.630 1.00 26.41 27 GLN B N 1
ATOM 2704 C CA . GLN B 1 49 ? 3.975 17.160 19.907 1.00 27.59 27 GLN B CA 1
ATOM 2705 C C . GLN B 1 49 ? 3.604 17.048 21.390 1.00 27.34 27 GLN B C 1
ATOM 2706 O O . GLN B 1 49 ? 4.468 17.118 22.272 1.00 27.08 27 GLN B O 1
ATOM 2712 N N . ILE B 1 50 ? 2.322 16.850 21.644 1.00 27.71 28 ILE B N 1
ATOM 2713 C CA . ILE B 1 50 ? 1.832 16.503 22.963 1.00 28.06 28 ILE B CA 1
ATOM 2714 C C . ILE B 1 50 ? 2.190 15.058 23.302 1.00 28.93 28 ILE B C 1
ATOM 2715 O O . ILE B 1 50 ? 1.683 14.132 22.673 1.00 30.37 28 ILE B O 1
ATOM 2720 N N . LEU B 1 51 ? 3.053 14.884 24.303 1.00 28.58 29 LEU B N 1
ATOM 2721 C CA . LEU B 1 51 ? 3.402 13.587 24.866 1.00 29.47 29 LEU B CA 1
ATOM 2722 C C . LEU B 1 51 ? 2.296 12.986 25.775 1.00 30.24 29 LEU B C 1
ATOM 2723 O O . LEU B 1 51 ? 2.133 11.785 25.799 1.00 31.32 29 LEU B O 1
ATOM 2728 N N . THR B 1 52 ? 1.634 13.812 26.590 1.00 29.64 30 THR B N 1
ATOM 2729 C CA . THR B 1 52 ? 0.410 13.430 27.321 1.00 30.34 30 THR B CA 1
ATOM 2730 C C . THR B 1 52 ? -0.394 14.692 27.745 1.00 29.62 30 THR B C 1
ATOM 2731 O O . THR B 1 52 ? 0.135 15.806 27.744 1.00 28.15 30 THR B O 1
ATOM 2735 N N . ALA B 1 53 ? -1.679 14.512 28.066 1.00 30.44 31 ALA B N 1
ATOM 2736 C CA . ALA B 1 53 ? -2.576 15.639 28.321 1.00 30.02 31 ALA B CA 1
ATOM 2737 C C . ALA B 1 53 ? -3.938 15.222 28.859 1.00 31.47 31 ALA B C 1
ATOM 2738 O O . ALA B 1 53 ? -4.494 14.264 28.379 1.00 32.50 31 ALA B O 1
ATOM 2740 N N . GLY B 1 54 ? -4.455 15.966 29.854 1.00 31.73 32 GLY B N 1
ATOM 2741 C CA . GLY B 1 54 ? -5.813 15.788 30.383 1.00 33.32 32 GLY B CA 1
ATOM 2742 C C . GLY B 1 54 ? -6.565 17.115 30.370 1.00 32.95 32 GLY B C 1
ATOM 2743 O O . GLY B 1 54 ? -6.019 18.104 30.779 1.00 31.62 32 GLY B O 1
ATOM 2744 N N . ASN B 1 55 ? -7.807 17.113 29.879 1.00 34.14 33 ASN B N 1
ATOM 2745 C CA . ASN B 1 55 ? -8.733 18.245 29.971 1.00 34.55 33 ASN B CA 1
ATOM 2746 C C . ASN B 1 55 ? -8.063 19.547 29.477 1.00 32.42 33 ASN B C 1
ATOM 2747 O O . ASN B 1 55 ? -8.224 20.638 30.054 1.00 32.11 33 ASN B O 1
ATOM 2752 N N . GLU B 1 56 ? -7.319 19.418 28.396 1.00 30.92 34 GLU B N 1
ATOM 2753 C CA . GLU B 1 56 ? -6.394 20.450 27.997 1.00 28.98 34 GLU B CA 1
ATOM 2754 C C . GLU B 1 56 ? -7.027 21.695 27.368 1.00 29.13 34 GLU B C 1
ATOM 2755 O O . GLU B 1 56 ? -6.349 22.724 27.241 1.00 27.50 34 GLU B O 1
ATOM 2761 N N . HIS B 1 57 ? -8.278 21.574 26.922 1.00 30.85 35 HIS B N 1
ATOM 2762 C CA . HIS B 1 57 ? -8.961 22.649 26.230 1.00 31.37 35 HIS B CA 1
ATOM 2763 C C . HIS B 1 57 ? -9.998 23.340 27.136 1.00 32.71 35 HIS B C 1
ATOM 2764 O O . HIS B 1 57 ? -10.640 24.311 26.712 1.00 33.17 35 HIS B O 1
ATOM 2771 N N . GLN B 1 58 ? -10.202 22.844 28.358 1.00 33.60 36 GLN B N 1
ATOM 2772 C CA . GLN B 1 58 ? -11.160 23.489 29.252 1.00 35.27 36 GLN B CA 1
ATOM 2773 C C . GLN B 1 58 ? -10.738 24.937 29.489 1.00 34.09 36 GLN B C 1
ATOM 2774 O O . GLN B 1 58 ? -9.561 25.201 29.747 1.00 32.48 36 GLN B O 1
ATOM 2780 N N . GLN B 1 59 ? -11.703 25.852 29.365 1.00 35.31 37 GLN B N 1
ATOM 2781 C CA . GLN B 1 59 ? -11.505 27.274 29.635 1.00 34.60 37 GLN B CA 1
ATOM 2782 C C . GLN B 1 59 ? -11.419 27.487 31.143 1.00 34.81 37 GLN B C 1
ATOM 2783 O O . GLN B 1 59 ? -12.314 27.096 31.891 1.00 36.57 37 GLN B O 1
ATOM 2789 N N . ARG B 1 60 ? -10.291 28.063 31.564 1.00 33.01 38 ARG B N 1
ATOM 2790 C CA . ARG B 1 60 ? -9.956 28.295 32.956 1.00 33.04 38 ARG B CA 1
ATOM 2791 C C . ARG B 1 60 ? -9.319 29.674 33.010 1.00 31.69 38 ARG B C 1
ATOM 2792 O O . ARG B 1 60 ? -8.538 30.035 32.137 1.00 30.16 38 ARG B O 1
ATOM 2800 N N . ASN B 1 61 ? -9.641 30.431 34.043 1.00 32.42 39 ASN B N 1
ATOM 2801 C CA . ASN B 1 61 ? -9.022 31.738 34.259 1.00 31.32 39 ASN B CA 1
ATOM 2802 C C . ASN B 1 61 ? -7.550 31.584 34.557 1.00 29.56 39 ASN B C 1
ATOM 2803 O O . ASN B 1 61 ? -7.224 30.908 35.509 1.00 30.25 39 ASN B O 1
ATOM 2808 N N . PRO B 1 62 ? -6.650 32.155 33.719 1.00 27.87 40 PRO B N 1
ATOM 2809 C CA . PRO B 1 62 ? -5.196 31.993 33.902 1.00 26.52 40 PRO B CA 1
ATOM 2810 C C . PRO B 1 62 ? -4.573 32.839 35.055 1.00 26.60 40 PRO B C 1
ATOM 2811 O O . PRO B 1 62 ? -3.444 32.525 35.469 1.00 26.10 40 PRO B O 1
ATOM 2815 N N . ALA B 1 63 ? -5.295 33.848 35.562 1.00 27.33 41 ALA B N 1
ATOM 2816 C CA . ALA B 1 63 ? -4.813 34.781 36.602 1.00 27.72 41 ALA B CA 1
ATOM 2817 C C . ALA B 1 63 ? -3.525 35.454 36.116 1.00 26.44 41 ALA B C 1
ATOM 2818 O O . ALA B 1 63 ? -3.508 35.907 34.952 1.00 26.24 41 ALA B O 1
ATOM 2820 N N . SER B 1 64 ? -2.460 35.488 36.924 1.00 26.15 42 SER B N 1
ATOM 2821 C CA . SER B 1 64 ? -1.201 36.139 36.520 1.00 24.98 42 SER B CA 1
ATOM 2822 C C . SER B 1 64 ? -0.558 35.583 35.223 1.00 23.77 42 SER B C 1
ATOM 2823 O O . SER B 1 64 ? 0.228 36.287 34.571 1.00 23.38 42 SER B O 1
ATOM 2826 N N . LEU B 1 65 ? -0.882 34.344 34.844 1.00 23.31 43 LEU B N 1
ATOM 2827 C CA . LEU B 1 65 ? -0.326 33.731 33.626 1.00 22.16 43 LEU B CA 1
ATOM 2828 C C . LEU B 1 65 ? -0.623 34.502 32.350 1.00 21.43 43 LEU B C 1
ATOM 2829 O O . LEU B 1 65 ? 0.106 34.376 31.363 1.00 20.77 43 LEU B O 1
ATOM 2834 N N . THR B 1 66 ? -1.694 35.284 32.356 1.00 21.78 44 THR B N 1
ATOM 2835 C CA . THR B 1 66 ? -1.878 36.317 31.341 1.00 21.61 44 THR B CA 1
ATOM 2836 C C . THR B 1 66 ? -0.568 37.092 31.026 1.00 20.83 44 THR B C 1
ATOM 2837 O O . THR B 1 66 ? -0.325 37.448 29.889 1.00 20.72 44 THR B O 1
ATOM 2841 N N . LYS B 1 67 ? 0.293 37.306 32.018 1.00 20.68 45 LYS B N 1
ATOM 2842 C CA . LYS B 1 67 ? 1.572 37.978 31.797 1.00 20.10 45 LYS B CA 1
ATOM 2843 C C . LYS B 1 67 ? 2.533 37.313 30.846 1.00 19.56 45 LYS B C 1
ATOM 2844 O O . LYS B 1 67 ? 3.496 37.974 30.447 1.00 19.15 45 LYS B O 1
ATOM 2850 N N . LEU B 1 68 ? 2.328 36.027 30.517 1.00 19.55 46 LEU B N 1
ATOM 2851 C CA . LEU B 1 68 ? 3.170 35.383 29.497 1.00 19.22 46 LEU B CA 1
ATOM 2852 C C . LEU B 1 68 ? 2.880 36.036 28.171 1.00 19.05 46 LEU B C 1
ATOM 2853 O O . LEU B 1 68 ? 3.818 36.379 27.454 1.00 18.66 46 LEU B O 1
ATOM 2858 N N . MET B 1 69 ? 1.591 36.244 27.888 1.00 19.48 47 MET B N 1
ATOM 2859 C CA . MET B 1 69 ? 1.183 36.993 26.691 1.00 20.15 47 MET B CA 1
ATOM 2860 C C . MET B 1 69 ? 1.696 38.448 26.670 1.00 20.04 47 MET B C 1
ATOM 2861 O O . MET B 1 69 ? 2.133 38.949 25.625 1.00 20.01 47 MET B O 1
ATOM 2866 N N . THR B 1 70 ? 1.666 39.088 27.826 1.00 20.07 48 THR B N 1
ATOM 2867 C CA . THR B 1 70 ? 2.086 40.490 27.959 1.00 20.49 48 THR B CA 1
ATOM 2868 C C . THR B 1 70 ? 3.567 40.572 27.572 1.00 20.32 48 THR B C 1
ATOM 2869 O O . THR B 1 70 ? 3.915 41.367 26.709 1.00 20.61 48 THR B O 1
ATOM 2873 N N . GLY B 1 71 ? 4.396 39.694 28.133 1.00 19.96 49 GLY B N 1
ATOM 2874 C CA . GLY B 1 71 ? 5.799 39.577 27.697 1.00 20.06 49 GLY B CA 1
ATOM 2875 C C . GLY B 1 71 ? 6.007 39.240 26.227 1.00 20.42 49 GLY B C 1
ATOM 2876 O O . GLY B 1 71 ? 6.989 39.679 25.591 1.00 21.14 49 GLY B O 1
ATOM 2877 N N . TYR B 1 72 ? 5.058 38.502 25.664 1.00 20.48 50 TYR B N 1
ATOM 2878 C CA . TYR B 1 72 ? 5.139 38.091 24.278 1.00 20.76 50 TYR B CA 1
ATOM 2879 C C . TYR B 1 72 ? 4.920 39.274 23.373 1.00 21.42 50 TYR B C 1
ATOM 2880 O O . TYR B 1 72 ? 5.689 39.436 22.442 1.00 21.96 50 TYR B O 1
ATOM 2889 N N . VAL B 1 73 ? 3.896 40.095 23.640 1.00 21.74 51 VAL B N 1
ATOM 2890 C CA . VAL B 1 73 ? 3.709 41.362 22.878 1.00 22.67 51 VAL B CA 1
ATOM 2891 C C . VAL B 1 73 ? 4.985 42.217 22.926 1.00 22.76 51 VAL B C 1
ATOM 2892 O O . VAL B 1 73 ? 5.417 42.723 21.888 1.00 23.81 51 VAL B O 1
ATOM 2896 N N . VAL B 1 74 ? 5.632 42.285 24.079 1.00 22.06 52 VAL B N 1
ATOM 2897 C CA . VAL B 1 74 ? 6.888 43.053 24.215 1.00 22.56 52 VAL B CA 1
ATOM 2898 C C . VAL B 1 74 ? 7.996 42.460 23.346 1.00 22.98 52 VAL B C 1
ATOM 2899 O O . VAL B 1 74 ? 8.673 43.203 22.652 1.00 23.67 52 VAL B O 1
ATOM 2903 N N . ASP B 1 75 ? 8.181 41.132 23.433 1.00 22.56 53 ASP B N 1
ATOM 2904 C CA . ASP B 1 75 ? 9.088 40.386 22.545 1.00 23.00 53 ASP B CA 1
ATOM 2905 C C . ASP B 1 75 ? 8.850 40.673 21.056 1.00 23.82 53 ASP B C 1
ATOM 2906 O O . ASP B 1 75 ? 9.779 40.964 20.317 1.00 24.66 53 ASP B O 1
ATOM 2911 N N . ARG B 1 76 ? 7.598 40.619 20.635 1.00 23.82 54 ARG B N 1
ATOM 2912 C CA . ARG B 1 76 ? 7.251 40.843 19.227 1.00 25.12 54 ARG B CA 1
ATOM 2913 C C . ARG B 1 76 ? 7.440 42.300 18.825 1.00 26.21 54 ARG B C 1
ATOM 2914 O O . ARG B 1 76 ? 7.771 42.587 17.671 1.00 27.29 54 ARG B O 1
ATOM 2922 N N . ALA B 1 77 ? 7.221 43.217 19.768 1.00 25.99 55 ALA B N 1
ATOM 2923 C CA . ALA B 1 77 ? 7.518 44.639 19.528 1.00 27.19 55 ALA B CA 1
ATOM 2924 C C . ALA B 1 77 ? 9.018 44.848 19.308 1.00 27.92 55 ALA B C 1
ATOM 2925 O O . ALA B 1 77 ? 9.396 45.606 18.426 1.00 29.26 55 ALA B O 1
ATOM 2927 N N . ILE B 1 78 ? 9.863 44.121 20.044 1.00 27.21 56 ILE B N 1
ATOM 2928 C CA . ILE B 1 78 ? 11.324 44.176 19.804 1.00 28.39 56 ILE B CA 1
ATOM 2929 C C . ILE B 1 78 ? 11.723 43.530 18.458 1.00 29.91 56 ILE B C 1
ATOM 2930 O O . ILE B 1 78 ? 12.562 44.031 17.723 1.00 31.23 56 ILE B O 1
ATOM 2935 N N . ASP B 1 79 ? 11.100 42.404 18.152 1.00 30.09 57 ASP B N 1
ATOM 2936 C CA . ASP B 1 79 ? 11.450 41.605 16.998 1.00 31.30 57 ASP B CA 1
ATOM 2937 C C . ASP B 1 79 ? 11.162 42.335 15.671 1.00 33.54 57 ASP B C 1
ATOM 2938 O O . ASP B 1 79 ? 11.928 42.202 14.719 1.00 35.17 57 ASP B O 1
ATOM 2943 N N . SER B 1 80 ? 10.080 43.115 15.631 1.00 34.14 58 SER B N 1
ATOM 2944 C CA . SER B 1 80 ? 9.712 43.966 14.465 1.00 36.41 58 SER B CA 1
ATOM 2945 C C . SER B 1 80 ? 10.360 45.379 14.432 1.00 38.02 58 SER B C 1
ATOM 2946 O O . SER B 1 80 ? 10.092 46.159 13.521 1.00 39.58 58 SER B O 1
ATOM 2949 N N . HIS B 1 81 ? 11.169 45.701 15.445 1.00 37.83 59 HIS B N 1
ATOM 2950 C CA . HIS B 1 81 ? 12.003 46.926 15.514 1.00 39.55 59 HIS B CA 1
ATOM 2951 C C . HIS B 1 81 ? 11.195 48.186 15.824 1.00 39.67 59 HIS B C 1
ATOM 2952 O O . HIS B 1 81 ? 11.690 49.298 15.658 1.00 40.87 59 HIS B O 1
ATOM 2959 N N . ARG B 1 82 ? 9.955 47.998 16.266 1.00 38.53 60 ARG B N 1
ATOM 2960 C CA . ARG B 1 82 ? 9.081 49.080 16.696 1.00 38.78 60 ARG B CA 1
ATOM 2961 C C . ARG B 1 82 ? 9.573 49.658 18.037 1.00 37.09 60 ARG B C 1
ATOM 2962 O O . ARG B 1 82 ? 9.407 50.853 18.284 1.00 37.03 60 ARG B O 1
ATOM 2970 N N . ILE B 1 83 ? 10.119 48.779 18.897 1.00 34.86 61 ILE B N 1
ATOM 2971 C CA . ILE B 1 83 ? 10.896 49.169 20.078 1.00 33.97 61 ILE B CA 1
ATOM 2972 C C . ILE B 1 83 ? 12.246 48.440 20.138 1.00 33.53 61 ILE B C 1
ATOM 2973 O O . ILE B 1 83 ? 12.544 47.585 19.306 1.00 33.88 61 ILE B O 1
ATOM 2978 N N . THR B 1 84 ? 13.043 48.811 21.138 1.00 32.92 62 THR B N 1
ATOM 2979 C CA . THR B 1 84 ? 14.385 48.284 21.378 1.00 32.78 62 THR B CA 1
ATOM 2980 C C . THR B 1 84 ? 14.440 48.116 22.892 1.00 31.39 62 THR B C 1
ATOM 2981 O O . THR B 1 84 ? 13.752 48.877 23.581 1.00 30.71 62 THR B O 1
ATOM 2985 N N . PRO B 1 85 ? 15.226 47.128 23.418 1.00 30.69 63 PRO B N 1
ATOM 2986 C CA . PRO B 1 85 ? 15.303 46.964 24.899 1.00 29.52 63 PRO B CA 1
ATOM 2987 C C . PRO B 1 85 ? 16.003 48.126 25.638 1.00 30.49 63 PRO B C 1
ATOM 2988 O O . PRO B 1 85 ? 15.762 48.343 26.848 1.00 29.87 63 PRO B O 1
ATOM 2992 N N . ASP B 1 86 ? 16.877 48.838 24.939 1.00 32.01 64 ASP B N 1
ATOM 2993 C CA . ASP B 1 86 ? 17.511 50.081 25.466 1.00 33.20 64 ASP B CA 1
ATOM 2994 C C . ASP B 1 86 ? 16.652 51.349 25.551 1.00 33.22 64 ASP B C 1
ATOM 2995 O O . ASP B 1 86 ? 17.071 52.338 26.180 1.00 34.38 64 ASP B O 1
ATOM 3000 N N . ASP B 1 87 ? 15.473 51.331 24.924 1.00 32.24 65 ASP B N 1
ATOM 3001 C CA . ASP B 1 87 ? 14.563 52.457 24.943 1.00 32.19 65 ASP B CA 1
ATOM 3002 C C . ASP B 1 87 ? 14.205 52.848 26.382 1.00 31.55 65 ASP B C 1
ATOM 3003 O O . ASP B 1 87 ? 13.855 51.979 27.196 1.00 30.04 65 ASP B O 1
ATOM 3008 N N . ILE B 1 88 ? 14.269 54.161 26.652 1.00 32.50 66 ILE B N 1
ATOM 3009 C CA . ILE B 1 88 ? 14.046 54.755 27.982 1.00 32.28 66 ILE B CA 1
ATOM 3010 C C . ILE B 1 88 ? 12.596 55.216 28.103 1.00 31.40 66 ILE B C 1
ATOM 3011 O O . ILE B 1 88 ? 12.161 56.152 27.443 1.00 32.23 66 ILE B O 1
ATOM 3016 N N . VAL B 1 89 ? 11.863 54.569 28.990 1.00 29.92 67 VAL B N 1
ATOM 3017 C CA . VAL B 1 89 ? 10.430 54.741 29.094 1.00 29.14 67 VAL B CA 1
ATOM 3018 C C . VAL B 1 89 ? 10.137 55.535 30.342 1.00 29.46 67 VAL B C 1
ATOM 3019 O O . VAL B 1 89 ? 10.805 55.375 31.368 1.00 29.26 67 VAL B O 1
ATOM 3023 N N . THR B 1 90 ? 9.131 56.391 30.255 1.00 30.12 68 THR B N 1
ATOM 3024 C CA . THR B 1 90 ? 8.777 57.221 31.379 1.00 30.89 68 THR B CA 1
ATOM 3025 C C . THR B 1 90 ? 7.494 56.675 31.977 1.00 30.34 68 THR B C 1
ATOM 3026 O O . THR B 1 90 ? 6.562 56.352 31.251 1.00 30.08 68 THR B O 1
ATOM 3030 N N . VAL B 1 91 ? 7.485 56.549 33.303 1.00 30.41 69 VAL B N 1
ATOM 3031 C CA . VAL B 1 91 ? 6.414 55.901 34.030 1.00 30.01 69 VAL B CA 1
ATOM 3032 C C . VAL B 1 91 ? 5.361 56.990 34.245 1.00 31.41 69 VAL B C 1
ATOM 3033 O O . VAL B 1 91 ? 5.670 57.987 34.863 1.00 32.36 69 VAL B O 1
ATOM 3037 N N . GLY B 1 92 ? 4.159 56.819 33.694 1.00 31.75 70 GLY B N 1
ATOM 3038 C CA . GLY B 1 92 ? 3.009 57.660 34.003 1.00 33.21 70 GLY B CA 1
ATOM 3039 C C . GLY B 1 92 ? 2.437 57.299 35.376 1.00 33.91 70 GLY B C 1
ATOM 3040 O O . GLY B 1 92 ? 2.850 56.290 35.982 1.00 32.84 70 GLY B O 1
ATOM 3041 N N . ARG B 1 93 ? 1.470 58.089 35.857 1.00 35.60 71 ARG B N 1
ATOM 3042 C CA . ARG B 1 93 ? 0.760 57.785 37.127 1.00 36.72 71 ARG B CA 1
ATOM 3043 C C . ARG B 1 93 ? -0.112 56.517 37.044 1.00 35.93 71 ARG B C 1
ATOM 3044 O O . ARG B 1 93 ? -0.395 55.908 38.059 1.00 36.26 71 ARG B O 1
ATOM 3052 N N . ASP B 1 94 ? -0.581 56.196 35.843 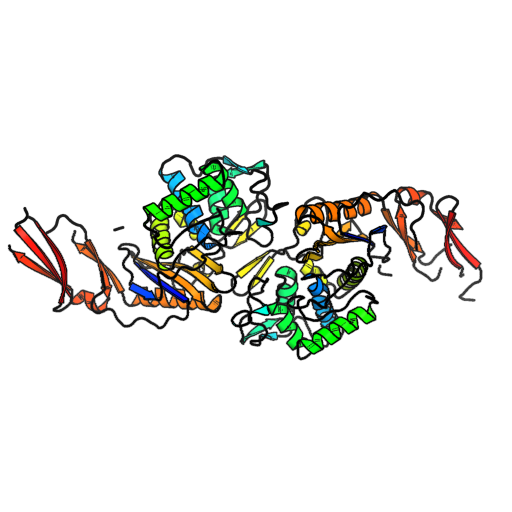1.00 35.42 72 ASP B N 1
ATOM 3053 C CA . ASP B 1 94 ? -0.970 54.826 35.414 1.00 34.37 72 ASP B CA 1
ATOM 3054 C C . ASP B 1 94 ? -0.208 53.623 36.007 1.00 32.79 72 ASP B C 1
ATOM 3055 O O . ASP B 1 94 ? -0.788 52.666 36.456 1.00 32.25 72 ASP B O 1
ATOM 3060 N N . ALA B 1 95 ? 1.109 53.702 35.966 1.00 32.28 73 ALA B N 1
ATOM 3061 C CA . ALA B 1 95 ? 1.999 52.620 36.348 1.00 31.20 73 ALA B CA 1
ATOM 3062 C C . ALA B 1 95 ? 2.508 52.716 37.785 1.00 32.17 73 ALA B C 1
ATOM 3063 O O . ALA B 1 95 ? 3.530 52.089 38.120 1.00 31.64 73 ALA B O 1
ATOM 3065 N N . TRP B 1 96 ? 1.780 53.464 38.639 1.00 34.07 74 TRP B N 1
ATOM 3066 C CA . TRP B 1 96 ? 2.192 53.776 40.012 1.00 35.53 74 TRP B CA 1
ATOM 3067 C C . TRP B 1 96 ? 1.140 53.260 40.996 1.00 36.88 74 TRP B C 1
ATOM 3068 O O . TRP B 1 96 ? -0.029 53.607 40.890 1.00 37.26 74 TRP B O 1
ATOM 3079 N N . ALA B 1 97 ? 1.554 52.393 41.921 1.00 38.19 75 ALA B N 1
ATOM 3080 C CA . ALA B 1 97 ? 0.599 51.620 42.765 1.00 39.91 75 ALA B CA 1
ATOM 3081 C C . ALA B 1 97 ? -0.062 52.475 43.813 1.00 42.60 75 ALA B C 1
ATOM 3082 O O . ALA B 1 97 ? -1.180 52.193 44.234 1.00 44.32 75 ALA B O 1
ATOM 3084 N N . LYS B 1 98 ? 0.655 53.484 44.285 1.00 44.55 76 LYS B N 1
ATOM 3085 C CA . LYS B 1 98 ? 0.056 54.493 45.145 1.00 47.21 76 LYS B CA 1
ATOM 3086 C C . LYS B 1 98 ? -1.188 55.038 44.433 1.00 48.35 76 LYS B C 1
ATOM 3087 O O . LYS B 1 98 ? -1.126 55.413 43.245 1.00 47.51 76 LYS B O 1
ATOM 3093 N N . ASP B 1 99 ? -2.316 55.026 45.146 1.00 50.70 77 ASP B N 1
ATOM 3094 C CA . ASP B 1 99 ? -3.558 55.608 44.655 1.00 52.28 77 ASP B CA 1
ATOM 3095 C C . ASP B 1 99 ? -4.343 54.747 43.646 1.00 51.83 77 ASP B C 1
ATOM 3096 O O . ASP B 1 99 ? -5.479 55.119 43.329 1.00 53.68 77 ASP B O 1
ATOM 3098 N N . ASN B 1 100 ? -3.770 53.632 43.156 1.00 49.45 78 ASN B N 1
ATOM 3099 C CA . ASN B 1 100 ? -4.475 52.685 42.275 1.00 48.45 78 ASN B CA 1
ATOM 3100 C C . ASN B 1 100 ? -4.965 51.428 43.037 1.00 47.92 78 ASN B C 1
ATOM 3101 O O . ASN B 1 100 ? -4.187 50.495 43.245 1.00 46.19 78 ASN B O 1
ATOM 3106 N N . PRO B 1 101 ? -6.251 51.409 43.477 1.00 48.73 79 PRO B N 1
ATOM 3107 C CA . PRO B 1 101 ? -6.788 50.193 44.134 1.00 48.53 79 PRO B CA 1
ATOM 3108 C C . PRO B 1 101 ? -6.690 48.903 43.316 1.00 45.97 79 PRO B C 1
ATOM 3109 O O . PRO B 1 101 ? -6.585 47.826 43.890 1.00 46.22 79 PRO B O 1
ATOM 3113 N N . VAL B 1 102 ? -6.676 49.015 41.995 1.00 43.90 80 VAL B N 1
ATOM 3114 C CA . VAL B 1 102 ? -6.371 47.876 41.103 1.00 41.51 80 VAL B CA 1
ATOM 3115 C C . VAL B 1 102 ? -5.143 47.082 41.600 1.00 40.02 80 VAL B C 1
ATOM 3116 O O . VAL B 1 102 ? -5.159 45.838 41.604 1.00 39.38 80 VAL B O 1
ATOM 3120 N N . PHE B 1 103 ? -4.088 47.795 42.036 1.00 39.24 81 PHE B N 1
ATOM 3121 C CA . PHE B 1 103 ? -2.788 47.169 42.389 1.00 38.12 81 PHE B CA 1
ATOM 3122 C C . PHE B 1 103 ? -2.576 46.588 43.814 1.00 39.08 81 PHE B C 1
ATOM 3123 O O . PHE B 1 103 ? -1.794 45.634 43.967 1.00 38.00 81 PHE B O 1
ATOM 3131 N N . VAL B 1 104 ? -3.252 47.116 44.839 1.00 40.88 82 VAL B N 1
ATOM 3132 C CA . VAL B 1 104 ? -2.872 46.774 46.237 1.00 41.96 82 VAL B CA 1
ATOM 3133 C C . VAL B 1 104 ? -3.000 45.263 46.505 1.00 41.60 82 VAL B C 1
ATOM 3134 O O . VAL B 1 104 ? -4.006 44.642 46.153 1.00 42.03 82 VAL B O 1
ATOM 3138 N N . GLY B 1 105 ? -1.971 44.689 47.125 1.00 41.07 83 GLY B N 1
ATOM 3139 C CA . GLY B 1 105 ? -1.912 43.250 47.374 1.00 40.73 83 GLY B CA 1
ATOM 3140 C C . GLY B 1 105 ? -1.088 42.537 46.328 1.00 38.36 83 GLY B C 1
ATOM 3141 O O . GLY B 1 105 ? -0.464 41.503 46.621 1.00 39.00 83 GLY B O 1
ATOM 3142 N N . SER B 1 106 ? -1.082 43.079 45.108 1.00 36.03 84 SER B N 1
ATOM 3143 C CA . SER B 1 106 ? -0.471 42.431 43.951 1.00 33.65 84 SER B CA 1
ATOM 3144 C C . SER B 1 106 ? 1.029 42.657 43.937 1.00 32.40 84 SER B C 1
ATOM 3145 O O . SER B 1 106 ? 1.557 43.474 44.708 1.00 33.41 84 SER B O 1
ATOM 3148 N N . SER B 1 107 ? 1.691 41.955 43.024 1.00 30.12 85 SER B N 1
ATOM 3149 C CA . SER B 1 107 ? 3.147 41.992 42.882 1.00 29.02 85 SER B CA 1
ATOM 3150 C C . SER B 1 107 ? 3.589 43.176 42.014 1.00 27.54 85 SER B C 1
ATOM 3151 O O . SER B 1 107 ? 2.936 43.520 41.020 1.00 26.50 85 SER B O 1
ATOM 3154 N N . LEU B 1 108 ? 4.702 43.792 42.398 1.00 27.53 86 LEU B N 1
ATOM 3155 C CA . LEU B 1 108 ? 5.099 45.081 41.834 1.00 26.97 86 LEU B CA 1
ATOM 3156 C C . LEU B 1 108 ? 6.618 45.155 41.611 1.00 26.64 86 LEU B C 1
ATOM 3157 O O . LEU B 1 108 ? 7.410 44.489 42.289 1.00 27.09 86 LEU B O 1
ATOM 3162 N N . MET B 1 109 ? 6.997 45.949 40.625 1.00 25.80 87 MET B N 1
ATOM 3163 C CA . MET B 1 109 ? 8.377 46.393 40.454 1.00 26.16 87 MET B CA 1
ATOM 3164 C C . MET B 1 109 ? 8.680 47.613 41.334 1.00 27.67 87 MET B C 1
ATOM 3165 O O . MET B 1 109 ? 9.844 47.922 41.589 1.00 28.40 87 MET B O 1
ATOM 3170 N N . PHE B 1 110 ? 7.617 48.296 41.762 1.00 28.31 88 PHE B N 1
ATOM 3171 C CA . PHE B 1 110 ? 7.663 49.492 42.615 1.00 30.01 88 PHE B CA 1
ATOM 3172 C C . PHE B 1 110 ? 8.273 50.671 41.851 1.00 29.96 88 PHE B C 1
ATOM 3173 O O . PHE B 1 110 ? 9.287 51.245 42.255 1.00 30.76 88 PHE B O 1
ATOM 3181 N N . LEU B 1 111 ? 7.638 50.958 40.715 1.00 29.00 89 LEU B N 1
ATOM 3182 C CA . LEU B 1 111 ? 7.958 52.083 39.880 1.00 29.21 89 LEU B CA 1
ATOM 3183 C C . LEU B 1 111 ? 7.238 53.315 40.441 1.00 30.58 89 LEU B C 1
ATOM 3184 O O . LEU B 1 111 ? 6.165 53.208 41.004 1.00 30.63 89 LEU B O 1
ATOM 3189 N N . LYS B 1 112 ? 7.833 54.487 40.257 1.00 31.86 90 LYS B N 1
ATOM 3190 C CA . LYS B 1 112 ? 7.214 55.766 40.663 1.00 33.13 90 LYS B CA 1
ATOM 3191 C C . LYS B 1 112 ? 6.997 56.603 39.417 1.00 32.99 90 LYS B C 1
ATOM 3192 O O . LYS B 1 112 ? 7.809 56.555 38.498 1.00 32.62 90 LYS B O 1
ATOM 3198 N N . GLU B 1 113 ? 5.895 57.350 39.372 1.00 33.69 91 GLU B N 1
ATOM 3199 C CA . GLU B 1 113 ? 5.703 58.378 38.334 1.00 34.26 91 GLU B CA 1
ATOM 3200 C C . GLU B 1 113 ? 6.942 59.286 38.151 1.00 34.88 91 GLU B C 1
ATOM 3201 O O . GLU B 1 113 ? 7.554 59.746 39.123 1.00 35.43 91 GLU B O 1
ATOM 3207 N N . GLY B 1 114 ? 7.332 59.469 36.882 1.00 34.68 92 GLY B N 1
ATOM 3208 C CA . GLY B 1 114 ? 8.555 60.189 36.515 1.00 35.44 92 GLY B CA 1
ATOM 3209 C C . GLY B 1 114 ? 9.818 59.357 36.418 1.00 34.99 92 GLY B C 1
ATOM 3210 O O . GLY B 1 114 ? 10.850 59.872 35.954 1.00 35.90 92 GLY B O 1
ATOM 3211 N N . ASP B 1 115 ? 9.774 58.105 36.884 1.00 33.95 93 ASP B N 1
ATOM 3212 C CA . ASP B 1 115 ? 10.889 57.197 36.700 1.00 33.75 93 ASP B CA 1
ATOM 3213 C C . ASP B 1 115 ? 11.095 56.901 35.214 1.00 33.06 93 ASP B C 1
ATOM 3214 O O . ASP B 1 115 ? 10.145 56.674 34.476 1.00 31.91 93 ASP B O 1
ATOM 3219 N N . ARG B 1 116 ? 12.360 56.948 34.809 1.00 33.73 94 ARG B N 1
ATOM 3220 C CA . ARG B 1 116 ? 12.792 56.722 33.445 1.00 33.42 94 ARG B CA 1
ATOM 3221 C C . ARG B 1 116 ? 13.554 55.397 33.435 1.00 32.39 94 ARG B C 1
ATOM 3222 O O . ARG B 1 116 ? 14.615 55.271 34.062 1.00 33.12 94 ARG B O 1
ATOM 3230 N N . VAL B 1 117 ? 12.978 54.403 32.765 1.00 30.74 95 VAL B N 1
ATOM 3231 C CA . VAL B 1 117 ? 13.409 52.995 32.880 1.00 29.62 95 VAL B CA 1
ATOM 3232 C C . VAL B 1 117 ? 13.517 52.369 31.487 1.00 29.09 95 VAL B C 1
ATOM 3233 O O . VAL B 1 117 ? 12.726 52.696 30.589 1.00 28.61 95 VAL B O 1
ATOM 3237 N N . SER B 1 118 ? 14.486 51.470 31.303 1.00 29.23 96 SER B N 1
ATOM 3238 C CA . SER B 1 118 ? 14.664 50.758 30.025 1.00 28.94 96 SER B CA 1
ATOM 3239 C C . SER B 1 118 ? 13.514 49.792 29.799 1.00 27.23 96 SER B C 1
ATOM 3240 O O . SER B 1 118 ? 12.840 49.420 30.757 1.00 26.63 96 SER B O 1
ATOM 3243 N N . VAL B 1 119 ? 13.232 49.496 28.527 1.00 26.79 97 VAL B N 1
ATOM 3244 C CA . VAL B 1 119 ? 12.382 48.373 28.128 1.00 25.46 97 VAL B CA 1
ATOM 3245 C C . VAL B 1 119 ? 12.913 47.070 28.735 1.00 24.77 97 VAL B C 1
ATOM 3246 O O . VAL B 1 119 ? 12.158 46.341 29.325 1.00 23.70 97 VAL B O 1
ATOM 3250 N N . ARG B 1 120 ? 14.219 46.844 28.656 1.00 25.52 98 ARG B N 1
ATOM 3251 C CA . ARG B 1 120 ? 14.882 45.712 29.321 1.00 25.49 98 ARG B CA 1
ATOM 3252 C C . ARG B 1 120 ? 14.577 45.569 30.817 1.00 25.19 98 ARG B C 1
ATOM 3253 O O . ARG B 1 120 ? 14.208 44.478 31.258 1.00 24.29 98 ARG B O 1
ATOM 3261 N N . ASP B 1 121 ? 14.748 46.653 31.592 1.00 25.99 99 ASP B N 1
ATOM 3262 C CA . ASP B 1 121 ? 14.482 46.610 33.038 1.00 25.92 99 ASP B CA 1
ATOM 3263 C C . ASP B 1 121 ? 13.017 46.524 33.345 1.00 24.60 99 ASP B C 1
ATOM 3264 O O . ASP B 1 121 ? 12.662 45.965 34.368 1.00 24.54 99 ASP B O 1
ATOM 3269 N N . LEU B 1 122 ? 12.163 47.058 32.482 1.00 23.99 100 LEU B N 1
ATOM 3270 C CA . LEU B 1 122 ? 10.707 46.864 32.633 1.00 23.14 100 LEU B CA 1
ATOM 3271 C C . LEU B 1 122 ? 10.296 45.367 32.334 1.00 22.12 100 LEU B C 1
ATOM 3272 O O . LEU B 1 122 ? 9.426 44.807 33.013 1.00 21.43 100 LEU B O 1
ATOM 3277 N N . SER B 1 123 ? 10.925 44.778 31.315 1.00 21.85 101 SER B N 1
ATOM 3278 C CA . SER B 1 123 ? 10.800 43.355 30.994 1.00 21.37 101 SER B CA 1
ATOM 3279 C C . SER B 1 123 ? 11.271 42.459 32.151 1.00 21.55 101 SER B C 1
ATOM 3280 O O . SER B 1 123 ? 10.617 41.484 32.480 1.00 20.64 101 SER B O 1
ATOM 3283 N N . ARG B 1 124 ? 12.365 42.822 32.809 1.00 22.67 102 ARG B N 1
ATOM 3284 C CA . ARG B 1 124 ? 12.765 42.076 34.000 1.00 23.43 102 ARG B CA 1
ATOM 3285 C C . ARG B 1 124 ? 11.736 42.224 35.150 1.00 23.30 102 ARG B C 1
ATOM 3286 O O . ARG B 1 124 ? 11.368 41.223 35.780 1.00 23.04 102 ARG B O 1
ATOM 3294 N N . GLY B 1 125 ? 11.235 43.444 35.388 1.00 23.34 103 GLY B N 1
ATOM 3295 C CA . GLY B 1 125 ? 10.149 43.646 36.380 1.00 23.45 103 GLY B CA 1
ATOM 3296 C C . GLY B 1 125 ? 8.897 42.801 36.136 1.00 22.54 103 GLY B C 1
ATOM 3297 O O . GLY B 1 125 ? 8.280 42.299 37.053 1.00 22.50 103 GLY B O 1
ATOM 3298 N N . LEU B 1 126 ? 8.495 42.736 34.886 1.00 22.06 104 LEU B N 1
ATOM 3299 C CA . LEU B 1 126 ? 7.386 41.889 34.421 1.00 21.67 104 LEU B CA 1
ATOM 3300 C C . LEU B 1 126 ? 7.654 40.410 34.758 1.00 21.80 104 LEU B C 1
ATOM 3301 O O . LEU B 1 126 ? 6.829 39.753 35.347 1.00 21.83 104 LEU B O 1
ATOM 3306 N N . ILE B 1 127 ? 8.841 39.935 34.410 1.00 22.09 105 ILE B N 1
ATOM 3307 C CA . ILE B 1 127 ? 9.137 38.521 34.393 1.00 22.20 105 ILE B CA 1
ATOM 3308 C C . ILE B 1 127 ? 9.537 38.050 35.769 1.00 23.22 105 ILE B C 1
ATOM 3309 O O . ILE B 1 127 ? 8.867 37.205 36.378 1.00 23.41 105 ILE B O 1
ATOM 3314 N N . VAL B 1 128 ? 10.586 38.676 36.292 1.00 24.24 106 VAL B N 1
ATOM 3315 C CA . VAL B 1 128 ? 11.155 38.275 37.550 1.00 25.29 106 VAL B CA 1
ATOM 3316 C C . VAL B 1 128 ? 10.237 38.669 38.731 1.00 25.86 106 VAL B C 1
ATOM 3317 O O . VAL B 1 128 ? 10.042 37.853 39.648 1.00 26.68 106 VAL B O 1
ATOM 3321 N N . ASP B 1 129 ? 9.721 39.909 38.736 1.00 25.55 107 ASP B N 1
ATOM 3322 C CA . ASP B 1 129 ? 8.822 40.364 39.820 1.00 26.15 107 ASP B CA 1
ATOM 3323 C C . ASP B 1 129 ? 7.357 40.087 39.562 1.00 25.38 107 ASP B C 1
ATOM 3324 O O . ASP B 1 129 ? 6.562 40.188 40.493 1.00 26.43 107 ASP B O 1
ATOM 3329 N N . SER B 1 130 ? 6.999 39.756 38.329 1.00 24.06 108 SER B N 1
ATOM 3330 C CA . SER B 1 130 ? 5.598 39.662 37.923 1.00 23.53 108 SER B CA 1
ATOM 3331 C C . SER B 1 130 ? 4.899 41.012 38.170 1.00 23.76 108 SER B C 1
ATOM 3332 O O . SER B 1 130 ? 3.811 41.059 38.722 1.00 24.42 108 SER B O 1
ATOM 3335 N N . GLY B 1 131 ? 5.547 42.094 37.730 1.00 23.33 109 GLY B N 1
ATOM 3336 C CA . GLY B 1 131 ? 5.174 43.446 38.121 1.00 23.47 109 GLY B CA 1
ATOM 3337 C C . GLY B 1 131 ? 3.988 43.933 37.328 1.00 22.76 109 GLY B C 1
ATOM 3338 O O . GLY B 1 131 ? 4.063 44.064 36.110 1.00 21.89 109 GLY B O 1
ATOM 3339 N N . ASN B 1 132 ? 2.896 44.217 38.034 1.00 23.22 110 ASN B N 1
ATOM 3340 C CA . ASN B 1 132 ? 1.670 44.717 37.403 1.00 23.15 110 ASN B CA 1
ATOM 3341 C C . ASN B 1 132 ? 1.805 46.162 36.922 1.00 23.12 110 ASN B C 1
ATOM 3342 O O . ASN B 1 132 ? 1.351 46.497 35.852 1.00 22.77 110 ASN B O 1
ATOM 3347 N N . ASP B 1 133 ? 2.472 46.982 37.727 1.00 23.56 111 ASP B N 1
ATOM 3348 C CA . ASP B 1 133 ? 2.894 48.297 37.336 1.00 23.73 111 ASP B CA 1
ATOM 3349 C C . ASP B 1 133 ? 3.727 48.287 36.049 1.00 22.85 111 ASP B C 1
ATOM 3350 O O . ASP B 1 133 ? 3.491 49.112 35.154 1.00 23.10 111 ASP B O 1
ATOM 3355 N N . ALA B 1 134 ? 4.689 47.382 35.960 1.00 22.14 112 ALA B N 1
ATOM 3356 C CA . ALA B 1 134 ? 5.533 47.242 34.762 1.00 21.62 112 ALA B CA 1
ATOM 3357 C C . ALA B 1 134 ? 4.741 46.939 33.484 1.00 21.26 112 ALA B C 1
ATOM 3358 O O . ALA B 1 134 ? 5.105 47.401 32.391 1.00 21.28 112 ALA B O 1
ATOM 3360 N N . CYS B 1 135 ? 3.674 46.145 33.616 1.00 21.17 113 CYS B N 1
ATOM 3361 C CA . CYS B 1 135 ? 2.796 45.824 32.493 1.00 21.12 113 CYS B CA 1
ATOM 3362 C C . CYS B 1 135 ? 2.151 47.097 31.952 1.00 21.78 113 CYS B C 1
ATOM 3363 O O . CYS B 1 135 ? 2.145 47.359 30.760 1.00 21.69 113 CYS B O 1
ATOM 3366 N N . VAL B 1 136 ? 1.586 47.882 32.855 1.00 22.68 114 VAL B N 1
ATOM 3367 C CA . VAL B 1 136 ? 0.927 49.146 32.448 1.00 23.68 114 VAL B CA 1
ATOM 3368 C C . VAL B 1 136 ? 1.897 50.080 31.722 1.00 23.74 114 VAL B C 1
ATOM 3369 O O . VAL B 1 136 ? 1.548 50.625 30.688 1.00 24.28 114 VAL B O 1
ATOM 3373 N N . ALA B 1 137 ? 3.128 50.181 32.219 1.00 23.49 115 ALA B N 1
ATOM 3374 C CA . ALA B 1 137 ? 4.106 51.078 31.638 1.00 24.01 115 ALA B CA 1
ATOM 3375 C C . ALA B 1 137 ? 4.593 50.613 30.264 1.00 23.79 115 ALA B C 1
ATOM 3376 O O . ALA B 1 137 ? 4.766 51.446 29.348 1.00 24.35 115 ALA B O 1
ATOM 3378 N N . LEU B 1 138 ? 4.803 49.294 30.129 1.00 22.94 116 LEU B N 1
ATOM 3379 C CA . LEU B 1 138 ? 5.140 48.710 28.852 1.00 22.74 116 LEU B CA 1
ATOM 3380 C C . LEU B 1 138 ? 3.972 48.850 27.886 1.00 23.09 116 LEU B C 1
ATOM 3381 O O . LEU B 1 138 ? 4.157 49.154 26.719 1.00 23.72 116 LEU B O 1
ATOM 3386 N N . ALA B 1 139 ? 2.763 48.668 28.377 1.00 23.23 117 ALA B N 1
ATOM 3387 C CA . ALA B 1 139 ? 1.558 48.818 27.530 1.00 24.02 117 ALA B CA 1
ATOM 3388 C C . ALA B 1 139 ? 1.430 50.213 26.962 1.00 25.25 117 ALA B C 1
ATOM 3389 O O . ALA B 1 139 ? 1.343 50.378 25.738 1.00 25.93 117 ALA B O 1
ATOM 3391 N N . ASP B 1 140 ? 1.436 51.211 27.835 1.00 25.81 118 ASP B N 1
ATOM 3392 C CA . ASP B 1 140 ? 1.376 52.627 27.372 1.00 27.31 118 ASP B CA 1
ATOM 3393 C C . ASP B 1 140 ? 2.484 52.917 26.374 1.00 27.44 118 ASP B C 1
ATOM 3394 O O . ASP B 1 140 ? 2.221 53.521 25.350 1.00 28.33 118 ASP B O 1
ATOM 3399 N N . TYR B 1 141 ? 3.700 52.431 26.635 1.00 26.62 119 TYR B N 1
ATOM 3400 C CA . TYR B 1 141 ? 4.789 52.696 25.681 1.00 27.37 119 TYR B CA 1
ATOM 3401 C C . TYR B 1 141 ? 4.540 52.025 24.326 1.00 27.46 119 TYR B C 1
ATOM 3402 O O . TYR B 1 141 ? 4.700 52.666 23.288 1.00 28.63 119 TYR B O 1
ATOM 3411 N N . ILE B 1 142 ? 4.113 50.763 24.360 1.00 26.35 120 ILE B N 1
ATOM 3412 C CA . ILE B 1 142 ? 3.986 49.939 23.145 1.00 26.52 120 ILE B CA 1
ATOM 3413 C C . ILE B 1 142 ? 2.762 50.281 22.281 1.00 27.69 120 ILE B C 1
ATOM 3414 O O . ILE B 1 142 ? 2.885 50.392 21.057 1.00 28.69 120 ILE B O 1
ATOM 3419 N N . ALA B 1 143 ? 1.591 50.404 22.886 1.00 27.80 121 ALA B N 1
ATOM 3420 C CA . ALA B 1 143 ? 0.376 50.682 22.121 1.00 29.41 121 ALA B CA 1
ATOM 3421 C C . ALA B 1 143 ? -0.202 52.113 22.273 1.00 31.16 121 ALA B C 1
ATOM 3422 O O . ALA B 1 143 ? -1.119 52.475 21.566 1.00 32.70 121 ALA B O 1
ATOM 3424 N N . GLY B 1 144 ? 0.324 52.911 23.189 1.00 31.26 122 GLY B N 1
ATOM 3425 C CA . GLY B 1 144 ? -0.251 54.194 23.504 1.00 33.00 122 GLY B CA 1
ATOM 3426 C C . GLY B 1 144 ? -1.255 54.091 24.634 1.00 33.23 122 GLY B C 1
ATOM 3427 O O . GLY B 1 144 ? -1.658 55.135 25.188 1.00 34.10 122 GLY B O 1
ATOM 3428 N N . GLY B 1 145 ? -1.653 52.862 25.003 1.00 32.40 123 GLY B N 1
ATOM 3429 C CA . GLY B 1 145 ? -2.650 52.675 26.049 1.00 32.79 123 GLY B CA 1
ATOM 3430 C C . GLY B 1 145 ? -3.078 51.251 26.368 1.00 32.15 123 GLY B C 1
ATOM 3431 O O . GLY B 1 145 ? -2.836 50.297 25.583 1.00 31.63 123 GLY B O 1
ATOM 3432 N N . GLN B 1 146 ? -3.692 51.109 27.542 1.00 32.33 124 GLN B N 1
ATOM 3433 C CA . GLN B 1 146 ? -4.053 49.798 28.065 1.00 31.92 124 GLN B CA 1
ATOM 3434 C C . GLN B 1 146 ? -4.921 49.017 27.078 1.00 32.72 124 GLN B C 1
ATOM 3435 O O . GLN B 1 146 ? -4.552 47.932 26.674 1.00 32.32 124 GLN B O 1
ATOM 3441 N N . ARG B 1 147 ? -6.028 49.599 26.646 1.00 34.82 125 ARG B N 1
ATOM 3442 C CA . ARG B 1 147 ? -7.009 48.927 25.791 1.00 36.06 125 ARG B CA 1
ATOM 3443 C C . ARG B 1 147 ? -6.496 48.521 24.382 1.00 35.65 125 ARG B C 1
ATOM 3444 O O . ARG B 1 147 ? -6.992 47.552 23.797 1.00 35.97 125 ARG B O 1
ATOM 3452 N N . GLN B 1 148 ? -5.528 49.266 23.854 1.00 35.06 126 GLN B N 1
ATOM 3453 C CA . GLN B 1 148 ? -4.929 48.986 22.555 1.00 34.63 126 GLN B CA 1
ATOM 3454 C C . GLN B 1 148 ? -3.912 47.885 22.701 1.00 32.53 126 GLN B C 1
ATOM 3455 O O . GLN B 1 148 ? -3.573 47.244 21.729 1.00 32.76 126 GLN B O 1
ATOM 3461 N N . PHE B 1 149 ? -3.369 47.720 23.900 1.00 30.70 127 PHE B N 1
ATOM 3462 C CA . PHE B 1 149 ? -2.416 46.666 24.178 1.00 28.80 127 PHE B CA 1
ATOM 3463 C C . PHE B 1 149 ? -3.135 45.317 24.232 1.00 28.80 127 PHE B C 1
ATOM 3464 O O . PHE B 1 149 ? -2.607 44.301 23.756 1.00 27.65 127 PHE B O 1
ATOM 3472 N N . VAL B 1 150 ? -4.339 45.345 24.818 1.00 29.79 128 VAL B N 1
ATOM 3473 C CA . VAL B 1 150 ? -5.213 44.178 24.943 1.00 29.98 128 VAL B CA 1
ATOM 3474 C C . VAL B 1 150 ? -5.706 43.795 23.550 1.00 31.12 128 VAL B C 1
ATOM 3475 O O . VAL B 1 150 ? -6.012 42.625 23.277 1.00 30.95 128 VAL B O 1
ATOM 3479 N N . GLU B 1 151 ? -5.794 44.790 22.671 1.00 32.52 129 GLU B N 1
ATOM 3480 C CA . GLU B 1 151 ? -6.148 44.535 21.266 1.00 34.00 129 GLU B CA 1
ATOM 3481 C C . GLU B 1 151 ? -5.042 43.727 20.613 1.00 32.76 129 GLU B C 1
ATOM 3482 O O . GLU B 1 151 ? -5.338 42.756 19.963 1.00 32.79 129 GLU B O 1
ATOM 3488 N N . MET B 1 152 ? -3.792 44.132 20.857 1.00 31.71 130 MET B N 1
ATOM 3489 C CA . MET B 1 152 ? -2.601 43.395 20.426 1.00 30.81 130 MET B CA 1
ATOM 3490 C C . MET B 1 152 ? -2.433 42.035 21.089 1.00 29.35 130 MET B C 1
ATOM 3491 O O . MET B 1 152 ? -2.000 41.099 20.432 1.00 29.77 130 MET B O 1
ATOM 3496 N N . MET B 1 153 ? -2.758 41.918 22.378 1.00 28.42 131 MET B N 1
ATOM 3497 C CA . MET B 1 153 ? -2.744 40.633 23.068 1.00 27.21 131 MET B CA 1
ATOM 3498 C C . MET B 1 153 ? -3.719 39.623 22.438 1.00 28.03 131 MET B C 1
ATOM 3499 O O . MET B 1 153 ? -3.448 38.422 22.434 1.00 27.18 131 MET B O 1
ATOM 3504 N N . ASN B 1 154 ? -4.865 40.125 21.974 1.00 29.82 132 ASN B N 1
ATOM 3505 C CA . ASN B 1 154 ? -5.922 39.311 21.355 1.00 31.20 132 ASN B CA 1
ATOM 3506 C C . ASN B 1 154 ? -5.617 39.014 19.911 1.00 32.38 132 ASN B C 1
ATOM 3507 O O . ASN B 1 154 ? -5.888 37.909 19.462 1.00 32.98 132 ASN B O 1
ATOM 3512 N N . ASN B 1 155 ? -4.958 39.949 19.229 1.00 33.20 133 ASN B N 1
ATOM 3513 C CA . ASN B 1 155 ? -4.400 39.678 17.904 1.00 34.28 133 ASN B CA 1
ATOM 3514 C C . ASN B 1 155 ? -3.315 38.573 17.903 1.00 32.74 133 ASN B C 1
ATOM 3515 O O . ASN B 1 155 ? -3.198 37.828 16.934 1.00 33.41 133 ASN B O 1
ATOM 3520 N N . TYR B 1 156 ? -2.514 38.482 18.959 1.00 30.92 134 TYR B N 1
ATOM 3521 C CA . TYR B 1 156 ? -1.424 37.503 18.984 1.00 29.69 134 TYR B CA 1
ATOM 3522 C C . TYR B 1 156 ? -1.923 36.166 19.500 1.00 29.27 134 TYR B C 1
ATOM 3523 O O . TYR B 1 156 ? -1.359 35.144 19.175 1.00 28.90 134 TYR B O 1
ATOM 3532 N N . ALA B 1 157 ? -2.964 36.158 20.320 1.00 29.52 135 ALA B N 1
ATOM 3533 C CA . ALA B 1 157 ? -3.644 34.904 20.593 1.00 29.67 135 ALA B CA 1
ATOM 3534 C C . ALA B 1 157 ? -4.296 34.368 19.306 1.00 31.12 135 ALA B C 1
ATOM 3535 O O . ALA B 1 157 ? -4.245 33.176 19.064 1.00 30.87 135 ALA B O 1
ATOM 3537 N N . GLU B 1 158 ? -4.896 35.243 18.496 1.00 32.62 136 GLU B N 1
ATOM 3538 C CA . GLU B 1 158 ? -5.568 34.815 17.257 1.00 34.70 136 GLU B CA 1
ATOM 3539 C C . GLU B 1 158 ? -4.569 34.325 16.181 1.00 34.55 136 GLU B C 1
ATOM 3540 O O . GLU B 1 158 ? -4.812 33.301 15.574 1.00 35.33 136 GLU B O 1
ATOM 3546 N N . LYS B 1 159 ? -3.441 35.011 15.997 1.00 33.81 137 LYS B N 1
ATOM 3547 C CA . LYS B 1 159 ? -2.375 34.548 15.085 1.00 33.72 137 LYS B CA 1
ATOM 3548 C C . LYS B 1 159 ? -1.816 33.187 15.465 1.00 32.09 137 LYS B C 1
ATOM 3549 O O . LYS B 1 159 ? -1.499 32.388 14.606 1.00 32.48 137 LYS B O 1
ATOM 3555 N N . LEU B 1 160 ? -1.656 32.967 16.765 1.00 30.38 138 LEU B N 1
ATOM 3556 C CA . LEU B 1 160 ? -1.059 31.762 17.322 1.00 29.17 138 LEU B CA 1
ATOM 3557 C C . LEU B 1 160 ? -2.067 30.618 17.451 1.00 29.73 138 LEU B C 1
ATOM 3558 O O . LEU B 1 160 ? -1.703 29.525 17.884 1.00 29.35 138 LEU B O 1
ATOM 3563 N N . HIS B 1 161 ? -3.318 30.884 17.070 1.00 30.96 139 HIS B N 1
ATOM 3564 C CA . HIS B 1 161 ? -4.421 29.944 17.141 1.00 31.74 139 HIS B CA 1
ATOM 3565 C C . HIS B 1 161 ? -4.737 29.513 18.567 1.00 30.40 139 HIS B C 1
ATOM 3566 O O . HIS B 1 161 ? -4.957 28.329 18.833 1.00 30.27 139 HIS B O 1
ATOM 3573 N N . LEU B 1 162 ? -4.802 30.496 19.476 1.00 29.34 140 LEU B N 1
ATOM 3574 C CA . LEU B 1 162 ? -5.220 30.255 20.870 1.00 28.58 140 LEU B CA 1
ATOM 3575 C C . LEU B 1 162 ? -6.764 30.399 20.934 1.00 30.16 140 LEU B C 1
ATOM 3576 O O . LEU B 1 162 ? -7.329 31.406 21.390 1.00 30.74 140 LEU B O 1
ATOM 3581 N N . LYS B 1 163 ? -7.433 29.340 20.469 1.00 31.28 141 LYS B N 1
ATOM 3582 C CA . LYS B 1 163 ? -8.865 29.355 20.222 1.00 33.05 141 LYS B CA 1
ATOM 3583 C C . LYS B 1 163 ? -9.708 29.427 21.491 1.00 33.13 141 LYS B C 1
ATOM 3584 O O . LYS B 1 163 ? -10.877 29.794 21.427 1.00 34.85 141 LYS B O 1
ATOM 3590 N N . ASP B 1 164 ? -9.119 29.081 22.626 1.00 31.48 142 ASP B N 1
ATOM 3591 C CA . ASP B 1 164 ? -9.800 29.087 23.907 1.00 31.94 142 ASP B CA 1
ATOM 3592 C C . ASP B 1 164 ? -9.457 30.323 24.706 1.00 30.92 142 ASP B C 1
ATOM 3593 O O . ASP B 1 164 ? -9.796 30.386 25.876 1.00 31.03 142 ASP B O 1
ATOM 3598 N N . THR B 1 165 ? -8.772 31.292 24.096 1.00 30.00 143 THR B N 1
ATOM 3599 C CA . THR B 1 165 ? -8.089 32.353 24.835 1.00 28.74 143 THR B CA 1
ATOM 3600 C C . THR B 1 165 ? -8.656 33.763 24.526 1.00 29.46 143 THR B C 1
ATOM 3601 O O . THR B 1 165 ? -8.878 34.154 23.379 1.00 29.93 143 THR B O 1
ATOM 3605 N N . HIS B 1 166 ? -8.889 34.527 25.586 1.00 29.36 144 HIS B N 1
ATOM 3606 C CA . HIS B 1 166 ? -9.296 35.930 25.460 1.00 29.88 144 HIS B CA 1
ATOM 3607 C C . HIS B 1 166 ? -8.786 36.738 26.659 1.00 28.71 144 HIS B C 1
ATOM 3608 O O . HIS B 1 166 ? -8.861 36.297 27.807 1.00 28.33 144 HIS B O 1
ATOM 3615 N N . PHE B 1 167 ? -8.275 37.920 26.377 1.00 28.16 145 PHE B N 1
ATOM 3616 C CA . PHE B 1 167 ? -7.744 38.778 27.427 1.00 27.48 145 PHE B CA 1
ATOM 3617 C C . PHE B 1 167 ? -8.610 40.032 27.559 1.00 29.18 145 PHE B C 1
ATOM 3618 O O . PHE B 1 167 ? -9.356 40.366 26.640 1.00 30.41 145 PHE B O 1
ATOM 3626 N N . GLU B 1 168 ? -8.605 40.621 28.755 1.00 29.65 146 GLU B N 1
ATOM 3627 C CA . GLU B 1 168 ? -9.242 41.941 29.030 1.00 31.20 146 GLU B CA 1
ATOM 3628 C C . GLU B 1 168 ? -8.309 42.998 29.582 1.00 30.19 146 GLU B C 1
ATOM 3629 O O . GLU B 1 168 ? -8.511 44.157 29.282 1.00 31.08 146 GLU B O 1
ATOM 3635 N N . THR B 1 169 ? -7.316 42.629 30.388 1.00 28.57 147 THR B N 1
ATOM 3636 C CA . THR B 1 169 ? -6.438 43.619 31.009 1.00 27.82 147 THR B CA 1
ATOM 3637 C C . THR B 1 169 ? -5.009 43.223 30.753 1.00 26.09 147 THR B C 1
ATOM 3638 O O . THR B 1 169 ? -4.759 42.071 30.489 1.00 25.44 147 THR B O 1
ATOM 3642 N N . VAL B 1 170 ? -4.082 44.187 30.866 1.00 25.47 148 VAL B N 1
ATOM 3643 C CA . VAL B 1 170 ? -2.645 43.979 30.531 1.00 24.05 148 VAL B CA 1
ATOM 3644 C C . VAL B 1 170 ? -1.832 43.153 31.549 1.00 23.16 148 VAL B C 1
ATOM 3645 O O . VAL B 1 170 ? -0.654 42.855 31.321 1.00 22.09 148 VAL B O 1
ATOM 3649 N N . HIS B 1 171 ? -2.426 42.881 32.703 1.00 23.83 149 HIS B N 1
ATOM 3650 C CA . HIS B 1 171 ? -1.764 42.164 33.799 1.00 23.59 149 HIS B CA 1
ATOM 3651 C C . HIS B 1 171 ? -2.569 40.995 34.391 1.00 24.15 149 HIS B C 1
ATOM 3652 O O . HIS B 1 171 ? -2.076 40.318 35.280 1.00 23.96 149 HIS B O 1
ATOM 3659 N N . GLY B 1 172 ? -3.814 40.802 33.957 1.00 25.29 150 GLY B N 1
ATOM 3660 C CA . GLY B 1 172 ? -4.664 39.718 34.460 1.00 26.40 150 GLY B CA 1
ATOM 3661 C C . GLY B 1 172 ? -5.481 40.032 35.688 1.00 27.97 150 GLY B C 1
ATOM 3662 O O . GLY B 1 172 ? -6.444 39.342 36.011 1.00 29.22 150 GLY B O 1
ATOM 3663 N N . LEU B 1 173 ? -5.105 41.076 36.383 1.00 28.54 151 LEU B N 1
ATOM 3664 C CA . LEU B 1 173 ? -5.970 41.668 37.425 1.00 30.57 151 LEU B CA 1
ATOM 3665 C C . LEU B 1 173 ? -7.286 42.262 36.889 1.00 31.91 151 LEU B C 1
ATOM 3666 O O . LEU B 1 173 ? -7.395 42.611 35.707 1.00 31.45 151 LEU B O 1
ATOM 3671 N N . ASP B 1 174 ? -8.279 42.345 37.778 1.00 33.96 152 ASP B N 1
ATOM 3672 C CA . ASP B 1 174 ? -9.623 42.891 37.477 1.00 36.01 152 ASP B CA 1
ATOM 3673 C C . ASP B 1 174 ? -10.087 42.553 36.068 1.00 35.58 152 ASP B C 1
ATOM 3674 O O . ASP B 1 174 ? -10.416 43.451 35.279 1.00 36.09 152 ASP B O 1
ATOM 3679 N N . ALA B 1 175 ? -10.064 41.247 35.771 1.00 34.79 153 ALA B N 1
ATOM 3680 C CA . ALA B 1 175 ? -10.398 40.705 34.454 1.00 34.24 153 ALA B CA 1
ATOM 3681 C C . ALA B 1 175 ? -11.162 39.379 34.541 1.00 34.75 153 ALA B C 1
ATOM 3682 O O . ALA B 1 175 ? -10.623 38.307 34.238 1.00 33.48 153 ALA B O 1
ATOM 3684 N N . PRO B 1 176 ? -12.441 39.444 34.956 1.00 36.61 154 PRO B N 1
ATOM 3685 C CA . PRO B 1 176 ? -13.242 38.210 35.070 1.00 37.72 154 PRO B CA 1
ATOM 3686 C C . PRO B 1 176 ? -13.637 37.577 33.717 1.00 37.47 154 PRO B C 1
ATOM 3687 O O . PRO B 1 176 ? -14.005 36.390 33.667 1.00 38.24 154 PRO B O 1
ATOM 3691 N N . GLY B 1 177 ? -13.566 38.357 32.649 1.00 36.64 155 GLY B N 1
ATOM 3692 C CA . GLY B 1 177 ? -13.791 37.872 31.320 1.00 36.46 155 GLY B CA 1
ATOM 3693 C C . GLY B 1 177 ? -12.638 37.073 30.752 1.00 34.11 155 GLY B C 1
ATOM 3694 O O . GLY B 1 177 ? -12.870 36.152 29.974 1.00 34.25 155 GLY B O 1
ATOM 3695 N N . GLN B 1 178 ? -11.405 37.374 31.136 1.00 32.07 156 GLN B N 1
ATOM 3696 C CA . GLN B 1 178 ? -10.267 36.648 30.568 1.00 30.23 156 GLN B CA 1
ATOM 3697 C C . GLN B 1 178 ? -10.337 35.093 30.753 1.00 30.19 156 GLN B C 1
ATOM 3698 O O . GLN B 1 178 ? -10.837 34.597 31.753 1.00 31.13 156 GLN B O 1
ATOM 3704 N N . HIS B 1 179 ? -9.799 34.362 29.793 1.00 29.17 157 HIS B N 1
ATOM 3705 C CA . HIS B 1 179 ? -9.729 32.898 29.883 1.00 29.27 157 HIS B CA 1
ATOM 3706 C C . HIS B 1 179 ? -8.640 32.334 28.959 1.00 27.90 157 HIS B C 1
ATOM 3707 O O . HIS B 1 179 ? -8.238 32.987 28.007 1.00 27.30 157 HIS B O 1
ATOM 3714 N N . SER B 1 180 ? -8.151 31.137 29.294 1.00 27.80 158 SER B N 1
ATOM 3715 C CA . SER B 1 180 ? -7.283 30.348 28.430 1.00 26.93 158 SER B CA 1
ATOM 3716 C C . SER B 1 180 ? -7.483 28.884 28.729 1.00 27.72 158 SER B C 1
ATOM 3717 O O . SER B 1 180 ? -8.458 28.513 29.410 1.00 29.15 158 SER B O 1
ATOM 3720 N N . SER B 1 181 ? -6.562 28.057 28.215 1.00 26.92 159 SER B N 1
ATOM 3721 C CA . SER B 1 181 ? -6.582 26.596 28.389 1.00 27.52 159 SER B CA 1
ATOM 3722 C C . SER B 1 181 ? -5.165 26.131 28.626 1.00 26.31 159 SER B C 1
ATOM 3723 O O . SER B 1 181 ? -4.214 26.824 28.236 1.00 25.72 159 SER B O 1
ATOM 3726 N N . ALA B 1 182 ? -5.009 24.965 29.242 1.00 26.68 160 ALA B N 1
ATOM 3727 C CA . ALA B 1 182 ? -3.690 24.335 29.415 1.00 25.87 160 ALA B CA 1
ATOM 3728 C C . ALA B 1 182 ? -2.973 24.244 28.093 1.00 25.12 160 ALA B C 1
ATOM 3729 O O . ALA B 1 182 ? -1.847 24.707 27.966 1.00 24.52 160 ALA B O 1
ATOM 3731 N N . TYR B 1 183 ? -3.649 23.689 27.092 1.00 25.77 161 TYR B N 1
ATOM 3732 C CA . TYR B 1 183 ? -3.121 23.609 25.721 1.00 25.33 161 TYR B CA 1
ATOM 3733 C C . TYR B 1 183 ? -2.688 24.947 25.137 1.00 24.30 161 TYR B C 1
ATOM 3734 O O . TYR B 1 183 ? -1.573 25.051 24.639 1.00 23.47 161 TYR B O 1
ATOM 3743 N N . ASP B 1 184 ? -3.579 25.936 25.140 1.00 24.73 162 ASP B N 1
ATOM 3744 C CA . ASP B 1 184 ? -3.236 27.280 24.628 1.00 23.99 162 ASP B CA 1
ATOM 3745 C C . ASP B 1 184 ? -1.987 27.848 25.285 1.00 22.54 162 ASP B C 1
ATOM 3746 O O . ASP B 1 184 ? -1.236 28.522 24.623 1.00 21.96 162 ASP B O 1
ATOM 3751 N N . LEU B 1 185 ? -1.760 27.557 26.561 1.00 22.34 163 LEU B N 1
ATOM 3752 C CA . LEU B 1 185 ? -0.641 28.165 27.324 1.00 21.43 163 LEU B CA 1
ATOM 3753 C C . LEU B 1 185 ? 0.645 27.426 27.045 1.00 20.68 163 LEU B C 1
ATOM 3754 O O . LEU B 1 185 ? 1.735 28.006 27.029 1.00 19.76 163 LEU B O 1
ATOM 3759 N N . ALA B 1 186 ? 0.513 26.122 26.824 1.00 21.11 164 ALA B N 1
ATOM 3760 C CA . ALA B 1 186 ? 1.593 25.324 26.201 1.00 20.77 164 ALA B CA 1
ATOM 3761 C C . ALA B 1 186 ? 2.038 25.907 24.864 1.00 20.30 164 ALA B C 1
ATOM 3762 O O . ALA B 1 186 ? 3.239 26.094 24.614 1.00 19.95 164 ALA B O 1
ATOM 3764 N N . VAL B 1 187 ? 1.077 26.202 24.004 1.00 20.62 165 VAL B N 1
ATOM 3765 C CA . VAL B 1 187 ? 1.389 26.766 22.661 1.00 20.67 165 VAL B CA 1
ATOM 3766 C C . VAL B 1 187 ? 2.024 28.162 22.783 1.00 19.97 165 VAL B C 1
ATOM 3767 O O . VAL B 1 187 ? 2.956 28.493 22.020 1.00 19.70 165 VAL B O 1
ATOM 3771 N N . LEU B 1 188 ? 1.524 28.962 23.749 1.00 19.55 166 LEU B N 1
ATOM 3772 C CA . LEU B 1 188 ? 1.987 30.319 23.911 1.00 18.93 166 LEU B CA 1
ATOM 3773 C C . LEU B 1 188 ? 3.366 30.224 24.496 1.00 18.36 166 LEU B C 1
ATOM 3774 O O . LEU B 1 188 ? 4.250 30.978 24.085 1.00 18.13 166 LEU B O 1
ATOM 3779 N N . SER B 1 189 ? 3.576 29.258 25.388 1.00 18.18 167 SER B N 1
ATOM 3780 C CA . SER B 1 189 ? 4.900 29.092 25.956 1.00 18.06 167 SER B CA 1
ATOM 3781 C C . SER B 1 189 ? 5.932 28.678 24.912 1.00 18.45 167 SER B C 1
ATOM 3782 O O . SER B 1 189 ? 7.052 29.191 24.918 1.00 18.79 167 SER B O 1
ATOM 3785 N N . ARG B 1 190 ? 5.577 27.767 24.008 1.00 18.94 168 ARG B N 1
ATOM 3786 C CA . ARG B 1 190 ? 6.493 27.373 22.935 1.00 19.27 168 ARG B CA 1
ATOM 3787 C C . ARG B 1 190 ? 6.850 28.569 22.071 1.00 19.16 168 ARG B C 1
ATOM 3788 O O . ARG B 1 190 ? 7.970 28.663 21.610 1.00 19.56 168 ARG B O 1
ATOM 3796 N N . ALA B 1 191 ? 5.895 29.462 21.825 1.00 18.96 169 ALA B N 1
ATOM 3797 C CA . ALA B 1 191 ? 6.129 30.661 20.984 1.00 19.12 169 ALA B CA 1
ATOM 3798 C C . ALA B 1 191 ? 7.083 31.646 21.661 1.00 18.85 169 ALA B C 1
ATOM 3799 O O . ALA B 1 191 ? 7.986 32.154 21.014 1.00 19.52 169 ALA B O 1
ATOM 3801 N N . ILE B 1 192 ? 6.884 31.866 22.965 1.00 18.26 170 ILE B N 1
ATOM 3802 C CA . ILE B 1 192 ? 7.799 32.602 23.862 1.00 18.03 170 ILE B CA 1
ATOM 3803 C C . ILE B 1 192 ? 9.232 32.042 23.872 1.00 18.49 170 ILE B C 1
ATOM 3804 O O . ILE B 1 192 ? 10.182 32.800 23.650 1.00 18.82 170 ILE B O 1
ATOM 3809 N N . ILE B 1 193 ? 9.400 30.731 24.119 1.00 18.64 171 ILE B N 1
ATOM 3810 C CA . ILE B 1 193 ? 10.730 30.096 24.004 1.00 19.47 171 ILE B CA 1
ATOM 3811 C C . ILE B 1 193 ? 11.347 30.299 22.593 1.00 20.30 171 ILE B C 1
ATOM 3812 O O . ILE B 1 193 ? 12.540 30.478 22.479 1.00 20.94 171 ILE B O 1
ATOM 3817 N N . HIS B 1 194 ? 10.519 30.338 21.560 1.00 20.57 172 HIS B N 1
ATOM 3818 C CA . HIS B 1 194 ? 10.988 30.483 20.163 1.00 21.94 172 HIS B CA 1
ATOM 3819 C C . HIS B 1 194 ? 11.154 31.944 19.643 1.00 22.85 172 HIS B C 1
ATOM 3820 O O . HIS B 1 194 ? 11.461 32.173 18.462 1.00 23.76 172 HIS B O 1
ATOM 3827 N N . GLY B 1 195 ? 10.967 32.930 20.509 1.00 22.76 173 GLY B N 1
ATOM 3828 C CA . GLY B 1 195 ? 11.021 34.309 20.063 1.00 23.78 173 GLY B CA 1
ATOM 3829 C C . GLY B 1 195 ? 12.428 34.789 20.288 1.00 24.97 173 GLY B C 1
ATOM 3830 O O . GLY B 1 195 ? 13.382 34.041 20.104 1.00 25.66 173 GLY B O 1
ATOM 3831 N N . GLU B 1 196 ? 12.562 36.024 20.740 1.00 25.67 174 GLU B N 1
ATOM 3832 C CA . GLU B 1 196 ? 13.902 36.612 20.927 1.00 27.20 174 GLU B CA 1
ATOM 3833 C C . GLU B 1 196 ? 14.750 35.838 21.951 1.00 26.92 174 GLU B C 1
ATOM 3834 O O . GLU B 1 196 ? 14.320 35.687 23.074 1.00 25.70 174 GLU B O 1
ATOM 3840 N N . PRO B 1 197 ? 15.953 35.355 21.568 1.00 28.16 175 PRO B N 1
ATOM 3841 C CA . PRO B 1 197 ? 16.697 34.479 22.518 1.00 28.47 175 PRO B CA 1
ATOM 3842 C C . PRO B 1 197 ? 16.960 35.051 23.927 1.00 28.54 175 PRO B C 1
ATOM 3843 O O . PRO B 1 197 ? 16.678 34.376 24.933 1.00 27.45 175 PRO B O 1
ATOM 3847 N N . GLU B 1 198 ? 17.420 36.324 23.988 1.00 29.59 176 GLU B N 1
ATOM 3848 C CA . GLU B 1 198 ? 17.700 36.991 25.274 1.00 29.56 176 GLU B CA 1
ATOM 3849 C C . GLU B 1 198 ? 16.437 37.499 25.978 1.00 27.85 176 GLU B C 1
ATOM 3850 O O . GLU B 1 198 ? 16.510 37.940 27.129 1.00 28.39 176 GLU B O 1
ATOM 3856 N N . PHE B 1 199 ? 15.275 37.444 25.340 1.00 26.39 177 PHE B N 1
ATOM 3857 C CA . PHE B 1 199 ? 14.061 37.727 26.085 1.00 24.80 177 PHE B CA 1
ATOM 3858 C C . PHE B 1 199 ? 13.782 36.521 26.957 1.00 23.66 177 PHE B C 1
ATOM 3859 O O . PHE B 1 199 ? 13.667 36.646 28.194 1.00 23.47 177 PHE B O 1
ATOM 3867 N N . TYR B 1 200 ? 13.685 35.354 26.325 1.00 23.02 178 TYR B N 1
ATOM 3868 C CA . TYR B 1 200 ? 13.301 34.127 27.044 1.00 22.30 178 TYR B CA 1
ATOM 3869 C C . TYR B 1 200 ? 14.232 33.894 28.226 1.00 23.06 178 TYR B C 1
ATOM 3870 O O . TYR B 1 200 ? 13.750 33.546 29.306 1.00 22.75 178 TYR B O 1
ATOM 3879 N N . HIS B 1 201 ? 15.541 34.130 28.037 1.00 24.14 179 HIS B N 1
ATOM 3880 C CA . HIS B 1 201 ? 16.526 33.989 29.138 1.00 25.18 179 HIS B CA 1
ATOM 3881 C C . HIS B 1 201 ? 16.152 34.711 30.460 1.00 24.90 179 HIS B C 1
ATOM 3882 O O . HIS B 1 201 ? 16.491 34.227 31.532 1.00 25.48 179 HIS B O 1
ATOM 3889 N N . MET B 1 202 ? 15.433 35.828 30.384 1.00 24.14 180 MET B N 1
ATOM 3890 C CA . MET B 1 202 ? 14.995 36.560 31.587 1.00 23.98 180 MET B CA 1
ATOM 3891 C C . MET B 1 202 ? 14.087 35.720 32.482 1.00 23.38 180 MET B C 1
ATOM 3892 O O . MET B 1 202 ? 13.901 36.067 33.662 1.00 23.60 180 MET B O 1
ATOM 3897 N N . TYR B 1 203 ? 13.492 34.644 31.946 1.00 22.58 181 TYR B N 1
ATOM 3898 C CA . TYR B 1 203 ? 12.694 33.749 32.781 1.00 22.39 181 TYR B CA 1
ATOM 3899 C C . TYR B 1 203 ? 13.551 32.988 33.743 1.00 23.82 181 TYR B C 1
ATOM 3900 O O . TYR B 1 203 ? 13.060 32.557 34.763 1.00 24.19 181 TYR B O 1
ATOM 3909 N N . SER B 1 204 ? 14.821 32.814 33.432 1.00 25.21 182 SER B N 1
ATOM 3910 C CA . SER B 1 204 ? 15.734 32.100 34.317 1.00 27.26 182 SER B CA 1
ATOM 3911 C C . SER B 1 204 ? 16.458 32.982 35.339 1.00 29.08 182 SER B C 1
ATOM 3912 O O . SER B 1 204 ? 17.205 32.453 36.154 1.00 30.38 182 SER B O 1
ATOM 3915 N N . GLU B 1 205 ? 16.306 34.319 35.284 1.00 29.35 183 GLU B N 1
ATOM 3916 C CA . GLU B 1 205 ? 17.054 35.185 36.236 1.00 31.40 183 GLU B CA 1
ATOM 3917 C C . GLU B 1 205 ? 16.434 35.060 37.617 1.00 31.97 183 GLU B C 1
ATOM 3918 O O . GLU B 1 205 ? 15.237 35.096 37.767 1.00 30.56 183 GLU B O 1
ATOM 3924 N N . LYS B 1 206 ? 17.256 34.863 38.616 1.00 34.65 184 LYS B N 1
ATOM 3925 C CA . LYS B 1 206 ? 16.749 34.516 39.929 1.00 36.66 184 LYS B CA 1
ATOM 3926 C C . LYS B 1 206 ? 16.284 35.718 40.752 1.00 36.86 184 LYS B C 1
ATOM 3927 O O . LYS B 1 206 ? 15.433 35.540 41.622 1.00 37.59 184 LYS B O 1
ATOM 3933 N N . SER B 1 207 ? 16.791 36.927 40.459 1.00 36.54 185 SER B N 1
ATOM 3934 C CA . SER B 1 207 ? 16.478 38.133 41.238 1.00 36.88 185 SER B CA 1
ATOM 3935 C C . SER B 1 207 ? 16.514 39.432 40.434 1.00 35.80 185 SER B C 1
ATOM 3936 O O . SER B 1 207 ? 17.212 39.541 39.408 1.00 35.41 185 SER B O 1
ATOM 3939 N N . LEU B 1 208 ? 15.755 40.407 40.918 1.00 35.11 186 LEU B N 1
ATOM 3940 C CA . LEU B 1 208 ? 15.839 41.754 40.398 1.00 34.79 186 LEU B CA 1
ATOM 3941 C C . LEU B 1 208 ? 15.887 42.754 41.569 1.00 36.64 186 LEU B C 1
ATOM 3942 O O . LEU B 1 208 ? 15.075 42.687 42.500 1.00 37.02 186 LEU B O 1
ATOM 3947 N N . THR B 1 209 ? 16.888 43.628 41.535 1.00 38.10 187 THR B N 1
ATOM 3948 C CA . THR B 1 209 ? 16.915 44.807 42.373 1.00 39.56 187 THR B CA 1
ATOM 3949 C C . THR B 1 209 ? 16.389 45.947 41.529 1.00 38.68 187 THR B C 1
ATOM 3950 O O . THR B 1 209 ? 16.871 46.154 40.419 1.00 37.43 187 THR B O 1
ATOM 3954 N N . TRP B 1 210 ? 15.377 46.657 42.055 1.00 39.35 188 TRP B N 1
ATOM 3955 C CA . TRP B 1 210 ? 14.891 47.916 41.475 1.00 39.13 188 TRP B CA 1
ATOM 3956 C C . TRP B 1 210 ? 14.509 48.969 42.526 1.00 40.59 188 TRP B C 1
ATOM 3957 O O . TRP B 1 210 ? 13.830 48.631 43.497 1.00 41.38 188 TRP B O 1
ATOM 3968 N N . ASN B 1 211 ? 14.926 50.237 42.308 1.00 41.27 189 ASN B N 1
ATOM 3969 C CA . ASN B 1 211 ? 14.853 51.338 43.299 1.00 42.11 189 ASN B CA 1
ATOM 3970 C C . ASN B 1 211 ? 15.034 50.830 44.717 1.00 43.17 189 ASN B C 1
ATOM 3971 O O . ASN B 1 211 ? 14.134 50.969 45.557 1.00 43.47 189 ASN B O 1
ATOM 3976 N N . GLY B 1 212 ? 16.175 50.197 44.965 1.00 43.96 190 GLY B N 1
ATOM 3977 C CA . GLY B 1 212 ? 16.545 49.741 46.313 1.00 45.51 190 GLY B CA 1
ATOM 3978 C C . GLY B 1 212 ? 15.846 48.501 46.861 1.00 44.70 190 GLY B C 1
ATOM 3979 O O . GLY B 1 212 ? 16.183 48.063 47.943 1.00 46.53 190 GLY B O 1
ATOM 3980 N N . ILE B 1 213 ? 14.879 47.939 46.139 1.00 42.15 191 ILE B N 1
ATOM 3981 C CA . ILE B 1 213 ? 14.164 46.735 46.579 1.00 41.66 191 ILE B CA 1
ATOM 3982 C C . ILE B 1 213 ? 14.561 45.544 45.714 1.00 40.27 191 ILE B C 1
ATOM 3983 O O . ILE B 1 213 ? 14.442 45.591 44.490 1.00 38.27 191 ILE B O 1
ATOM 3988 N N . THR B 1 214 ? 15.007 44.480 46.367 1.00 41.50 192 THR B N 1
ATOM 3989 C CA . THR B 1 214 ? 15.308 43.222 45.698 1.00 40.84 192 THR B CA 1
ATOM 3990 C C . THR B 1 214 ? 14.193 42.221 45.954 1.00 40.21 192 THR B C 1
ATOM 3991 O O . THR B 1 214 ? 13.712 42.075 47.079 1.00 41.45 192 THR B O 1
ATOM 3995 N N . GLN B 1 215 ? 13.829 41.486 44.911 1.00 38.77 193 GLN B N 1
ATOM 3996 C CA . GLN B 1 215 ? 12.780 40.466 44.978 1.00 38.20 193 GLN B CA 1
ATOM 3997 C C . GLN B 1 215 ? 13.192 39.176 44.260 1.00 38.06 193 GLN B C 1
ATOM 3998 O O . GLN B 1 215 ? 13.993 39.198 43.320 1.00 37.73 193 GLN B O 1
ATOM 4004 N N . GLN B 1 216 ? 12.603 38.059 44.673 1.00 38.74 194 GLN B N 1
ATOM 4005 C CA . GLN B 1 216 ? 12.939 36.742 44.087 1.00 38.54 194 GLN B CA 1
ATOM 4006 C C . GLN B 1 216 ? 11.981 36.329 42.991 1.00 36.29 194 GLN B C 1
ATOM 4007 O O . GLN B 1 216 ? 10.774 36.472 43.132 1.00 35.31 194 GLN B O 1
ATOM 4013 N N . ASN B 1 217 ? 12.521 35.741 41.925 1.00 35.92 195 ASN B N 1
ATOM 4014 C CA . ASN B 1 217 ? 11.695 35.022 40.953 1.00 34.46 195 ASN B CA 1
ATOM 4015 C C . ASN B 1 217 ? 10.816 34.038 41.733 1.00 35.38 195 ASN B C 1
ATOM 4016 O O . ASN B 1 217 ? 11.307 33.311 42.587 1.00 36.84 195 ASN B O 1
ATOM 4021 N N . ARG B 1 218 ? 9.518 34.050 41.431 1.00 34.85 196 ARG B N 1
ATOM 4022 C CA . ARG B 1 218 ? 8.521 33.251 42.139 1.00 35.94 196 ARG B CA 1
ATOM 4023 C C . ARG B 1 218 ? 8.479 31.765 41.671 1.00 35.29 196 ARG B C 1
ATOM 4024 O O . ARG B 1 218 ? 7.773 30.954 42.265 1.00 35.76 196 ARG B O 1
ATOM 4032 N N . ASN B 1 219 ? 9.215 31.423 40.611 1.00 33.89 197 ASN B N 1
ATOM 4033 C CA . ASN B 1 219 ? 9.246 30.054 40.085 1.00 33.47 197 ASN B CA 1
ATOM 4034 C C . ASN B 1 219 ? 10.256 29.222 40.839 1.00 35.05 197 ASN B C 1
ATOM 4035 O O . ASN B 1 219 ? 11.455 29.201 40.508 1.00 35.26 197 ASN B O 1
ATOM 4040 N N . GLY B 1 220 ? 9.763 28.507 41.838 1.00 36.71 198 GLY B N 1
ATOM 4041 C CA . GLY B 1 220 ? 10.595 27.594 42.645 1.00 38.90 198 GLY B CA 1
ATOM 4042 C C . GLY B 1 220 ? 11.398 26.535 41.896 1.00 38.69 198 GLY B C 1
ATOM 4043 O O . GLY B 1 220 ? 12.508 26.204 42.297 1.00 40.57 198 GLY B O 1
ATOM 4044 N N . LEU B 1 221 ? 10.872 26.030 40.793 1.00 37.13 199 LEU B N 1
ATOM 4045 C CA . LEU B 1 221 ? 11.571 24.970 40.041 1.00 37.33 199 LEU B CA 1
ATOM 4046 C C . LEU B 1 221 ? 12.940 25.359 39.464 1.00 37.07 199 LEU B C 1
ATOM 4047 O O . LEU B 1 221 ? 13.754 24.482 39.190 1.00 38.54 199 LEU B O 1
ATOM 4052 N N . LEU B 1 222 ? 13.194 26.657 39.286 1.00 36.03 200 LEU B N 1
ATOM 4053 C CA . LEU B 1 222 ? 14.514 27.178 38.862 1.00 36.00 200 LEU B CA 1
ATOM 4054 C C . LEU B 1 222 ? 15.704 26.687 39.691 1.00 38.60 200 LEU B C 1
ATOM 4055 O O . LEU B 1 222 ? 16.806 26.545 39.144 1.00 38.52 200 LEU B O 1
ATOM 4060 N N . TRP B 1 223 ? 15.480 26.461 40.993 1.00 40.84 201 TRP B N 1
ATOM 4061 C CA . TRP B 1 223 ? 16.530 26.028 41.914 1.00 44.49 201 TRP B CA 1
ATOM 4062 C C . TRP B 1 223 ? 16.517 24.505 42.145 1.00 46.64 201 TRP B C 1
ATOM 4063 O O . TRP B 1 223 ? 17.113 24.019 43.107 1.00 49.28 201 TRP B O 1
ATOM 4065 N N . ASP B 1 224 ? 15.861 23.753 41.261 1.00 46.21 202 ASP B N 1
ATOM 4066 C CA . ASP B 1 224 ? 15.824 22.290 41.359 1.00 48.29 202 ASP B CA 1
ATOM 4067 C C . ASP B 1 224 ? 17.199 21.746 41.028 1.00 49.77 202 ASP B C 1
ATOM 4068 O O . ASP B 1 224 ? 17.770 22.105 40.001 1.00 48.46 202 ASP B O 1
ATOM 4073 N N . LYS B 1 225 ? 17.705 20.873 41.898 1.00 52.62 203 LYS B N 1
ATOM 4074 C CA . LYS B 1 225 ? 19.052 20.324 41.780 1.00 54.96 203 LYS B CA 1
ATOM 4075 C C . LYS B 1 225 ? 19.049 18.925 41.162 1.00 55.66 203 LYS B C 1
ATOM 4076 O O . LYS B 1 225 ? 19.914 18.092 41.483 1.00 58.54 203 LYS B O 1
ATOM 4079 N N . THR B 1 226 ? 18.057 18.646 40.316 1.00 53.29 204 THR B N 1
ATOM 4080 C CA . THR B 1 226 ? 17.999 17.388 39.572 1.00 53.33 204 THR B CA 1
ATOM 4081 C C . THR B 1 226 ? 17.635 17.536 38.080 1.00 50.82 204 THR B C 1
ATOM 4082 O O . THR B 1 226 ? 17.518 16.526 37.392 1.00 51.50 204 THR B O 1
ATOM 4086 N N . MET B 1 227 ? 17.425 18.769 37.603 1.00 48.66 205 MET B N 1
ATOM 4087 C CA . MET B 1 227 ? 17.069 19.080 36.199 1.00 46.19 205 MET B CA 1
ATOM 4088 C C . MET B 1 227 ? 17.631 20.475 35.800 1.00 44.02 205 MET B C 1
ATOM 4089 O O . MET B 1 227 ? 18.186 21.188 36.642 1.00 45.23 205 MET B O 1
ATOM 4094 N N . ASN B 1 228 ? 17.483 20.817 34.522 1.00 40.57 206 ASN B N 1
ATOM 4095 C CA . ASN B 1 228 ? 17.870 22.091 33.953 1.00 38.60 206 ASN B CA 1
ATOM 4096 C C . ASN B 1 228 ? 16.569 22.773 33.553 1.00 35.67 206 ASN B C 1
ATOM 4097 O O . ASN B 1 228 ? 16.274 22.893 32.359 1.00 34.20 206 ASN B O 1
ATOM 4102 N N . VAL B 1 229 ? 15.803 23.208 34.564 1.00 34.37 207 VAL B N 1
ATOM 4103 C CA . VAL B 1 229 ? 14.560 23.956 34.378 1.00 32.07 207 VAL B CA 1
ATOM 4104 C C . VAL B 1 229 ? 14.879 25.451 34.303 1.00 31.41 207 VAL B C 1
ATOM 4105 O O . VAL B 1 229 ? 15.474 26.023 35.227 1.00 32.53 207 VAL B O 1
ATOM 4109 N N . ASP B 1 230 ? 14.462 26.094 33.212 1.00 29.83 208 ASP B N 1
ATOM 4110 C CA . ASP B 1 230 ? 14.658 27.538 33.029 1.00 29.15 208 ASP B CA 1
ATOM 4111 C C . ASP B 1 230 ? 13.256 28.172 32.825 1.00 27.85 208 ASP B C 1
ATOM 4112 O O . ASP B 1 230 ? 13.125 29.210 32.202 1.00 26.58 208 ASP B O 1
ATOM 4117 N N . GLY B 1 231 ? 12.308 27.595 33.588 1.00 28.44 209 GLY B N 1
ATOM 4118 C CA . GLY B 1 231 ? 10.868 27.458 33.348 1.00 27.72 209 GLY B CA 1
ATOM 4119 C C . GLY B 1 231 ? 10.179 28.732 33.133 1.00 27.47 209 GLY B C 1
ATOM 4120 O O . GLY B 1 231 ? 10.850 29.726 32.843 1.00 29.08 209 GLY B O 1
ATOM 4121 N N . LEU B 1 232 ? 8.852 28.764 33.269 1.00 27.01 210 LEU B N 1
ATOM 4122 C CA . LEU B 1 232 ? 8.130 30.024 33.000 1.00 26.20 210 LEU B CA 1
ATOM 4123 C C . LEU B 1 232 ? 7.521 30.733 34.259 1.00 26.71 210 LEU B C 1
ATOM 4124 O O . LEU B 1 232 ? 7.995 31.769 34.652 1.00 26.54 210 LEU B O 1
ATOM 4129 N N . LYS B 1 233 ? 6.463 30.192 34.836 1.00 26.74 211 LYS B N 1
ATOM 4130 C CA . LYS B 1 233 ? 5.670 30.928 35.772 1.00 27.24 211 LYS B CA 1
ATOM 4131 C C . LYS B 1 233 ? 4.703 30.021 36.549 1.00 28.03 211 LYS B C 1
ATOM 4132 O O . LYS B 1 233 ? 4.125 29.060 36.001 1.00 27.15 211 LYS B O 1
ATOM 4138 N N . THR B 1 234 ? 4.513 30.388 37.815 1.00 28.76 212 THR B N 1
ATOM 4139 C CA . THR B 1 234 ? 3.563 29.751 38.709 1.00 29.94 212 THR B CA 1
ATOM 4140 C C . THR B 1 234 ? 2.420 30.730 39.037 1.00 30.17 212 THR B C 1
ATOM 4141 O O . THR B 1 234 ? 2.541 31.933 38.874 1.00 29.27 212 THR B O 1
ATOM 4145 N N . GLY B 1 235 ? 1.272 30.215 39.439 1.00 31.32 213 GLY B N 1
ATOM 4146 C CA . GLY B 1 235 ? 0.155 31.097 39.756 1.00 31.67 213 GLY B CA 1
ATOM 4147 C C . GLY B 1 235 ? -1.017 30.452 40.462 1.00 33.45 213 GLY B C 1
ATOM 4148 O O . GLY B 1 235 ? -1.032 29.222 40.709 1.00 33.84 213 GLY B O 1
ATOM 4149 N N . HIS B 1 236 ? -1.988 31.309 40.802 1.00 34.19 214 HIS B N 1
ATOM 4150 C CA . HIS B 1 236 ? -3.190 30.898 41.474 1.00 36.38 214 HIS B CA 1
ATOM 4151 C C . HIS B 1 236 ? -4.422 31.678 41.009 1.00 36.81 214 HIS B C 1
ATOM 4152 O O . HIS B 1 236 ? -4.371 32.868 40.722 1.00 36.44 214 HIS B O 1
ATOM 4159 N N . THR B 1 237 ? -5.528 30.949 40.918 1.00 38.47 215 THR B N 1
ATOM 4160 C CA . THR B 1 237 ? -6.779 31.413 40.368 1.00 39.07 215 THR B CA 1
ATOM 4161 C C . THR B 1 237 ? -7.767 31.209 41.494 1.00 41.64 215 THR B C 1
ATOM 4162 O O . THR B 1 237 ? -8.154 30.053 41.772 1.00 42.92 215 THR B O 1
ATOM 4166 N N . SER B 1 238 ? -8.157 32.304 42.147 1.00 42.19 216 SER B N 1
ATOM 4167 C CA . SER B 1 238 ? -9.232 32.288 43.134 1.00 44.93 216 SER B CA 1
ATOM 4168 C C . SER B 1 238 ? -10.283 31.187 42.869 1.00 46.41 216 SER B C 1
ATOM 4169 O O . SER B 1 238 ? -11.004 31.239 41.857 1.00 45.82 216 SER B O 1
ATOM 4172 N N . GLY B 1 239 ? -10.359 30.223 43.795 1.00 47.87 217 GLY B N 1
ATOM 4173 C CA . GLY B 1 239 ? -11.371 29.173 43.769 1.00 49.57 217 GLY B CA 1
ATOM 4174 C C . GLY B 1 239 ? -11.312 28.184 42.613 1.00 48.05 217 GLY B C 1
ATOM 4175 O O . GLY B 1 239 ? -12.298 27.497 42.337 1.00 49.81 217 GLY B O 1
ATOM 4176 N N . ALA B 1 240 ? -10.158 28.102 41.957 1.00 45.04 218 ALA B N 1
ATOM 4177 C CA . ALA B 1 240 ? -9.911 27.159 40.880 1.00 43.30 218 ALA B CA 1
ATOM 4178 C C . ALA B 1 240 ? -8.480 26.582 40.924 1.00 41.30 218 ALA B C 1
ATOM 4179 O O . ALA B 1 240 ? -7.966 26.140 39.897 1.00 39.48 218 ALA B O 1
ATOM 4181 N N . GLY B 1 241 ? -7.848 26.588 42.099 1.00 41.52 219 GLY B N 1
ATOM 4182 C CA . GLY B 1 241 ? -6.557 25.953 42.288 1.00 40.52 219 GLY B CA 1
ATOM 4183 C C . GLY B 1 241 ? -5.316 26.657 41.788 1.00 38.03 219 GLY B C 1
ATOM 4184 O O . GLY B 1 241 ? -5.322 27.881 41.480 1.00 37.07 219 GLY B O 1
ATOM 4185 N N . PHE B 1 242 ? -4.254 25.849 41.700 1.00 37.11 220 PHE B N 1
ATOM 4186 C CA . PHE B 1 242 ? -2.894 26.306 41.540 1.00 35.29 220 PHE B CA 1
ATOM 4187 C C . PHE B 1 242 ? -2.363 25.855 40.164 1.00 33.46 220 PHE B C 1
ATOM 4188 O O . PHE B 1 242 ? -2.632 24.733 39.708 1.00 33.93 220 PHE B O 1
ATOM 4196 N N . ASN B 1 243 ? -1.601 26.736 39.512 1.00 31.47 221 ASN B N 1
ATOM 4197 C CA . ASN B 1 243 ? -1.203 26.587 38.132 1.00 29.61 221 ASN B CA 1
ATOM 4198 C C . ASN B 1 243 ? 0.307 26.759 37.964 1.00 28.59 221 ASN B C 1
ATOM 4199 O O . ASN B 1 243 ? 0.965 27.275 38.849 1.00 28.66 221 ASN B O 1
ATOM 4204 N N . LEU B 1 244 ? 0.847 26.277 36.837 1.00 27.62 222 LEU B N 1
ATOM 4205 C CA . LEU B 1 244 ? 2.278 26.273 36.588 1.00 27.20 222 LEU B CA 1
ATOM 4206 C C . LEU B 1 244 ? 2.615 26.111 35.104 1.00 26.29 222 LEU B C 1
ATOM 4207 O O . LEU B 1 244 ? 1.876 25.456 34.348 1.00 26.85 222 LEU B O 1
ATOM 4212 N N . ILE B 1 245 ? 3.745 26.687 34.694 1.00 25.57 223 ILE B N 1
ATOM 4213 C CA . ILE B 1 245 ? 4.339 26.492 33.376 1.00 24.40 223 ILE B CA 1
ATOM 4214 C C . ILE B 1 245 ? 5.850 26.364 33.591 1.00 24.41 223 ILE B C 1
ATOM 4215 O O . ILE B 1 245 ? 6.519 27.351 33.871 1.00 23.97 223 ILE B O 1
ATOM 4220 N N . ALA B 1 246 ? 6.354 25.118 33.512 1.00 24.85 224 ALA B N 1
ATOM 4221 C CA . ALA B 1 246 ? 7.766 24.814 33.524 1.00 25.18 224 ALA B CA 1
ATOM 4222 C C . ALA B 1 246 ? 8.275 24.326 32.135 1.00 24.91 224 ALA B C 1
ATOM 4223 O O . ALA B 1 246 ? 7.526 23.862 31.276 1.00 24.46 224 ALA B O 1
ATOM 4225 N N . SER B 1 247 ? 9.575 24.457 31.927 1.00 25.38 225 SER B N 1
ATOM 4226 C CA . SER B 1 247 ? 10.214 23.974 30.708 1.00 25.38 225 SER B CA 1
ATOM 4227 C C . SER B 1 247 ? 11.641 23.560 31.094 1.00 26.65 225 SER B C 1
ATOM 4228 O O . SER B 1 247 ? 12.299 24.269 31.854 1.00 27.59 225 SER B O 1
ATOM 4231 N N . ALA B 1 248 ? 12.060 22.401 30.616 1.00 27.14 226 ALA B N 1
ATOM 4232 C CA . ALA B 1 248 ? 13.324 21.759 31.021 1.00 28.73 226 ALA B CA 1
ATOM 4233 C C . ALA B 1 248 ? 14.095 21.307 29.784 1.00 28.95 226 ALA B C 1
ATOM 4234 O O . ALA B 1 248 ? 13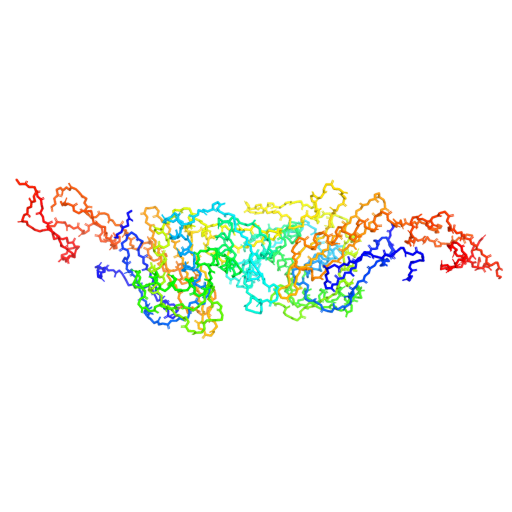.490 20.935 28.782 1.00 27.94 226 ALA B O 1
ATOM 4236 N N . VAL B 1 249 ? 15.418 21.449 29.848 1.00 30.36 227 VAL B N 1
ATOM 4237 C CA . VAL B 1 249 ? 16.324 21.019 28.810 1.00 31.44 227 VAL B CA 1
ATOM 4238 C C . VAL B 1 249 ? 17.021 19.769 29.328 1.00 33.45 227 VAL B C 1
ATOM 4239 O O . VAL B 1 249 ? 17.123 19.544 30.530 1.00 34.42 227 VAL B O 1
ATOM 4243 N N . ASP B 1 250 ? 17.435 18.918 28.409 1.00 34.36 228 ASP B N 1
ATOM 4244 C CA . ASP B 1 250 ? 18.352 17.814 28.709 1.00 36.49 228 ASP B CA 1
ATOM 4245 C C . ASP B 1 250 ? 19.034 17.528 27.389 1.00 37.42 228 ASP B C 1
ATOM 4246 O O . ASP B 1 250 ? 18.401 17.082 26.427 1.00 36.67 228 ASP B O 1
ATOM 4251 N N . GLY B 1 251 ? 20.305 17.894 27.319 1.00 39.36 229 GLY B N 1
ATOM 4252 C CA . GLY B 1 251 ? 21.053 17.838 26.075 1.00 40.66 229 GLY B CA 1
ATOM 4253 C C . GLY B 1 251 ? 20.446 18.784 25.062 1.00 39.38 229 GLY B C 1
ATOM 4254 O O . GLY B 1 251 ? 20.371 19.995 25.297 1.00 38.67 229 GLY B O 1
ATOM 4255 N N . GLN B 1 252 ? 19.952 18.206 23.968 1.00 39.32 230 GLN B N 1
ATOM 4256 C CA . GLN B 1 252 ? 19.488 18.948 22.802 1.00 38.57 230 GLN B CA 1
ATOM 4257 C C . GLN B 1 252 ? 18.001 18.654 22.627 1.00 36.40 230 GLN B C 1
ATOM 4258 O O . GLN B 1 252 ? 17.537 18.245 21.550 1.00 36.76 230 GLN B O 1
ATOM 4264 N N . ARG B 1 253 ? 17.263 18.847 23.718 1.00 34.34 231 ARG B N 1
ATOM 4265 C CA . ARG B 1 253 ? 15.829 18.651 23.713 1.00 31.93 231 ARG B CA 1
ATOM 4266 C C . ARG B 1 253 ? 15.186 19.354 24.893 1.00 29.82 231 ARG B C 1
ATOM 4267 O O . ARG B 1 253 ? 15.730 19.403 25.996 1.00 30.00 231 ARG B O 1
ATOM 4275 N N . ARG B 1 254 ? 13.970 19.838 24.651 1.00 27.64 232 ARG B N 1
ATOM 4276 C CA . ARG B 1 254 ? 13.253 20.647 25.596 1.00 25.99 232 ARG B CA 1
ATOM 4277 C C . ARG B 1 254 ? 11.811 20.179 25.661 1.00 24.95 232 ARG B C 1
ATOM 4278 O O . ARG B 1 254 ? 11.191 19.998 24.624 1.00 24.11 232 ARG B O 1
ATOM 4286 N N . LEU B 1 255 ? 11.282 20.143 26.892 1.00 24.87 233 LEU B N 1
ATOM 4287 C CA . LEU B 1 255 ? 9.890 19.848 27.191 1.00 24.53 233 LEU B CA 1
ATOM 4288 C C . LEU B 1 255 ? 9.208 21.017 27.887 1.00 24.12 233 LEU B C 1
ATOM 4289 O O . LEU B 1 255 ? 9.828 21.842 28.515 1.00 24.32 233 LEU B O 1
ATOM 4294 N N . ILE B 1 256 ? 7.902 21.078 27.763 1.00 23.90 234 ILE B N 1
ATOM 4295 C CA . ILE B 1 256 ? 7.120 22.117 28.323 1.00 23.26 234 ILE B CA 1
ATOM 4296 C C . ILE B 1 256 ? 5.985 21.397 29.069 1.00 23.73 234 ILE B C 1
ATOM 4297 O O . ILE B 1 256 ? 5.158 20.786 28.446 1.00 24.00 234 ILE B O 1
ATOM 4302 N N . ALA B 1 257 ? 5.953 21.499 30.398 1.00 24.20 235 ALA B N 1
ATOM 4303 C CA . ALA B 1 257 ? 4.844 21.032 31.223 1.00 24.63 235 ALA B CA 1
ATOM 4304 C C . ALA B 1 257 ? 3.928 22.191 31.714 1.00 24.28 235 ALA B C 1
ATOM 4305 O O . ALA B 1 257 ? 4.380 23.096 32.411 1.00 24.00 235 ALA B O 1
ATOM 4307 N N . VAL B 1 258 ? 2.655 22.147 31.348 1.00 24.27 236 VAL B N 1
ATOM 4308 C CA . VAL B 1 258 ? 1.627 23.002 31.905 1.00 24.41 236 VAL B CA 1
ATOM 4309 C C . VAL B 1 258 ? 0.800 22.165 32.864 1.00 25.89 236 VAL B C 1
ATOM 4310 O O . VAL B 1 258 ? 0.346 21.101 32.508 1.00 26.59 236 VAL B O 1
ATOM 4314 N N . VAL B 1 259 ? 0.608 22.671 34.077 1.00 26.94 237 VAL B N 1
ATOM 4315 C CA . VAL B 1 259 ? -0.308 22.081 35.059 1.00 28.58 237 VAL B CA 1
ATOM 4316 C C . VAL B 1 259 ? -1.297 23.168 35.491 1.00 29.12 237 VAL B C 1
ATOM 4317 O O . VAL B 1 259 ? -0.905 24.325 35.676 1.00 28.69 237 VAL B O 1
ATOM 4321 N N . MET B 1 260 ? -2.570 22.818 35.631 1.00 30.56 238 MET B N 1
ATOM 4322 C CA . MET B 1 260 ? -3.609 23.767 36.025 1.00 31.36 238 MET B CA 1
ATOM 4323 C C . MET B 1 260 ? -4.622 23.156 36.954 1.00 33.47 238 MET B C 1
ATOM 4324 O O . MET B 1 260 ? -5.172 22.087 36.671 1.00 34.61 238 MET B O 1
ATOM 4329 N N . GLY B 1 261 ? -4.902 23.852 38.054 1.00 34.50 239 GLY B N 1
ATOM 4330 C CA . GLY B 1 261 ? -5.892 23.406 39.026 1.00 37.03 239 GLY B CA 1
ATOM 4331 C C . GLY B 1 261 ? -5.407 22.335 39.998 1.00 38.66 239 GLY B C 1
ATOM 4332 O O . GLY B 1 261 ? -6.217 21.550 40.463 1.00 40.56 239 GLY B O 1
ATOM 4333 N N . ALA B 1 262 ? -4.111 22.303 40.305 1.00 38.25 240 ALA B N 1
ATOM 4334 C CA . ALA B 1 262 ? -3.587 21.408 41.328 1.00 40.38 240 ALA B CA 1
ATOM 4335 C C . ALA B 1 262 ? -4.076 21.877 42.714 1.00 43.25 240 ALA B C 1
ATOM 4336 O O . ALA B 1 262 ? -4.335 23.071 42.901 1.00 42.43 240 ALA B O 1
ATOM 4338 N N . ASP B 1 263 ? -4.225 20.923 43.653 1.00 46.76 241 ASP B N 1
ATOM 4339 C CA . ASP B 1 263 ? -4.740 21.157 45.051 1.00 50.27 241 ASP B CA 1
ATOM 4340 C C . ASP B 1 263 ? -4.075 22.294 45.825 1.00 50.64 241 ASP B C 1
ATOM 4341 O O . ASP B 1 263 ? -4.698 22.982 46.647 1.00 52.14 241 ASP B O 1
ATOM 4346 N N . SER B 1 264 ? -2.772 22.400 45.599 1.00 49.88 242 SER B N 1
ATOM 4347 C CA . SER B 1 264 ? -1.871 23.083 46.490 1.00 50.66 242 SER B CA 1
ATOM 4348 C C . SER B 1 264 ? -0.639 23.419 45.703 1.00 48.89 242 SER B C 1
ATOM 4349 O O . SER B 1 264 ? -0.347 22.774 44.673 1.00 48.68 242 SER B O 1
ATOM 4352 N N . ALA B 1 265 ? 0.097 24.395 46.201 1.00 49.07 243 ALA B N 1
ATOM 4353 C CA . ALA B 1 265 ? 1.325 24.850 45.559 1.00 47.23 243 ALA B CA 1
ATOM 4354 C C . ALA B 1 265 ? 2.364 23.732 45.492 1.00 47.33 243 ALA B C 1
ATOM 4355 O O . ALA B 1 265 ? 3.142 23.668 44.536 1.00 46.10 243 ALA B O 1
ATOM 4357 N N . LYS B 1 266 ? 2.385 22.872 46.508 1.00 49.59 244 LYS B N 1
ATOM 4358 C CA . LYS B 1 266 ? 3.323 21.741 46.526 1.00 50.40 244 LYS B CA 1
ATOM 4359 C C . LYS B 1 266 ? 2.947 20.690 45.471 1.00 49.26 244 LYS B C 1
ATOM 4360 O O . LYS B 1 266 ? 3.826 20.058 44.901 1.00 48.47 244 LYS B O 1
ATOM 4366 N N . GLY B 1 267 ? 1.639 20.499 45.273 1.00 49.24 245 GLY B N 1
ATOM 4367 C CA . GLY B 1 267 ? 1.104 19.601 44.261 1.00 48.48 245 GLY B CA 1
ATOM 4368 C C . GLY B 1 267 ? 1.626 19.919 42.884 1.00 45.61 245 GLY B C 1
ATOM 4369 O O . GLY B 1 267 ? 2.271 19.077 42.270 1.00 44.92 245 GLY B O 1
ATOM 4370 N N . ARG B 1 268 ? 1.404 21.158 42.440 1.00 43.82 246 ARG B N 1
ATOM 4371 C CA . ARG B 1 268 ? 1.783 21.581 41.098 1.00 41.55 246 ARG B CA 1
ATOM 4372 C C . ARG B 1 268 ? 3.282 21.488 40.853 1.00 41.13 246 ARG B C 1
ATOM 4373 O O . ARG B 1 268 ? 3.703 21.357 39.712 1.00 39.54 246 ARG B O 1
ATOM 4381 N N . GLU B 1 269 ? 4.096 21.652 41.893 1.00 42.99 247 GLU B N 1
ATOM 4382 C CA . GLU B 1 269 ? 5.542 21.454 41.741 1.00 43.74 247 GLU B CA 1
ATOM 4383 C C . GLU B 1 269 ? 5.837 19.950 41.497 1.00 44.87 247 GLU B C 1
ATOM 4384 O O . GLU B 1 269 ? 6.599 19.600 40.588 1.00 43.94 247 GLU B O 1
ATOM 4390 N N . GLU B 1 270 ? 5.205 19.089 42.291 1.00 46.49 248 GLU B N 1
ATOM 4391 C CA . GLU B 1 270 ? 5.436 17.643 42.221 1.00 48.18 248 GLU B CA 1
ATOM 4392 C C . GLU B 1 270 ? 4.787 17.018 40.945 1.00 46.90 248 GLU B C 1
ATOM 4393 O O . GLU B 1 270 ? 5.342 16.077 40.360 1.00 46.60 248 GLU B O 1
ATOM 4399 N N . GLU B 1 271 ? 3.637 17.563 40.520 1.00 45.78 249 GLU B N 1
ATOM 4400 C CA . GLU B 1 271 ? 2.942 17.087 39.333 1.00 44.90 249 GLU B CA 1
ATOM 4401 C C . GLU B 1 271 ? 3.676 17.529 38.084 1.00 43.20 249 GLU B C 1
ATOM 4402 O O . GLU B 1 271 ? 3.811 16.731 37.152 1.00 42.86 249 GLU B O 1
ATOM 4408 N N . ALA B 1 272 ? 4.144 18.784 38.064 1.00 42.05 250 ALA B N 1
ATOM 4409 C CA . ALA B 1 272 ? 4.905 19.329 36.926 1.00 40.34 250 ALA B CA 1
ATOM 4410 C C . ALA B 1 272 ? 6.250 18.644 36.684 1.00 41.07 250 ALA B C 1
ATOM 4411 O O . ALA B 1 272 ? 6.632 18.425 35.522 1.00 39.84 250 ALA B O 1
ATOM 4413 N N . ARG B 1 273 ? 6.965 18.365 37.775 1.00 43.02 251 ARG B N 1
ATOM 4414 C CA . ARG B 1 273 ? 8.223 17.605 37.746 1.00 44.86 251 ARG B CA 1
ATOM 4415 C C . ARG B 1 273 ? 8.006 16.074 37.605 1.00 45.16 251 ARG B C 1
ATOM 4416 O O . ARG B 1 273 ? 8.923 15.372 37.210 1.00 46.13 251 ARG B O 1
ATOM 4424 N N . LYS B 1 274 ? 6.825 15.557 37.958 1.00 44.49 252 LYS B N 1
ATOM 4425 C CA . LYS B 1 274 ? 6.442 14.180 37.618 1.00 44.02 252 LYS B CA 1
ATOM 4426 C C . LYS B 1 274 ? 6.210 14.045 36.100 1.00 41.98 252 LYS B C 1
ATOM 4427 O O . LYS B 1 274 ? 6.570 13.040 35.499 1.00 42.30 252 LYS B O 1
ATOM 4433 N N . LEU B 1 275 ? 5.609 15.062 35.481 1.00 39.38 253 LEU B N 1
ATOM 4434 C CA . LEU B 1 275 ? 5.363 15.039 34.043 1.00 37.29 253 LEU B CA 1
ATOM 4435 C C . LEU B 1 275 ? 6.664 15.089 33.253 1.00 36.34 253 LEU B C 1
ATOM 4436 O O . LEU B 1 275 ? 6.892 14.233 32.380 1.00 37.22 253 LEU B O 1
ATOM 4441 N N . LEU B 1 276 ? 7.485 16.097 33.554 1.00 34.75 254 LEU B N 1
ATOM 4442 C CA . LEU B 1 276 ? 8.798 16.314 32.928 1.00 33.73 254 LEU B CA 1
ATOM 4443 C C . LEU B 1 276 ? 9.810 15.194 33.146 1.00 34.84 254 LEU B C 1
ATOM 4444 O O . LEU B 1 276 ? 10.668 14.953 32.314 1.00 34.54 254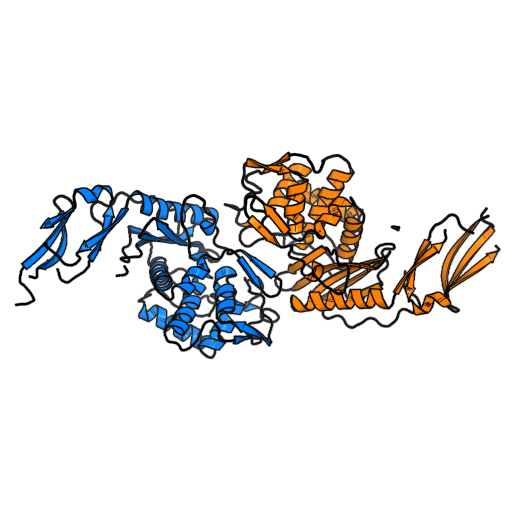 LEU B O 1
ATOM 4449 N N . ARG B 1 277 ? 9.758 14.568 34.299 1.00 36.33 255 ARG B N 1
ATOM 4450 C CA . ARG B 1 277 ? 10.629 13.429 34.556 1.00 38.46 255 ARG B CA 1
ATOM 4451 C C . ARG B 1 277 ? 10.219 12.211 33.702 1.00 38.29 255 ARG B C 1
ATOM 4452 O O . ARG B 1 277 ? 11.079 11.537 33.171 1.00 38.82 255 ARG B O 1
ATOM 4460 N N . TRP B 1 278 ? 8.908 11.980 33.556 1.00 37.44 256 TRP B N 1
ATOM 4461 C CA . TRP B 1 278 ? 8.369 10.913 32.727 1.00 37.36 256 TRP B CA 1
ATOM 4462 C C . TRP B 1 278 ? 8.650 11.230 31.251 1.00 36.03 256 TRP B C 1
ATOM 4463 O O . TRP B 1 278 ? 8.938 10.331 30.467 1.00 35.96 256 TRP B O 1
ATOM 4474 N N . GLY B 1 279 ? 8.571 12.508 30.883 1.00 34.36 257 GLY B N 1
ATOM 4475 C CA . GLY B 1 279 ? 8.966 12.907 29.556 1.00 33.39 257 GLY B CA 1
ATOM 4476 C C . GLY B 1 279 ? 10.425 12.579 29.281 1.00 34.36 257 GLY B C 1
ATOM 4477 O O . GLY B 1 279 ? 10.746 12.007 28.234 1.00 34.46 257 GLY B O 1
ATOM 4478 N N . GLN B 1 280 ? 11.295 12.933 30.233 1.00 35.21 258 GLN B N 1
ATOM 4479 C CA . GLN B 1 280 ? 12.757 12.917 30.025 1.00 36.12 258 GLN B CA 1
ATOM 4480 C C . GLN B 1 280 ? 13.355 11.526 29.938 1.00 37.76 258 GLN B C 1
ATOM 4481 O O . GLN B 1 280 ? 14.279 11.300 29.156 1.00 38.32 258 GLN B O 1
ATOM 4487 N N . GLN B 1 281 ? 12.843 10.617 30.757 1.00 38.60 259 GLN B N 1
ATOM 4488 C CA . GLN B 1 281 ? 13.369 9.265 30.863 1.00 40.45 259 GLN B CA 1
ATOM 4489 C C . GLN B 1 281 ? 12.866 8.281 29.772 1.00 39.76 259 GLN B C 1
ATOM 4490 O O . GLN B 1 281 ? 13.610 7.371 29.390 1.00 40.68 259 GLN B O 1
ATOM 4496 N N . ASN B 1 282 ? 11.630 8.488 29.292 1.00 37.73 260 ASN B N 1
ATOM 4497 C CA . ASN B 1 282 ? 10.914 7.527 28.439 1.00 37.67 260 ASN B CA 1
ATOM 4498 C C . ASN B 1 282 ? 10.804 7.849 26.950 1.00 36.01 260 ASN B C 1
ATOM 4499 O O . ASN B 1 282 ? 10.431 6.980 26.157 1.00 36.26 260 ASN B O 1
ATOM 4504 N N . PHE B 1 283 ? 11.123 9.084 26.587 1.00 34.35 261 PHE B N 1
ATOM 4505 C CA . PHE B 1 283 ? 11.052 9.582 25.210 1.00 33.12 261 PHE B CA 1
ATOM 4506 C C . PHE B 1 283 ? 12.348 10.304 24.828 1.00 33.27 261 PHE B C 1
ATOM 4507 O O . PHE B 1 283 ? 13.129 10.752 25.682 1.00 33.33 261 PHE B O 1
ATOM 4515 N N . THR B 1 284 ? 12.544 10.399 23.518 1.00 33.52 262 THR B N 1
ATOM 4516 C CA . THR B 1 284 ? 13.620 11.142 22.863 1.00 33.83 262 THR B CA 1
ATOM 4517 C C . THR B 1 284 ? 12.954 11.894 21.711 1.00 32.93 262 THR B C 1
ATOM 4518 O O . THR B 1 284 ? 11.849 11.543 21.301 1.00 32.98 262 THR B O 1
ATOM 4522 N N . THR B 1 285 ? 13.602 12.958 21.246 1.00 32.70 263 THR B N 1
ATOM 4523 C CA . THR B 1 285 ? 13.210 13.680 20.036 1.00 32.13 263 THR B CA 1
ATOM 4524 C C . THR B 1 285 ? 14.363 13.526 19.045 1.00 33.85 263 THR B C 1
ATOM 4525 O O . THR B 1 285 ? 15.487 13.909 19.358 1.00 34.67 263 THR B O 1
ATOM 4529 N N . VAL B 1 286 ? 14.089 12.997 17.855 1.00 35.02 264 VAL B N 1
ATOM 4530 C CA . VAL B 1 286 ? 15.154 12.571 16.912 1.00 37.19 264 VAL B CA 1
ATOM 4531 C C . VAL B 1 286 ? 14.964 13.180 15.548 1.00 37.85 264 VAL B C 1
ATOM 4532 O O . VAL B 1 286 ? 13.852 13.527 15.162 1.00 37.05 264 VAL B O 1
ATOM 4536 N N . GLN B 1 287 ? 16.066 13.290 14.821 1.00 39.99 265 GLN B N 1
ATOM 4537 C CA . GLN B 1 287 ? 16.021 13.708 13.444 1.00 41.55 265 GLN B CA 1
ATOM 4538 C C . GLN B 1 287 ? 15.819 12.443 12.601 1.00 43.42 265 GLN B C 1
ATOM 4539 O O . GLN B 1 287 ? 16.638 11.525 12.629 1.00 44.75 265 GLN B O 1
ATOM 4545 N N . ILE B 1 288 ? 14.693 12.383 11.904 1.00 43.84 266 ILE B N 1
ATOM 4546 C CA . ILE B 1 288 ? 14.376 11.262 11.033 1.00 45.92 266 ILE B CA 1
ATOM 4547 C C . ILE B 1 288 ? 14.999 11.632 9.686 1.00 48.43 266 ILE B C 1
ATOM 4548 O O . ILE B 1 288 ? 15.958 10.983 9.250 1.00 50.06 266 ILE B O 1
ATOM 4553 N N . LEU B 1 289 ? 14.522 12.732 9.086 1.00 49.02 267 LEU B N 1
ATOM 4554 C CA . LEU B 1 289 ? 14.988 13.167 7.753 1.00 51.75 267 LEU B CA 1
ATOM 4555 C C . LEU B 1 289 ? 16.062 14.277 7.771 1.00 52.84 267 LEU B C 1
ATOM 4556 O O . LEU B 1 289 ? 16.182 15.036 8.748 1.00 52.03 267 LEU B O 1
ATOM 4561 N N . HIS B 1 290 ? 16.801 14.374 6.660 1.00 55.27 268 HIS B N 1
ATOM 4562 C CA . HIS B 1 290 ? 17.762 15.451 6.404 1.00 56.76 268 HIS B CA 1
ATOM 4563 C C . HIS B 1 290 ? 17.834 15.641 4.881 1.00 59.47 268 HIS B C 1
ATOM 4564 O O . HIS B 1 290 ? 17.332 16.634 4.349 1.00 60.39 268 HIS B O 1
ATOM 4571 N N . GLY B 1 311 ? 16.174 9.520 -1.051 1.00 73.47 289 GLY B N 1
ATOM 4572 C CA . GLY B 1 311 ? 16.289 10.579 -0.040 1.00 70.71 289 GLY B CA 1
ATOM 4573 C C . GLY B 1 311 ? 15.176 11.617 -0.049 1.00 69.40 289 GLY B C 1
ATOM 4574 O O . GLY B 1 311 ? 14.140 11.423 -0.689 1.00 69.15 289 GLY B O 1
ATOM 4575 N N . THR B 1 312 ? 15.409 12.730 0.663 1.00 68.10 290 THR B N 1
ATOM 4576 C CA . THR B 1 312 ? 14.416 13.798 0.830 1.00 66.93 290 THR B CA 1
ATOM 4577 C C . THR B 1 312 ? 14.974 15.186 0.657 1.00 67.39 290 THR B C 1
ATOM 4578 O O . THR B 1 312 ? 16.187 15.407 0.731 1.00 68.78 290 THR B O 1
ATOM 4582 N N . GLU B 1 313 ? 14.042 16.111 0.436 1.00 66.67 291 GLU B N 1
ATOM 4583 C CA . GLU B 1 313 ? 14.279 17.550 0.526 1.00 66.00 291 GLU B CA 1
ATOM 4584 C C . GLU B 1 313 ? 13.988 18.066 1.939 1.00 62.74 291 GLU B C 1
ATOM 4585 O O . GLU B 1 313 ? 14.603 19.037 2.371 1.00 61.57 291 GLU B O 1
ATOM 4591 N N . GLN B 1 314 ? 13.015 17.450 2.618 1.00 60.97 292 GLN B N 1
ATOM 4592 C CA . GLN B 1 314 ? 12.610 17.867 3.962 1.00 58.56 292 GLN B CA 1
ATOM 4593 C C . GLN B 1 314 ? 13.619 17.448 5.042 1.00 56.98 292 GLN B C 1
ATOM 4594 O O . GLN B 1 314 ? 14.259 16.404 4.958 1.00 58.08 292 GLN B O 1
ATOM 4600 N N . GLU B 1 315 ? 13.734 18.277 6.067 1.00 54.95 293 GLU B N 1
ATOM 4601 C CA . GLU B 1 315 ? 14.258 17.851 7.359 1.00 53.11 293 GLU B CA 1
ATOM 4602 C C . GLU B 1 315 ? 13.022 17.508 8.200 1.00 50.14 293 GLU B C 1
ATOM 4603 O O . GLU B 1 315 ? 12.047 18.278 8.203 1.00 49.41 293 GLU 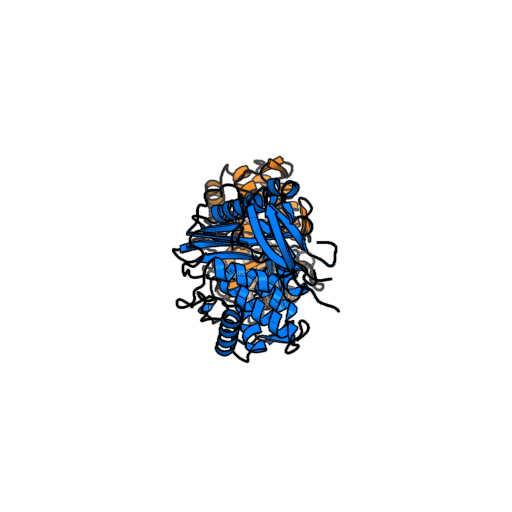B O 1
ATOM 4609 N N . PHE B 1 316 ? 13.044 16.369 8.897 1.00 48.60 294 PHE B N 1
ATOM 4610 C CA . PHE B 1 316 ? 11.892 15.964 9.741 1.00 46.08 294 PHE B CA 1
ATOM 4611 C C . PHE B 1 316 ? 12.271 15.321 11.071 1.00 43.02 294 PHE B C 1
ATOM 4612 O O . PHE B 1 316 ? 13.052 14.373 11.123 1.00 42.91 294 PHE B O 1
ATOM 4620 N N . TRP B 1 317 ? 11.662 15.852 12.137 1.00 39.72 295 TRP B N 1
ATOM 4621 C CA . TRP B 1 317 ? 11.927 15.464 13.524 1.00 37.45 295 TRP B CA 1
ATOM 4622 C C . TRP B 1 317 ? 10.690 14.875 14.137 1.00 35.73 295 TRP B C 1
ATOM 4623 O O . TRP B 1 317 ? 9.576 15.301 13.838 1.00 35.02 295 TRP B O 1
ATOM 4634 N N . MET B 1 318 ? 10.900 13.939 15.056 1.00 35.04 296 MET B N 1
ATOM 4635 C CA . MET B 1 318 ? 9.808 13.164 15.641 1.00 33.90 296 MET B CA 1
ATOM 4636 C C . MET B 1 318 ? 10.055 12.820 17.126 1.00 32.22 296 MET B C 1
ATOM 4637 O O . MET B 1 318 ? 11.191 12.651 17.555 1.00 32.27 296 MET B O 1
ATOM 4642 N N . VAL B 1 319 ? 8.976 12.756 17.904 1.00 30.57 297 VAL B N 1
ATOM 4643 C CA . VAL B 1 319 ? 9.039 12.298 19.290 1.00 29.89 297 VAL B CA 1
ATOM 4644 C C . VAL B 1 319 ? 8.752 10.784 19.309 1.00 30.56 297 VAL B C 1
ATOM 4645 O O . VAL B 1 319 ? 7.687 10.341 18.867 1.00 30.48 297 VAL B O 1
ATOM 4649 N N . LEU B 1 320 ? 9.706 10.011 19.833 1.00 31.05 298 LEU B N 1
ATOM 4650 C CA . LEU B 1 320 ? 9.588 8.535 19.933 1.00 32.02 298 LEU B CA 1
ATOM 4651 C C . LEU B 1 320 ? 9.959 8.049 21.336 1.00 32.30 298 LEU B C 1
ATOM 4652 O O . LEU B 1 320 ? 10.834 8.624 21.975 1.00 31.80 298 LEU B O 1
ATOM 4657 N N . PRO B 1 321 ? 9.304 6.970 21.820 1.00 33.17 299 PRO B N 1
ATOM 4658 C CA . PRO B 1 321 ? 9.852 6.296 23.010 1.00 34.19 299 PRO B CA 1
ATOM 4659 C C . PRO B 1 321 ? 11.260 5.767 22.770 1.00 35.40 299 PRO B C 1
ATOM 4660 O O . PRO B 1 321 ? 11.592 5.358 21.655 1.00 35.84 299 PRO B O 1
ATOM 4664 N N . LYS B 1 322 ? 12.082 5.818 23.807 1.00 36.03 300 LYS B N 1
ATOM 4665 C CA . LYS B 1 322 ? 13.478 5.400 23.706 1.00 37.58 300 LYS B CA 1
ATOM 4666 C C . LYS B 1 322 ? 13.601 3.912 23.337 1.00 39.35 300 LYS B C 1
ATOM 4667 O O . LYS B 1 322 ? 14.496 3.520 22.580 1.00 40.44 300 LYS B O 1
ATOM 4673 N N . ALA B 1 323 ? 12.702 3.096 23.879 1.00 39.70 301 ALA B N 1
ATOM 4674 C CA . ALA B 1 323 ? 12.679 1.684 23.535 1.00 41.49 301 ALA B CA 1
ATOM 4675 C C . ALA B 1 323 ? 12.413 1.460 22.043 1.00 41.20 301 ALA B C 1
ATOM 4676 O O . ALA B 1 323 ? 12.803 0.426 21.521 1.00 42.65 301 ALA B O 1
ATOM 4678 N N . GLU B 1 324 ? 11.748 2.426 21.383 1.00 39.43 302 GLU B N 1
ATOM 4679 C CA . GLU B 1 324 ? 11.470 2.342 19.948 1.00 39.47 302 GLU B CA 1
ATOM 4680 C C . GLU B 1 324 ? 12.604 2.706 18.941 1.00 40.12 302 GLU B C 1
ATOM 4681 O O . GLU B 1 324 ? 12.529 2.346 17.749 1.00 40.73 302 GLU B O 1
ATOM 4687 N N . ILE B 1 325 ? 13.695 3.293 19.435 1.00 40.46 303 ILE B N 1
ATOM 4688 C CA . ILE B 1 325 ? 14.794 3.748 18.568 1.00 41.13 303 ILE B CA 1
ATOM 4689 C C . ILE B 1 325 ? 15.423 2.593 17.773 1.00 43.35 303 ILE B C 1
ATOM 4690 O O . ILE B 1 325 ? 15.614 2.727 16.569 1.00 43.75 303 ILE B O 1
ATOM 4695 N N . PRO B 1 326 ? 15.717 1.459 18.424 1.00 45.04 304 PRO B N 1
ATOM 4696 C CA . PRO B 1 326 ? 16.235 0.335 17.639 1.00 47.26 304 PRO B CA 1
ATOM 4697 C C . PRO B 1 326 ? 15.240 -0.323 16.663 1.00 47.47 304 PRO B C 1
ATOM 4698 O O . PRO B 1 326 ? 15.656 -1.083 15.806 1.00 48.99 304 PRO B O 1
ATOM 4702 N N . HIS B 1 327 ? 13.958 0.007 16.766 1.00 46.12 305 HIS B N 1
ATOM 4703 C CA . HIS B 1 327 ? 12.923 -0.549 15.899 1.00 46.43 305 HIS B CA 1
ATOM 4704 C C . HIS B 1 327 ? 12.395 0.359 14.774 1.00 45.41 305 HIS B C 1
ATOM 4705 O O . HIS B 1 327 ? 11.434 -0.041 14.111 1.00 45.61 305 HIS B O 1
ATOM 4712 N N . ILE B 1 328 ? 12.990 1.544 14.557 1.00 44.50 306 ILE B N 1
ATOM 4713 C CA . ILE B 1 328 ? 12.538 2.475 13.504 1.00 43.76 306 ILE B CA 1
ATOM 4714 C C . ILE B 1 328 ? 13.263 2.185 12.202 1.00 45.62 306 ILE B C 1
ATOM 4715 O O . ILE B 1 328 ? 14.488 2.103 12.187 1.00 46.81 306 ILE B O 1
ATOM 4720 N N . LYS B 1 329 ? 12.513 2.056 11.110 1.00 46.25 307 LYS B N 1
ATOM 4721 C CA . LYS B 1 329 ? 13.082 1.737 9.796 1.00 48.22 307 LYS B CA 1
ATOM 4722 C C . LYS B 1 329 ? 12.389 2.569 8.734 1.00 47.88 307 LYS B C 1
ATOM 4723 O O . LYS B 1 329 ? 11.190 2.823 8.839 1.00 46.64 307 LYS B O 1
ATOM 4729 N N . ALA B 1 330 ? 13.144 2.966 7.713 1.00 49.22 308 ALA B N 1
ATOM 4730 C CA . ALA B 1 330 ? 12.652 3.822 6.636 1.00 49.45 308 ALA B CA 1
ATOM 4731 C C . ALA B 1 330 ? 12.544 3.034 5.337 1.00 52.05 308 ALA B C 1
ATOM 4732 O O . ALA B 1 330 ? 13.518 2.892 4.593 1.00 53.82 308 ALA B O 1
ATOM 4734 N N . LYS B 1 331 ? 11.362 2.493 5.086 1.00 52.47 309 LYS B N 1
ATOM 4735 C CA . LYS B 1 331 ? 11.103 1.780 3.845 1.00 54.94 309 LYS B CA 1
ATOM 4736 C C . LYS B 1 331 ? 10.564 2.764 2.809 1.00 55.47 309 LYS B C 1
ATOM 4737 O O . LYS B 1 331 ? 10.214 3.910 3.152 1.00 53.58 309 LYS B O 1
ATOM 4743 N N . TYR B 1 332 ? 10.518 2.314 1.547 1.00 58.13 310 TYR B N 1
ATOM 4744 C CA . TYR B 1 332 ? 9.886 3.072 0.453 1.00 59.25 310 TYR B CA 1
ATOM 4745 C C . TYR B 1 332 ? 9.232 2.197 -0.622 1.00 61.96 310 TYR B C 1
ATOM 4746 O O . TYR B 1 332 ? 9.797 1.191 -1.052 1.00 63.79 310 TYR B O 1
ATOM 4755 N N . THR B 1 333 ? 8.029 2.595 -1.030 1.00 62.24 311 THR B N 1
ATOM 4756 C CA . THR B 1 333 ? 7.424 2.117 -2.263 1.00 65.01 311 THR B CA 1
ATOM 4757 C C . THR B 1 333 ? 7.902 2.999 -3.436 1.00 66.91 311 THR B C 1
ATOM 4758 O O . THR B 1 333 ? 7.492 4.159 -3.551 1.00 66.34 311 THR B O 1
ATOM 4762 N N . LEU B 1 334 ? 8.800 2.466 -4.277 1.00 69.45 312 LEU B N 1
ATOM 4763 C CA . LEU B 1 334 ? 9.184 3.122 -5.541 1.00 71.85 312 LEU B CA 1
ATOM 4764 C C . LEU B 1 334 ? 7.945 3.179 -6.414 1.00 73.68 312 LEU B C 1
ATOM 4765 O O . LEU B 1 334 ? 7.402 2.134 -6.711 1.00 75.06 312 LEU B O 1
ATOM 4767 N N . ASP B 1 335 ? 7.476 4.377 -6.791 1.00 73.86 313 ASP B N 1
ATOM 4768 C CA . ASP B 1 335 ? 6.164 4.542 -7.454 1.00 75.49 313 ASP B CA 1
ATOM 4769 C C . ASP B 1 335 ? 6.303 4.781 -8.964 1.00 79.28 313 ASP B C 1
ATOM 4770 O O . ASP B 1 335 ? 6.013 5.874 -9.460 1.00 80.06 313 ASP B O 1
ATOM 4775 N N . GLN B 1 347 ? 11.954 14.831 -10.027 1.00 82.17 325 GLN B N 1
ATOM 4776 C CA . GLN B 1 347 ? 12.515 14.063 -8.901 1.00 79.37 325 GLN B CA 1
ATOM 4777 C C . GLN B 1 347 ? 11.500 13.214 -8.090 1.00 77.10 325 GLN B C 1
ATOM 4778 O O . GLN B 1 347 ? 11.926 12.358 -7.308 1.00 75.61 325 GLN B O 1
ATOM 4784 N N . ARG B 1 348 ? 10.190 13.426 -8.252 1.00 76.92 326 ARG B N 1
ATOM 4785 C CA . ARG B 1 348 ? 9.174 12.638 -7.520 1.00 74.72 326 ARG B CA 1
ATOM 4786 C C . ARG B 1 348 ? 9.101 11.179 -8.016 1.00 76.10 326 ARG B C 1
ATOM 4787 O O . ARG B 1 348 ? 8.167 10.797 -8.715 1.00 78.08 326 ARG B O 1
ATOM 4795 N N . VAL B 1 349 ? 10.093 10.355 -7.682 1.00 75.42 327 VAL B N 1
ATOM 4796 C CA . VAL B 1 349 ? 9.990 8.911 -7.983 1.00 76.38 327 VAL B CA 1
ATOM 4797 C C . VAL B 1 349 ? 8.892 8.186 -7.171 1.00 74.07 327 VAL B C 1
ATOM 4798 O O . VAL B 1 349 ? 8.088 7.493 -7.760 1.00 75.46 327 VAL B O 1
ATOM 4800 N N . GLY B 1 350 ? 8.802 8.408 -5.854 1.00 70.71 328 GLY B N 1
ATOM 4801 C CA . GLY B 1 350 ? 8.070 7.493 -4.949 1.00 68.88 328 GLY B CA 1
ATOM 4802 C C . GLY B 1 350 ? 7.527 8.095 -3.659 1.00 65.56 328 GLY B C 1
ATOM 4803 O O . GLY B 1 350 ? 7.126 9.266 -3.633 1.00 64.80 328 GLY B O 1
ATOM 4804 N N . GLU B 1 351 ? 7.476 7.287 -2.591 1.00 63.69 329 GLU B N 1
ATOM 4805 C CA . GLU B 1 351 ? 7.327 7.820 -1.218 1.00 60.47 329 GLU B CA 1
ATOM 4806 C C . GLU B 1 351 ? 8.029 6.952 -0.154 1.00 58.84 329 GLU B C 1
ATOM 4807 O O . GLU B 1 351 ? 8.131 5.710 -0.286 1.00 60.04 329 GLU B O 1
ATOM 4813 N N . ILE B 1 352 ? 8.491 7.639 0.888 1.00 56.14 330 ILE B N 1
ATOM 4814 C CA . ILE B 1 352 ? 9.162 7.066 2.051 1.00 54.54 330 ILE B CA 1
ATOM 4815 C C . ILE B 1 352 ? 8.108 6.732 3.104 1.00 52.75 330 ILE B C 1
ATOM 4816 O O . ILE B 1 352 ? 7.190 7.504 3.359 1.00 51.22 330 ILE B O 1
ATOM 4821 N N . GLU B 1 353 ? 8.259 5.554 3.700 1.00 53.06 331 GLU B N 1
ATOM 4822 C CA . GLU B 1 353 ? 7.251 4.979 4.592 1.00 52.16 331 GLU B CA 1
ATOM 4823 C C . GLU B 1 353 ? 7.980 4.576 5.875 1.00 50.69 331 GLU B C 1
ATOM 4824 O O . GLU B 1 353 ? 8.717 3.599 5.888 1.00 52.10 331 GLU B O 1
ATOM 4830 N N . LEU B 1 354 ? 7.832 5.377 6.926 1.00 48.38 332 LEU B N 1
ATOM 4831 C CA . LEU B 1 354 ? 8.607 5.170 8.145 1.00 47.02 332 LEU B CA 1
ATOM 4832 C C . LEU B 1 354 ? 7.915 4.168 9.026 1.00 46.71 332 LEU B C 1
ATOM 4833 O O . LEU B 1 354 ? 6.739 4.327 9.316 1.00 45.96 332 LEU B O 1
ATOM 4838 N N . TYR B 1 355 ? 8.653 3.138 9.434 1.00 47.44 333 TYR B N 1
ATOM 4839 C CA . TYR B 1 355 ? 8.136 2.078 10.293 1.00 47.67 333 TYR B CA 1
ATOM 4840 C C . TYR B 1 355 ? 8.705 2.181 11.702 1.00 46.37 333 TYR B C 1
ATOM 4841 O O . TYR B 1 355 ? 9.886 2.500 11.886 1.00 46.37 333 TYR B O 1
ATOM 4850 N N . ASP B 1 356 ? 7.850 1.883 12.678 1.00 45.57 334 ASP B N 1
ATOM 4851 C CA . ASP B 1 356 ? 8.259 1.496 14.020 1.00 45.08 334 ASP B CA 1
ATOM 4852 C C . ASP B 1 356 ? 7.782 0.036 14.230 1.00 46.70 334 ASP B C 1
ATOM 4853 O O . ASP B 1 356 ? 6.579 -0.229 14.239 1.00 46.86 334 ASP B O 1
ATOM 4858 N N . ARG B 1 357 ? 8.724 -0.882 14.437 1.00 48.13 335 ARG B N 1
ATOM 4859 C CA . ARG B 1 357 ? 8.455 -2.333 14.429 1.00 50.35 335 ARG B CA 1
ATOM 4860 C C . ARG B 1 357 ? 7.799 -2.690 13.072 1.00 52.19 335 ARG B C 1
ATOM 4861 O O . ARG B 1 357 ? 8.409 -2.453 12.017 1.00 52.42 335 ARG B O 1
ATOM 4869 N N . ASP B 1 358 ? 6.561 -3.200 13.105 1.00 53.69 336 ASP B N 1
ATOM 4870 C CA . ASP B 1 358 ? 5.797 -3.586 11.920 1.00 55.37 336 ASP B CA 1
ATOM 4871 C C . ASP B 1 358 ? 4.602 -2.630 11.710 1.00 54.91 336 ASP B C 1
ATOM 4872 O O . ASP B 1 358 ? 3.603 -3.002 11.109 1.00 56.05 336 ASP B O 1
ATOM 4877 N N . LYS B 1 359 ? 4.687 -1.409 12.229 1.00 54.04 337 LYS B N 1
ATOM 4878 C CA . LYS B 1 359 ? 3.611 -0.424 12.047 1.00 53.88 337 LYS B CA 1
ATOM 4879 C C . LYS B 1 359 ? 4.168 0.811 11.375 1.00 53.21 337 LYS B C 1
ATOM 4880 O O . LYS B 1 359 ? 5.152 1.395 11.840 1.00 52.28 337 LYS B O 1
ATOM 4886 N N . GLN B 1 360 ? 3.528 1.196 10.273 1.00 54.49 338 GLN B N 1
ATOM 4887 C CA . GLN B 1 360 ? 3.865 2.419 9.544 1.00 54.17 338 GLN B CA 1
ATOM 4888 C C . GLN B 1 360 ? 3.403 3.597 10.369 1.00 52.87 338 GLN B C 1
ATOM 4889 O O . GLN B 1 360 ? 2.306 3.566 10.919 1.00 52.74 338 GLN B O 1
ATOM 4895 N N . VAL B 1 361 ? 4.261 4.614 10.477 1.00 52.76 339 VAL B N 1
ATOM 4896 C CA . VAL B 1 361 ? 3.969 5.825 11.205 1.00 51.75 339 VAL B CA 1
ATOM 4897 C C . VAL B 1 361 ? 4.523 7.016 10.403 1.00 52.27 339 VAL B C 1
ATOM 4898 O O . VAL B 1 361 ? 5.728 7.251 10.377 1.00 52.81 339 VAL B O 1
ATOM 4902 N N . ALA B 1 362 ? 3.649 7.742 9.717 1.00 52.98 340 ALA B N 1
ATOM 4903 C CA . ALA B 1 362 ? 4.052 8.817 8.798 1.00 53.04 340 ALA B CA 1
ATOM 4904 C C . ALA B 1 362 ? 4.655 8.334 7.488 1.00 54.47 340 ALA B C 1
ATOM 4905 O O . ALA B 1 362 ? 5.081 7.180 7.334 1.00 56.21 340 ALA B O 1
ATOM 4907 N N . HIS B 1 363 ? 4.690 9.266 6.545 1.00 54.61 341 HIS B N 1
ATOM 4908 C CA . HIS B 1 363 ? 4.950 8.972 5.139 1.00 56.75 341 HIS B CA 1
ATOM 4909 C C . HIS B 1 363 ? 5.145 10.301 4.374 1.00 56.46 341 HIS B C 1
ATOM 4910 O O . HIS B 1 363 ? 4.427 11.281 4.644 1.00 56.68 341 HIS B O 1
ATOM 4917 N N . TRP B 1 364 ? 6.141 10.352 3.481 1.00 56.49 342 TRP B N 1
ATOM 4918 C CA . TRP B 1 364 ? 6.515 11.594 2.766 1.00 56.06 342 TRP B CA 1
ATOM 4919 C C . TRP B 1 364 ? 7.107 11.223 1.419 1.00 57.79 342 TRP B C 1
ATOM 4920 O O . TRP B 1 364 ? 7.606 10.124 1.279 1.00 58.42 342 TRP B O 1
ATOM 4931 N N . PRO B 1 365 ? 7.096 12.147 0.442 1.00 58.45 343 PRO B N 1
ATOM 4932 C CA . PRO B 1 365 ? 7.542 11.792 -0.912 1.00 61.05 343 PRO B CA 1
ATOM 4933 C C . PRO B 1 365 ? 9.033 11.434 -1.022 1.00 61.23 343 PRO B C 1
ATOM 4934 O O . PRO B 1 365 ? 9.823 11.813 -0.150 1.00 59.88 343 PRO B O 1
ATOM 4938 N N . LEU B 1 366 ? 9.386 10.747 -2.106 1.00 62.93 344 LEU B N 1
ATOM 4939 C CA . LEU B 1 366 ? 10.745 10.265 -2.373 1.00 63.94 344 LEU B CA 1
ATOM 4940 C C . LEU B 1 366 ? 11.320 10.933 -3.644 1.00 66.23 344 LEU B C 1
ATOM 4941 O O . LEU B 1 366 ? 10.708 10.887 -4.719 1.00 68.37 344 LEU B O 1
ATOM 4946 N N . VAL B 1 367 ? 12.524 11.491 -3.506 1.00 65.90 345 VAL B N 1
ATOM 4947 C CA . VAL B 1 367 ? 13.098 12.481 -4.423 1.00 67.70 345 VAL B CA 1
ATOM 4948 C C . VAL B 1 367 ? 14.567 12.127 -4.723 1.00 69.38 345 VAL B C 1
ATOM 4949 O O . VAL B 1 367 ? 15.274 11.705 -3.811 1.00 68.30 345 VAL B O 1
ATOM 4953 N N . THR B 1 368 ? 15.038 12.300 -5.966 1.00 72.24 346 THR B N 1
ATOM 4954 C CA . THR B 1 368 ? 16.444 12.015 -6.326 1.00 74.30 346 THR B CA 1
ATOM 4955 C C . THR B 1 368 ? 16.909 10.614 -5.861 1.00 74.15 346 THR B C 1
ATOM 4956 O O . THR B 1 368 ? 17.901 10.048 -6.342 1.00 76.35 346 THR B O 1
#

InterPro domains:
  IPR001967 Peptidase S11, D-alanyl-D-alanine carboxypeptidase A, N-terminal [PF00768] (27-262)
  IPR012338 Beta-lactamase/transpeptidase-like [G3DSA:3.40.710.10] (15-281)
  IPR012338 Beta-lactamase/transpeptidase-like [SSF56601] (2-282)
  IPR012907 Peptidase S11, D-Ala-D-Ala carboxypeptidase A, C-terminal [PF07943] (282-372)
  IPR012907 Peptidase S11, D-Ala-D-Ala carboxypeptidase A, C-terminal [SM00936] (282-373)
  IPR015956 Penicillin-binding protein, C-terminal domain superfamily [SSF69189] (282-375)
  IPR018044 Peptidase S11, D-alanyl-D-alanine carboxypeptidase A [PR00725] (62-73)
  IPR018044 Peptidase S11, D-alanyl-D-alanine carboxypeptidase A [PR00725] (121-138)
  IPR018044 Peptidase S11, D-alanyl-D-alanine carboxypeptidase A [PR00725] (148-161)
  IPR037167 D-Ala-D-Ala carboxypeptidase, C-terminal domain superfamily [G3DSA:2.60.410.10] (282-372)

Nearest PDB structures (foldseek):
  5fsr-assembly1_A  TM=1.003E+00  e=1.410E-66  Escherichia coli K-12
  5fsr-assembly2_B  TM=9.860E-01  e=9.534E-63  Escherichia coli K-12
  3bec-assembly1_A  TM=9.359E-01  e=5.210E-36  unclassified
  3itb-assembly1_A  TM=8.976E-01  e=6.896E-37  Escherichia coli
  3it9-assembly3_C  TM=8.978E-01  e=8.166E-36  Escherichia coli

Foldseek 3Di:
DADADFPPQDDADDAFFDKKFKAWQRYRDTSDIDPFFDKDQPAQLLLLLLLVLLLVCCVVVVDHQAQWFFQAVQLAPVPDPLPPPHWALHDDGGHIDGSNLLLLRCFFRVHPSSQQRSQCVRQVGWQSSQVVSVVVLVVLVQVSFHFDTSRRTPTPPTIGGNSSSSSSVSVLVVTDPVSLQSLLDQWDDDPNDIDGRPPPCSPDPPFNKSWGDWDDDVPQAIWGWIKTDDPPIMMIMTGGRHPDPVSRVCSRVSNVVCQVQFKDKDFPDDDDDLDPDTDIDIHTPVQPVQWDWPVWFDDDKIFIDRNNDTDDIGGDTD/DADADAPPQDDDDDAFFDKKFKAWQRYRDTSDIDPFFDKDQPAQLLLLLLLVLLLVCCQVVVDHQAAWFFQAVQLAPVPDPLPPPHWALHDDGGHIDGSNLLLLRCFFRVHPSSQQRSQCVRQVGFQRSQVVSVVVLVVLVQVSFHFDTSRRTPTPPTIGGNSSSSSSVSVLVVTDPVSLQSNLDQWDDDPRDIDGRPDPCSPDPPFNKSWGDWDDDVPQAIWGWIKTDDPHIMMIMTGTRHPDPVSRVCSRVSNVVSQVQFKDKDFPPPVDPDTDIDIHTPVQPVQWDWDWDQPCQRTKIFIDRNNDTDDIGTHRD

Secondary structure (DSSP, 8-state):
------TTPPPPPP--SSEEEEEETTT--EEEEESTT--B--GGGHHHHHHHHHHHHHHTTSS-TT-EEE--GGG-STT-TTTTTS------TT-EEEHHHHHHHHHTS--HHHHHHHHHHHHSSHHHHHHHHHHHHHHTT-TT-B--SSSSTT-TT-BB-HHHHHHHHHHHHTS-HHHHHGGG--EEEETTEEEE-S-GGGG-TTSEE---EEEE-TTS-EEEEEEEEETTEEEEEEEEEESSHHHHHHHHHHHHHHHHHHEEEEEEESSS------EEEEEEGGGGGGEEE---S--EEEEEEETTEEEEEEEE--/------TTPPPPPP--SSEEEEEETTT--EEEEESTT--B--GGGHHHHHHHHHHHHHHTTSS-TT-EEE--GGG--TT-TTTTTS------TT-EEEHHHHHHHHHTS--HHHHHHHHHHHHSSHHHHHHHHHHHHHHTT-TT-B--SSSSTT-SS-BB-HHHHHHHHHHHHTS-HHHHGGGG--EEEETTEEEE-S-GGGG-TTSEE---EEEE-TTS-EEEEEEEE-SS-EEEEEEEEESSHHHHHHHHHHHHHHHHHHEEEEEEE---S--EEEEEEGGGGGGEEEEEE---EEEEEEEEETTEEEEEEEEE-

Radius of gyration: 31.3 Å; Cα contacts (8 Å, |Δi|>4): 1393; chains: 2; bounding box: 45×86×116 Å